Protein AF-I2F3W9-F1 (afdb_monomer_lite)

pLDDT: mean 78.08, std 21.42, range [23.25, 98.56]

Radius of gyration: 35.45 Å; chains: 1; bounding box: 122×59×131 Å

Secondary structure (DSSP, 8-state):
--SSTTSHHHHTTS-------EEEEEEEEEEEEE-TTS-EEEEEEEEEEETTEEP----GGG-EEEEEEE-TT--EEEEEEPP------TT-SSSEEEEEEES-EEEEEEEEE-BGGGGGTHHHHHHHHHHHHHHHHHTT-EEEEEEEEE-SS-EE-SSS--TTS-EEEGGGHHHHHHHHHT---BS-TT--B-HHHHHHHHTTS---TTSEEEEEEE-SSPBP-TTTTTS--SS-----HHHHHHHHHHHT-EEEEE---GGG-TTGGG--TTT-HHHHTTSGGGSTT-EEEESS--GGGS------EEEEEEEEEEE---GGGGGGTT-SS-EEEEEEEETTEEEEEEE-SSB-TT--B---EEEEEEEE-TTSPBPPTTSEEEEEEEEETTEEEEEEEEEEETTEEEEEEEPSEEEEEEEEETT-PPP-TT---EEEEEEEEEETTEEESSSEEPEETTHHHHHHHHHHHHHHHHHSTT--HHHHHHHHHHHHHHHHHHTT---HHHHHHHHHHHHHHHHHHHHHHHHHHHHHHHHHHHHHHHHHHHHHHHHHHHHHHHHTT-TT---------------TTTGGGS-------TTS--EE---TT-----S--EEEETTEEEE-----------

Structure (mmCIF, N/CA/C/O backbone):
data_AF-I2F3W9-F1
#
_entry.id   AF-I2F3W9-F1
#
loop_
_atom_site.group_PDB
_atom_site.id
_atom_site.type_symbol
_atom_site.label_atom_id
_atom_site.label_alt_id
_atom_site.label_comp_id
_atom_site.label_asym_id
_atom_site.label_entity_id
_atom_site.label_seq_id
_atom_site.pdbx_PDB_ins_code
_atom_site.Cartn_x
_atom_site.Cartn_y
_atom_site.Cartn_z
_atom_site.occupancy
_atom_site.B_iso_or_equiv
_atom_site.auth_seq_id
_atom_site.auth_comp_id
_atom_site.auth_asym_id
_atom_site.auth_atom_id
_atom_site.pdbx_PDB_model_num
ATOM 1 N N . MET A 1 1 ? -75.580 -26.185 1.082 1.00 40.28 1 MET A N 1
ATOM 2 C CA . MET A 1 1 ? -74.478 -27.138 1.336 1.00 40.28 1 MET A CA 1
ATOM 3 C C . MET A 1 1 ? -73.255 -26.716 0.538 1.00 40.28 1 MET A C 1
ATOM 5 O O . MET A 1 1 ? -73.351 -26.674 -0.674 1.00 40.28 1 MET A O 1
ATOM 9 N N . LYS A 1 2 ? -72.150 -26.457 1.255 1.00 44.59 2 LYS A N 1
ATOM 10 C CA . LYS A 1 2 ? -70.735 -26.534 0.838 1.00 44.59 2 LYS A CA 1
ATOM 11 C C . LYS A 1 2 ? -70.272 -25.657 -0.342 1.00 44.59 2 LYS A C 1
ATOM 13 O O . LYS A 1 2 ? -70.629 -25.930 -1.476 1.00 44.59 2 LYS A O 1
ATOM 18 N N . ARG A 1 3 ? -69.335 -24.743 -0.029 1.00 44.56 3 ARG A N 1
ATOM 19 C CA . ARG A 1 3 ? -68.316 -24.080 -0.890 1.00 44.56 3 ARG A CA 1
ATOM 20 C C . ARG A 1 3 ? -68.383 -22.547 -0.946 1.00 44.56 3 ARG A C 1
ATOM 22 O O . ARG A 1 3 ? -68.352 -21.990 -2.027 1.00 44.56 3 ARG A O 1
ATOM 29 N N . ILE A 1 4 ? -68.425 -21.861 0.199 1.00 44.09 4 ILE A N 1
ATOM 30 C CA . ILE A 1 4 ? -68.031 -20.430 0.261 1.00 44.09 4 ILE A CA 1
ATOM 31 C C . ILE A 1 4 ? -67.154 -20.129 1.499 1.00 44.09 4 ILE A C 1
ATOM 33 O O . ILE A 1 4 ? -66.323 -19.233 1.461 1.00 44.09 4 ILE A O 1
ATOM 37 N N . GLY A 1 5 ? -67.205 -20.946 2.558 1.00 39.88 5 GLY A N 1
ATOM 38 C CA . GLY A 1 5 ? -66.440 -20.711 3.796 1.00 39.88 5 GLY A CA 1
ATOM 39 C C . GLY A 1 5 ? -64.969 -21.159 3.832 1.00 39.88 5 GLY A C 1
ATOM 40 O O . GLY A 1 5 ? -64.389 -21.116 4.906 1.00 39.88 5 GLY A O 1
ATOM 41 N N . PHE A 1 6 ? -64.364 -21.619 2.728 1.00 42.47 6 PHE A N 1
ATOM 42 C CA . PHE A 1 6 ? -62.985 -22.159 2.747 1.00 42.47 6 PHE A CA 1
ATOM 43 C C . PHE A 1 6 ? -61.951 -21.292 2.009 1.00 42.47 6 PHE A C 1
ATOM 45 O O . PHE A 1 6 ? -60.761 -21.554 2.116 1.00 42.47 6 PHE A O 1
ATOM 52 N N . LEU A 1 7 ? -62.376 -20.247 1.284 1.00 39.38 7 LEU A N 1
ATOM 53 C CA . LEU A 1 7 ? -61.446 -19.383 0.541 1.00 39.38 7 LEU A CA 1
ATOM 54 C C . LEU A 1 7 ? -60.984 -18.151 1.335 1.00 39.38 7 LEU A C 1
ATOM 56 O O . LEU A 1 7 ? -59.926 -17.607 1.048 1.00 39.38 7 LEU A O 1
ATOM 60 N N . PHE A 1 8 ? -61.735 -17.734 2.360 1.00 39.47 8 PHE A N 1
ATOM 61 C CA . PHE A 1 8 ? -61.375 -16.567 3.177 1.00 39.47 8 PHE A CA 1
ATOM 62 C C . PHE A 1 8 ? -60.404 -16.890 4.321 1.00 39.47 8 PHE A C 1
ATOM 64 O O . PHE A 1 8 ? -59.742 -15.994 4.824 1.00 39.47 8 PHE A O 1
ATOM 71 N N . LEU A 1 9 ? -60.277 -18.169 4.694 1.00 38.16 9 LEU A N 1
ATOM 72 C CA . LEU A 1 9 ? -59.370 -18.627 5.755 1.00 38.16 9 LEU A CA 1
ATOM 73 C C . LEU A 1 9 ? -57.975 -19.014 5.233 1.00 38.16 9 LEU A C 1
ATOM 75 O O . LEU A 1 9 ? -57.055 -19.200 6.019 1.00 38.16 9 LEU A O 1
ATOM 79 N N . LEU A 1 10 ? -57.814 -19.111 3.907 1.00 38.31 10 LEU A N 1
ATOM 80 C CA . LEU A 1 10 ? -56.534 -19.397 3.246 1.00 38.31 10 LEU A CA 1
ATOM 81 C C . LEU A 1 10 ? -55.827 -18.130 2.739 1.00 38.31 10 LEU A C 1
ATOM 83 O O . LEU A 1 10 ? -54.616 -18.152 2.563 1.00 38.31 10 LEU A O 1
ATOM 87 N N . PHE A 1 11 ? -56.551 -17.015 2.573 1.00 36.97 11 PHE A N 1
ATOM 88 C CA . PHE A 1 11 ? -55.956 -15.718 2.224 1.00 36.97 11 PHE A CA 1
ATOM 89 C C . PHE A 1 11 ? -55.513 -14.907 3.453 1.00 36.97 11 PHE A C 1
ATOM 91 O O . PHE A 1 11 ? -54.641 -14.054 3.343 1.00 36.97 11 PHE A O 1
ATOM 98 N N . SER A 1 12 ? -56.050 -15.208 4.641 1.00 38.03 12 SER A N 1
ATOM 99 C CA . SER A 1 12 ? -55.627 -14.591 5.906 1.00 38.03 12 SER A CA 1
ATOM 100 C C . SER A 1 12 ? -54.428 -15.284 6.570 1.00 38.03 12 SER A C 1
ATOM 102 O O . SER A 1 12 ? -53.999 -14.840 7.628 1.00 38.03 12 SER A O 1
ATOM 104 N N . LEU A 1 13 ? -53.896 -16.366 5.984 1.00 39.06 13 LEU A N 1
ATOM 105 C CA . LEU A 1 13 ? -52.722 -17.092 6.497 1.00 39.06 13 LEU A CA 1
ATOM 106 C C . LEU A 1 13 ? -51.432 -16.849 5.688 1.00 39.06 13 LEU A C 1
ATOM 108 O O . LEU A 1 13 ? -50.392 -17.392 6.039 1.00 39.06 13 LEU A O 1
ATOM 112 N N . PHE A 1 14 ? -51.487 -16.029 4.633 1.00 38.12 14 PHE A N 1
ATOM 113 C CA . PHE A 1 14 ? -50.334 -15.660 3.791 1.00 38.12 14 PHE A CA 1
ATOM 114 C C . PHE A 1 14 ? -49.952 -14.173 3.900 1.00 38.12 14 PHE A C 1
ATOM 116 O O . PHE A 1 14 ? -49.264 -13.628 3.046 1.00 38.12 14 PHE A O 1
ATOM 123 N N . LEU A 1 15 ? -50.375 -13.530 4.988 1.00 38.69 15 LEU A N 1
ATOM 124 C CA . LEU A 1 15 ? -49.809 -12.281 5.500 1.00 38.69 15 LEU A CA 1
ATOM 125 C C . LEU A 1 15 ? -49.122 -12.584 6.836 1.00 38.69 15 LEU A C 1
ATOM 127 O O . LEU A 1 15 ? -49.351 -11.932 7.847 1.00 38.69 15 LEU A O 1
ATOM 131 N N . ILE A 1 16 ? -48.268 -13.610 6.845 1.00 42.28 16 ILE A N 1
ATOM 132 C CA . ILE A 1 16 ? -47.110 -13.550 7.727 1.00 42.28 16 ILE A CA 1
ATOM 133 C C . ILE A 1 16 ? -46.241 -12.493 7.060 1.00 42.28 16 ILE A C 1
ATOM 135 O O . ILE A 1 16 ? -45.491 -12.787 6.133 1.00 42.28 16 ILE A O 1
ATOM 139 N N . THR A 1 17 ? -46.405 -11.234 7.469 1.00 38.19 17 THR A N 1
ATOM 140 C CA . THR A 1 17 ? -45.262 -10.330 7.477 1.00 38.19 17 THR A CA 1
ATOM 141 C C . THR A 1 17 ? -44.186 -11.118 8.200 1.00 38.19 17 THR A C 1
ATOM 143 O O . THR A 1 17 ? -44.301 -11.343 9.406 1.00 38.19 17 THR A O 1
ATOM 146 N N . THR A 1 18 ? -43.217 -11.657 7.465 1.00 42.56 18 THR A N 1
ATOM 147 C CA . THR A 1 18 ? -41.934 -12.020 8.044 1.00 42.56 18 THR A CA 1
ATOM 148 C C . THR A 1 18 ? -41.429 -10.726 8.651 1.00 42.56 18 THR A C 1
ATOM 150 O O . THR A 1 18 ? -40.863 -9.880 7.965 1.00 42.56 18 THR A O 1
ATOM 153 N N . VAL A 1 19 ? -41.773 -10.521 9.922 1.00 45.34 19 VAL A N 1
ATOM 154 C CA . VAL A 1 19 ? -41.078 -9.610 10.809 1.00 45.34 19 VAL A CA 1
ATOM 155 C C . VAL A 1 19 ? -39.712 -10.256 10.902 1.00 45.34 19 VAL A C 1
ATOM 157 O O . VAL A 1 19 ? -39.504 -11.186 11.677 1.00 45.34 19 VAL A O 1
ATOM 160 N N . TYR A 1 20 ? -38.840 -9.902 9.963 1.00 53.19 20 TYR A N 1
ATOM 161 C CA . TYR A 1 20 ? -37.439 -10.212 10.106 1.00 53.19 20 TYR A CA 1
ATOM 162 C C . TYR A 1 20 ? -37.028 -9.500 11.392 1.00 53.19 20 TYR A C 1
ATOM 164 O O . TYR A 1 20 ? -37.206 -8.289 11.529 1.00 53.19 20 TYR A O 1
ATOM 172 N N . SER A 1 21 ? -36.659 -10.294 12.396 1.00 74.00 21 SER A N 1
ATOM 173 C CA . SER A 1 21 ? -36.144 -9.746 13.641 1.00 74.00 21 SER A CA 1
ATOM 174 C C . SER A 1 21 ? -34.840 -9.062 13.284 1.00 74.00 21 SER A C 1
ATOM 176 O O . SER A 1 21 ? -33.974 -9.679 12.654 1.00 74.00 21 SER A O 1
ATOM 178 N N . LYS A 1 22 ? -34.721 -7.789 13.654 1.00 85.94 22 LYS A N 1
ATOM 179 C CA . LYS A 1 22 ? -33.413 -7.151 13.717 1.00 85.94 22 LYS A CA 1
ATOM 180 C C . LYS A 1 22 ? -32.572 -7.982 14.692 1.00 85.94 22 LYS A C 1
ATOM 182 O O . LYS A 1 22 ? -33.121 -8.504 15.656 1.00 85.94 22 LYS A O 1
ATOM 187 N N . THR A 1 23 ? -31.289 -8.158 14.421 1.00 92.81 23 THR A N 1
ATOM 188 C CA . THR A 1 23 ? -30.351 -8.820 15.334 1.00 92.81 23 THR A CA 1
ATOM 189 C C . THR A 1 23 ? -29.113 -7.955 15.461 1.00 92.81 23 THR A C 1
ATOM 191 O O . THR A 1 23 ? -28.578 -7.500 14.444 1.00 92.81 23 THR A O 1
ATOM 194 N N . LEU A 1 24 ? -28.658 -7.747 16.693 1.00 95.69 24 LEU A N 1
ATOM 195 C CA . LEU A 1 24 ? -27.389 -7.097 17.001 1.00 95.69 24 LEU A CA 1
ATOM 196 C C . LEU A 1 24 ? -26.366 -8.174 17.380 1.00 95.69 24 LEU A C 1
ATOM 198 O O . LEU A 1 24 ? -26.663 -9.064 18.171 1.00 95.69 24 LEU A O 1
ATOM 202 N N . GLU A 1 25 ? -25.172 -8.112 16.802 1.00 96.00 25 GLU A N 1
ATOM 203 C CA . GLU A 1 25 ? -24.107 -9.089 17.035 1.00 96.00 25 GLU A CA 1
ATOM 204 C C . GLU A 1 25 ? -22.808 -8.360 17.382 1.00 96.00 25 GLU A C 1
ATOM 206 O O . GLU A 1 25 ? -22.361 -7.500 16.624 1.00 96.00 25 GLU A O 1
ATOM 211 N N . LEU A 1 26 ? -22.185 -8.719 18.506 1.00 95.94 26 LEU A N 1
ATOM 212 C CA . LEU A 1 26 ? -20.856 -8.237 18.876 1.00 95.94 26 LEU A CA 1
ATOM 213 C C . LEU A 1 26 ? -19.799 -8.987 18.058 1.00 95.94 26 LEU A C 1
ATOM 215 O O . LEU A 1 26 ? -19.763 -10.216 18.071 1.00 95.94 26 LEU A O 1
ATOM 219 N N . LYS A 1 27 ? -18.934 -8.251 17.358 1.00 95.38 27 LYS A N 1
ATOM 220 C CA . LYS A 1 27 ? -17.853 -8.803 16.530 1.00 95.38 27 LYS A CA 1
ATOM 221 C C . LYS A 1 27 ? -16.532 -8.864 17.276 1.00 95.38 27 LYS A C 1
ATOM 223 O O . LYS A 1 27 ? -15.855 -9.887 17.240 1.00 95.38 27 LYS A O 1
ATOM 228 N N . SER A 1 28 ? -16.176 -7.781 17.949 1.00 92.31 28 SER A N 1
ATOM 229 C CA . SER A 1 28 ? -14.953 -7.680 18.742 1.00 92.31 28 SER A CA 1
ATOM 230 C C . SER A 1 28 ? -15.048 -6.512 19.716 1.00 92.31 28 SER A C 1
ATOM 232 O O . SER A 1 28 ? -15.925 -5.655 19.593 1.00 92.31 28 SER A O 1
ATOM 234 N N . TRP A 1 29 ? -14.150 -6.480 20.694 1.00 89.75 29 TRP A N 1
ATOM 235 C CA . TRP A 1 29 ? -13.954 -5.339 21.581 1.00 89.75 29 TRP A CA 1
ATOM 236 C C . TRP A 1 29 ? -12.534 -5.349 22.142 1.00 89.75 29 TRP A C 1
ATOM 238 O O . TRP A 1 29 ? -11.880 -6.392 22.146 1.00 89.75 29 TRP A O 1
ATOM 248 N N . GLN A 1 30 ? -12.058 -4.188 22.583 1.00 84.00 30 GLN A N 1
ATOM 249 C CA . GLN A 1 30 ? -10.737 -4.021 23.187 1.00 84.00 30 GLN A CA 1
ATOM 250 C C . GLN A 1 30 ? -10.686 -2.755 24.050 1.00 84.00 30 GLN A C 1
ATOM 252 O O . GLN A 1 30 ? -11.396 -1.778 23.794 1.00 84.00 30 GLN A O 1
ATOM 257 N N . ILE A 1 31 ? -9.797 -2.758 25.044 1.00 80.88 31 ILE A N 1
ATOM 258 C CA . ILE A 1 31 ? -9.387 -1.541 25.750 1.00 80.88 31 ILE A CA 1
ATOM 259 C C . ILE A 1 31 ? -8.250 -0.910 24.952 1.00 80.88 31 ILE A C 1
ATOM 261 O O . ILE A 1 31 ? -7.242 -1.553 24.651 1.00 80.88 31 ILE A O 1
ATOM 265 N N . TRP A 1 32 ? -8.443 0.344 24.578 1.00 75.50 32 TRP A N 1
ATOM 266 C CA . TRP A 1 32 ? -7.584 1.106 23.684 1.00 75.50 32 TRP A CA 1
ATOM 267 C C . TRP A 1 32 ? -6.667 2.089 24.401 1.00 75.50 32 TRP A C 1
ATOM 269 O O . TRP A 1 32 ? -5.573 2.354 23.908 1.00 75.50 32 TRP A O 1
ATOM 279 N N . ASP A 1 33 ? -7.098 2.598 25.551 1.00 73.62 33 ASP A N 1
ATOM 280 C CA . ASP A 1 33 ? -6.352 3.566 26.348 1.00 73.62 33 ASP A CA 1
ATOM 281 C C . ASP A 1 33 ? -6.478 3.204 27.828 1.00 73.62 33 ASP A C 1
ATOM 283 O O . ASP A 1 33 ? -7.592 3.037 28.341 1.00 73.62 33 ASP A O 1
ATOM 287 N N . PHE A 1 34 ? -5.338 3.050 28.498 1.00 69.88 34 PHE A N 1
ATOM 288 C CA . PHE A 1 34 ? -5.270 2.788 29.928 1.00 69.88 34 PHE A CA 1
ATOM 289 C C . PHE A 1 34 ? -4.864 4.064 30.651 1.00 69.88 34 PHE A C 1
ATOM 291 O O . PHE A 1 34 ? -3.684 4.331 30.871 1.00 69.88 34 PHE A O 1
ATOM 298 N N . SER A 1 35 ? -5.842 4.840 31.116 1.00 65.69 35 SER A N 1
ATOM 299 C CA . SER A 1 35 ? -5.504 5.923 32.028 1.00 65.69 35 SER A CA 1
ATOM 300 C C . SER A 1 35 ? -5.164 5.361 33.407 1.00 65.69 35 SER A C 1
ATOM 302 O O . SER A 1 35 ? -5.921 4.584 33.993 1.00 65.69 35 SER A O 1
ATOM 304 N N . TYR A 1 36 ? -4.059 5.828 33.993 1.00 59.38 36 TYR A N 1
ATOM 305 C CA . TYR A 1 36 ? -3.634 5.471 35.353 1.00 59.38 36 TYR A CA 1
ATOM 306 C C . TYR A 1 36 ? -4.672 5.782 36.440 1.00 59.38 36 TYR A C 1
ATOM 308 O O . TYR A 1 36 ? -4.555 5.277 37.556 1.00 59.38 36 TYR A O 1
ATOM 316 N N . ASN A 1 37 ? -5.661 6.629 36.142 1.00 60.22 37 ASN A N 1
ATOM 317 C CA . ASN A 1 37 ? -6.766 6.903 37.051 1.00 60.22 37 ASN A CA 1
ATOM 318 C C . ASN A 1 37 ? -7.921 5.888 36.926 1.00 60.22 37 ASN A C 1
ATOM 320 O O . ASN A 1 37 ? -8.766 5.884 37.803 1.00 60.22 37 ASN A O 1
ATOM 324 N N . GLY A 1 38 ? -7.945 4.988 35.938 1.00 59.72 38 GLY A N 1
ATOM 325 C CA . GLY A 1 38 ? -9.045 4.035 35.721 1.00 59.72 38 GLY A CA 1
ATOM 326 C C . GLY A 1 38 ? -10.111 4.508 34.730 1.00 59.72 38 GLY A C 1
ATOM 327 O O . GLY A 1 38 ? -11.163 3.887 34.618 1.00 59.72 38 GLY A O 1
ATOM 328 N N . ILE A 1 39 ? -9.852 5.597 34.002 1.00 62.88 39 ILE A N 1
ATOM 329 C CA . ILE A 1 39 ? -10.645 5.971 32.829 1.00 62.88 39 ILE A CA 1
ATOM 330 C C . ILE A 1 39 ? -10.093 5.198 31.632 1.00 62.88 39 ILE A C 1
ATOM 332 O O . ILE A 1 39 ? -8.968 5.425 31.190 1.00 62.88 39 ILE A O 1
ATOM 336 N N . HIS A 1 40 ? -10.882 4.264 31.121 1.00 73.25 40 HIS A N 1
ATOM 337 C CA . HIS A 1 40 ? -10.489 3.441 29.985 1.00 73.25 40 HIS A CA 1
ATOM 338 C C . HIS A 1 40 ? -11.075 4.002 28.698 1.00 73.25 40 HIS A C 1
ATOM 340 O O . HIS A 1 40 ? -12.264 4.314 28.653 1.00 73.25 40 HIS A O 1
ATOM 346 N N . GLY A 1 41 ? -10.261 4.089 27.649 1.00 81.69 41 GLY A N 1
ATOM 347 C CA . GLY A 1 41 ? -10.781 4.158 26.289 1.00 81.69 41 GLY A CA 1
ATOM 348 C C . GLY A 1 41 ? -11.201 2.755 25.876 1.00 81.69 41 GLY A C 1
ATOM 349 O O . GLY A 1 41 ? -10.354 1.865 25.824 1.00 81.69 41 GLY A O 1
ATOM 350 N N . VAL A 1 42 ? -12.481 2.534 25.609 1.00 84.69 42 VAL A N 1
ATOM 351 C CA . VAL A 1 42 ? -13.025 1.237 25.192 1.00 84.69 42 VAL A CA 1
ATOM 352 C C . VAL A 1 42 ? -13.520 1.368 23.768 1.00 84.69 42 VAL A C 1
ATOM 354 O O . VAL A 1 42 ? -14.119 2.379 23.409 1.00 84.69 42 VAL A O 1
ATOM 357 N N . CYS A 1 43 ? -13.294 0.341 22.955 1.00 87.38 43 CYS A N 1
ATOM 358 C CA . CYS A 1 43 ? -13.957 0.248 21.669 1.00 87.38 43 CYS A CA 1
ATOM 359 C C . CYS A 1 43 ? -14.537 -1.140 21.426 1.00 87.38 43 CYS A C 1
ATOM 361 O O . CYS A 1 43 ? -14.040 -2.154 21.924 1.00 87.38 43 CYS A O 1
ATOM 363 N N . CYS A 1 44 ? -15.610 -1.183 20.647 1.00 90.50 44 CYS A N 1
ATOM 364 C CA . CYS A 1 44 ? -16.214 -2.416 20.180 1.00 90.50 44 CYS A CA 1
ATOM 365 C C . CYS A 1 44 ? -16.685 -2.288 18.735 1.00 90.50 44 CYS A C 1
ATOM 367 O O . CYS A 1 44 ? -16.944 -1.195 18.235 1.00 90.50 44 CYS A O 1
ATOM 369 N N . ALA A 1 45 ? -16.786 -3.433 18.076 1.00 94.38 45 ALA A N 1
ATOM 370 C CA . ALA A 1 45 ? -17.342 -3.570 16.747 1.00 94.38 45 ALA A CA 1
ATOM 371 C C . ALA A 1 45 ? -18.630 -4.387 16.842 1.00 94.38 45 ALA A C 1
ATOM 373 O O . ALA A 1 45 ? -18.634 -5.486 17.405 1.00 94.38 45 ALA A O 1
ATOM 374 N N . VAL A 1 46 ? -19.718 -3.876 16.277 1.00 96.19 46 VAL A N 1
ATOM 375 C CA . VAL A 1 46 ? -21.020 -4.549 16.250 1.00 96.19 46 VAL A CA 1
ATOM 376 C C . VAL A 1 46 ? -21.563 -4.603 14.830 1.00 96.19 46 VAL A C 1
ATOM 378 O O . VAL A 1 46 ? -21.357 -3.688 14.042 1.00 96.19 46 VAL A O 1
ATOM 381 N N . SER A 1 47 ? -22.283 -5.666 14.485 1.00 96.88 47 SER A N 1
ATOM 382 C CA . SER A 1 47 ? -23.035 -5.735 13.229 1.00 96.88 47 SER A CA 1
ATOM 383 C C . SER A 1 47 ? -24.524 -5.778 13.508 1.00 96.88 47 SER A C 1
ATOM 385 O O . SER A 1 47 ? -24.972 -6.493 14.409 1.00 96.88 47 SER A O 1
ATOM 387 N N . VAL A 1 48 ? -25.288 -5.067 12.690 1.00 95.69 48 VAL A N 1
ATOM 388 C CA . VAL A 1 48 ? -26.744 -5.041 12.760 1.00 95.69 48 VAL A CA 1
ATOM 389 C C . VAL A 1 48 ? -27.298 -5.701 11.508 1.00 95.69 48 VAL A C 1
ATOM 391 O O . VAL A 1 48 ? -26.941 -5.322 10.395 1.00 95.69 48 VAL A O 1
ATOM 394 N N . LYS A 1 49 ? -28.185 -6.684 11.669 1.00 94.44 49 LYS A N 1
ATOM 395 C CA . LYS A 1 49 ? -28.801 -7.396 10.542 1.00 94.44 49 LYS A CA 1
ATOM 396 C C . LYS A 1 49 ? -30.314 -7.408 10.643 1.00 94.44 49 LYS A C 1
ATOM 398 O O . LYS A 1 49 ? -30.874 -7.362 11.733 1.00 94.44 49 LYS A O 1
ATOM 403 N N . ASN A 1 50 ? -30.971 -7.491 9.495 1.00 91.44 50 ASN A N 1
ATOM 404 C CA . ASN A 1 50 ? -32.398 -7.735 9.360 1.00 91.44 50 ASN A CA 1
ATOM 405 C C . ASN A 1 50 ? -32.593 -9.068 8.621 1.00 91.44 50 ASN A C 1
ATOM 407 O O . ASN A 1 50 ? -32.583 -9.125 7.388 1.00 91.44 50 ASN A O 1
ATOM 411 N N . GLY A 1 51 ? -32.678 -10.167 9.378 1.00 87.94 51 GLY A N 1
ATOM 412 C CA . GLY A 1 51 ? -32.431 -11.500 8.824 1.00 87.94 51 GLY A CA 1
ATOM 413 C C . GLY A 1 51 ? -30.966 -11.649 8.397 1.00 87.94 51 GLY A C 1
ATOM 414 O O . GLY A 1 51 ? -30.071 -11.454 9.208 1.00 87.94 51 GLY A O 1
ATOM 415 N N . GLU A 1 52 ? -30.722 -11.956 7.123 1.00 87.31 52 GLU A N 1
ATOM 416 C CA . GLU A 1 52 ? -29.362 -12.063 6.557 1.00 87.31 52 GLU A CA 1
ATOM 417 C C . GLU A 1 52 ? -28.857 -10.752 5.933 1.00 87.31 52 GLU A C 1
ATOM 419 O O . GLU A 1 52 ? -27.715 -10.678 5.491 1.00 87.31 52 GLU A O 1
ATOM 424 N N . ILE A 1 53 ? -29.701 -9.719 5.861 1.00 92.12 53 ILE A N 1
ATOM 425 C CA . ILE A 1 53 ? -29.369 -8.459 5.190 1.00 92.12 53 ILE A CA 1
ATOM 426 C C . ILE A 1 53 ? -28.692 -7.523 6.200 1.00 92.12 53 ILE A C 1
ATOM 428 O O . ILE A 1 53 ? -29.313 -7.226 7.227 1.00 92.12 53 ILE A O 1
ATOM 432 N N . PRO A 1 54 ? -27.465 -7.036 5.940 1.00 94.94 54 PRO A N 1
ATOM 433 C CA . PRO A 1 54 ? -26.836 -6.017 6.774 1.00 94.94 54 PRO A CA 1
ATOM 434 C C . PRO A 1 54 ? -27.665 -4.728 6.791 1.00 94.94 54 PRO A C 1
ATOM 436 O O . PRO A 1 54 ? -28.188 -4.298 5.763 1.00 94.94 54 PRO A O 1
ATOM 439 N N . VAL A 1 55 ? -27.797 -4.113 7.962 1.00 95.06 55 VAL A N 1
ATOM 440 C CA . VAL A 1 55 ? -28.364 -2.767 8.106 1.00 95.06 55 VAL A CA 1
ATOM 441 C C . VAL A 1 55 ? -27.222 -1.764 7.964 1.00 95.06 55 VAL A C 1
ATOM 443 O O . VAL A 1 55 ? -26.166 -1.971 8.556 1.00 95.06 55 VAL A O 1
ATOM 446 N N . THR A 1 56 ? -27.433 -0.716 7.171 1.00 95.00 56 THR A N 1
ATOM 447 C CA . THR A 1 56 ? -26.449 0.334 6.854 1.00 95.00 56 THR A CA 1
ATOM 448 C C . THR A 1 56 ? -27.001 1.713 7.222 1.00 95.00 56 THR A C 1
ATOM 450 O O . THR A 1 56 ? -28.218 1.870 7.361 1.00 95.00 56 THR A O 1
ATOM 453 N N . GLY A 1 57 ? -26.134 2.721 7.321 1.00 93.12 57 GLY A N 1
ATOM 454 C CA . GLY A 1 57 ? -26.508 4.123 7.522 1.00 93.12 57 GLY A CA 1
ATOM 455 C C . GLY A 1 57 ? -27.112 4.429 8.893 1.00 93.12 57 GLY A C 1
ATOM 456 O O . GLY A 1 57 ? -27.975 5.302 8.989 1.00 93.12 57 GLY A O 1
ATOM 457 N N . LEU A 1 58 ? -26.713 3.684 9.929 1.00 92.88 58 LEU A N 1
ATOM 458 C CA . LEU A 1 58 ? -27.062 4.013 11.312 1.00 92.88 58 LEU A CA 1
ATOM 459 C C . LEU A 1 58 ? -26.120 5.101 11.813 1.00 92.88 58 LEU A C 1
ATOM 461 O O . LEU A 1 58 ? -24.946 5.123 11.446 1.00 92.88 58 LEU A O 1
ATOM 465 N N . SER A 1 59 ? -26.621 5.978 12.671 1.00 90.56 59 SER A N 1
ATOM 466 C CA . SER A 1 59 ? -25.803 6.981 13.346 1.00 90.56 59 SER A CA 1
ATOM 467 C C . SER A 1 59 ? -25.524 6.576 14.791 1.00 90.56 59 SER A C 1
ATOM 469 O O . SER A 1 59 ? -26.108 5.624 15.310 1.00 90.56 59 SER A O 1
ATOM 471 N N . PHE A 1 60 ? -24.638 7.306 15.472 1.00 87.31 60 PHE A N 1
ATOM 472 C CA . PHE A 1 60 ? -24.362 7.061 16.888 1.00 87.31 60 PHE A CA 1
ATOM 473 C C . PHE A 1 60 ? -25.640 7.132 17.746 1.00 87.31 60 PHE A C 1
ATOM 475 O O . PHE A 1 60 ? -25.793 6.358 18.684 1.00 87.31 60 PHE A O 1
ATOM 482 N N . GLU A 1 61 ? -26.593 8.005 17.401 1.00 89.00 61 GLU A N 1
ATOM 483 C CA . GLU A 1 61 ? -27.867 8.163 18.117 1.00 89.00 61 GLU A CA 1
ATOM 484 C C . GLU A 1 61 ? -28.798 6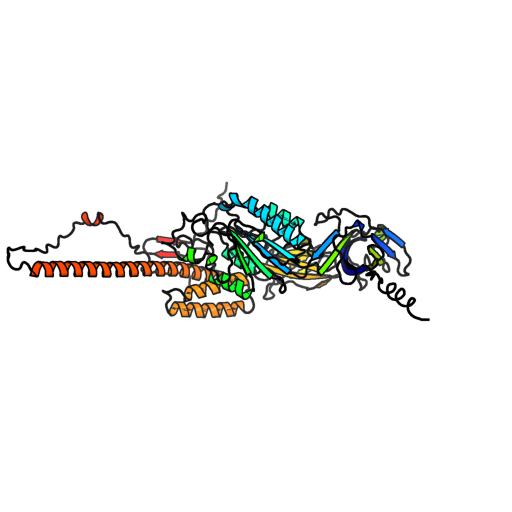.943 18.016 1.00 89.00 61 GLU A C 1
ATOM 486 O O . GLU A 1 61 ? -29.726 6.817 18.818 1.00 89.00 61 GLU A O 1
ATOM 491 N N . ASP A 1 62 ? -28.560 6.037 17.063 1.00 92.62 62 ASP A N 1
ATOM 492 C CA . ASP A 1 62 ? -29.264 4.753 16.983 1.00 92.62 62 ASP A CA 1
ATOM 493 C C . ASP A 1 62 ? -28.750 3.733 18.009 1.00 92.62 62 ASP A C 1
ATOM 495 O O . ASP A 1 62 ? -29.346 2.657 18.166 1.00 92.62 62 ASP A O 1
ATOM 499 N N . PHE A 1 63 ? -27.653 4.058 18.699 1.00 92.50 63 PHE A N 1
ATOM 500 C CA . PHE A 1 63 ? -27.040 3.234 19.724 1.00 92.50 63 PHE A CA 1
ATOM 501 C C . PHE A 1 63 ? -27.196 3.852 21.113 1.00 92.50 63 PHE A C 1
ATOM 503 O O . PHE A 1 63 ? -27.148 5.062 21.317 1.00 92.50 63 PHE A O 1
ATOM 510 N N . THR A 1 64 ? -27.361 2.987 22.109 1.00 93.25 64 THR A N 1
ATOM 511 C CA . THR A 1 64 ? -27.261 3.366 23.521 1.00 93.25 64 THR A CA 1
ATOM 512 C C . THR A 1 64 ? -26.240 2.460 24.174 1.00 93.25 64 THR A C 1
ATOM 514 O O . THR A 1 64 ? -26.406 1.240 24.159 1.00 93.25 64 THR A O 1
ATOM 517 N N . ILE A 1 65 ? -25.192 3.051 24.742 1.00 93.44 65 ILE A N 1
ATOM 518 C CA . ILE A 1 65 ? -24.144 2.323 25.455 1.00 93.44 65 ILE A CA 1
ATOM 519 C C . ILE A 1 65 ? -24.313 2.610 26.941 1.00 93.44 65 ILE A C 1
ATOM 521 O O . ILE A 1 65 ? -24.443 3.757 27.366 1.00 93.44 65 ILE A O 1
ATOM 525 N N . THR A 1 66 ? -24.354 1.556 27.743 1.00 95.06 66 THR A N 1
ATOM 526 C CA . THR A 1 66 ? -24.483 1.658 29.192 1.00 95.06 66 THR A CA 1
ATOM 527 C C . THR A 1 66 ? -23.405 0.831 29.860 1.00 95.06 66 THR A C 1
ATOM 529 O O . THR A 1 66 ? -23.324 -0.372 29.631 1.00 95.06 66 THR A O 1
ATOM 532 N N . GLU A 1 67 ? -22.629 1.455 30.735 1.00 94.56 67 GLU A N 1
ATOM 533 C CA . GLU A 1 67 ? -21.644 0.778 31.566 1.00 94.56 67 GLU A CA 1
ATOM 534 C C . GLU A 1 67 ? -22.177 0.615 32.986 1.00 94.56 67 GLU A C 1
ATOM 536 O O . GLU A 1 67 ? -22.779 1.523 33.563 1.00 94.56 67 GLU A O 1
ATOM 541 N N . THR A 1 68 ? -21.960 -0.559 33.566 1.00 95.38 68 THR A N 1
ATOM 542 C CA . THR A 1 68 ? -22.344 -0.886 34.937 1.00 95.38 68 THR A CA 1
ATOM 543 C C . THR A 1 68 ? -21.133 -1.456 35.661 1.00 95.38 68 THR A C 1
ATOM 545 O O . THR A 1 68 ? -20.621 -2.509 35.291 1.00 95.38 68 THR A O 1
ATOM 548 N N . LEU A 1 69 ? -20.676 -0.768 36.707 1.00 93.56 69 LEU A N 1
ATOM 549 C CA . LEU A 1 69 ? -19.629 -1.269 37.590 1.00 93.56 69 LEU A CA 1
ATOM 550 C C . LEU A 1 69 ? -20.251 -2.226 38.605 1.00 93.56 69 LEU A C 1
ATOM 552 O O . LEU A 1 69 ? -21.138 -1.827 39.366 1.00 93.56 69 LEU A O 1
ATOM 556 N N . VAL A 1 70 ? -19.762 -3.462 38.648 1.00 94.44 70 VAL A N 1
ATOM 557 C CA . VAL A 1 70 ? -20.217 -4.497 39.581 1.00 94.44 70 VAL A CA 1
ATOM 558 C C . VAL A 1 70 ? -19.073 -5.009 40.456 1.00 94.44 70 VAL A C 1
ATOM 560 O O . VAL A 1 70 ? -17.917 -5.049 40.029 1.00 94.44 70 VAL A O 1
ATOM 563 N N . ASP A 1 71 ? -19.395 -5.382 41.696 1.00 90.94 71 ASP A N 1
ATOM 564 C CA . ASP A 1 71 ? -18.461 -6.052 42.611 1.00 90.94 71 ASP A CA 1
ATOM 565 C C . ASP A 1 71 ? -18.377 -7.574 42.373 1.00 90.94 71 ASP A C 1
ATOM 567 O O . ASP A 1 71 ? -19.062 -8.137 41.516 1.00 90.94 71 ASP A O 1
ATOM 571 N N . GLU A 1 72 ? -17.563 -8.260 43.181 1.00 87.88 72 GLU A N 1
ATOM 572 C CA . GLU A 1 72 ? -17.323 -9.709 43.081 1.00 87.88 72 GLU A CA 1
ATOM 573 C C . GLU A 1 72 ? -18.581 -10.562 43.333 1.00 87.88 72 GLU A C 1
ATOM 575 O O . GLU A 1 72 ? -18.622 -11.744 42.983 1.00 87.88 72 GLU A O 1
ATOM 580 N N . TYR A 1 73 ? -19.619 -9.966 43.925 1.00 91.06 73 TYR A N 1
ATOM 581 C CA . TYR A 1 73 ? -20.905 -10.596 44.210 1.00 91.06 73 TYR A CA 1
ATOM 582 C C . TYR A 1 73 ? -21.980 -10.228 43.174 1.00 91.06 73 TYR A C 1
ATOM 584 O O . TYR A 1 73 ? -23.116 -10.695 43.294 1.00 91.06 73 TYR A O 1
ATOM 592 N N . GLY A 1 74 ? -21.646 -9.410 42.169 1.00 89.06 74 GLY A N 1
ATOM 593 C CA . GLY A 1 74 ? -22.574 -8.909 41.155 1.00 89.06 74 GLY A CA 1
ATOM 594 C C . GLY A 1 74 ? -23.458 -7.753 41.634 1.00 89.06 74 GLY A C 1
ATOM 595 O O . GLY A 1 74 ? -24.478 -7.463 41.006 1.00 89.06 74 GLY A O 1
ATOM 596 N N . ASN A 1 75 ? -23.121 -7.093 42.748 1.00 93.25 75 ASN A N 1
ATOM 597 C CA . ASN A 1 75 ? -23.844 -5.898 43.174 1.00 93.25 75 ASN A CA 1
ATOM 598 C C . ASN A 1 75 ? -23.424 -4.705 42.316 1.00 93.25 75 ASN A C 1
ATOM 600 O O . ASN A 1 75 ? -22.236 -4.436 42.153 1.00 93.25 75 ASN A O 1
ATOM 604 N N . VAL A 1 76 ? -24.407 -3.948 41.834 1.00 94.69 76 VAL A N 1
ATOM 605 C CA . VAL A 1 76 ? -24.176 -2.709 41.085 1.00 94.69 76 VAL A CA 1
ATOM 606 C C . VAL A 1 76 ? -23.659 -1.622 42.025 1.00 94.69 76 VAL A C 1
ATOM 608 O O . VAL A 1 76 ? -24.349 -1.236 42.971 1.00 94.69 76 VAL A O 1
ATOM 611 N N . LEU A 1 77 ? -22.461 -1.119 41.741 1.00 92.75 77 LEU A N 1
ATOM 612 C CA . LEU A 1 77 ? -21.808 -0.039 42.481 1.00 92.75 77 LEU A CA 1
ATOM 613 C C . LEU A 1 77 ? -22.048 1.320 41.830 1.00 92.75 77 LEU A C 1
ATOM 615 O O . LEU A 1 77 ? -22.331 2.293 42.523 1.00 92.75 77 LEU A O 1
ATOM 619 N N . SER A 1 78 ? -21.944 1.370 40.504 1.00 92.81 78 SER A N 1
ATOM 620 C CA . SER A 1 78 ? -22.197 2.560 39.695 1.00 92.81 78 SER A CA 1
ATOM 621 C C . SER A 1 78 ? -22.740 2.143 38.333 1.00 92.81 78 SER A C 1
ATOM 623 O O . SER A 1 78 ? -22.592 0.994 37.907 1.00 92.81 78 SER A O 1
ATOM 625 N N . LYS A 1 79 ? -23.423 3.068 37.670 1.00 94.50 79 LYS A N 1
ATOM 626 C CA . LYS A 1 79 ? -23.992 2.867 36.345 1.00 94.50 79 LYS A CA 1
ATOM 627 C C . LYS A 1 79 ? -24.021 4.196 35.611 1.00 94.50 79 LYS A C 1
ATOM 629 O O . LYS A 1 79 ? -24.596 5.156 36.121 1.00 94.50 79 LYS A O 1
ATOM 634 N N . ALA A 1 80 ? -23.470 4.214 34.409 1.00 91.88 80 ALA A N 1
ATOM 635 C CA . ALA A 1 80 ? -23.423 5.383 33.552 1.00 91.88 80 ALA A CA 1
ATOM 636 C C . ALA A 1 80 ? -23.943 5.024 32.159 1.00 91.88 80 ALA A C 1
ATOM 638 O O . ALA A 1 80 ? -23.672 3.948 31.629 1.00 91.88 80 ALA A O 1
ATOM 639 N N . GLU A 1 81 ? -24.715 5.930 31.575 1.00 90.88 81 GLU A N 1
ATOM 640 C CA . GLU A 1 81 ? -25.006 5.905 30.146 1.00 90.88 81 GLU A CA 1
ATOM 641 C C . GLU A 1 81 ? -23.950 6.759 29.453 1.00 90.88 81 GLU A C 1
ATOM 643 O O . GLU A 1 81 ? -23.654 7.868 29.906 1.00 90.88 81 GLU A O 1
ATOM 648 N N . ILE A 1 82 ? -23.356 6.233 28.388 1.00 86.19 82 ILE A N 1
ATOM 649 C CA . ILE A 1 82 ? -22.321 6.940 27.646 1.00 86.19 82 ILE A CA 1
ATOM 650 C C . ILE A 1 82 ? -22.999 7.992 26.781 1.00 86.19 82 ILE A C 1
ATOM 652 O O . ILE A 1 82 ? -23.790 7.679 25.889 1.00 86.19 82 ILE A O 1
ATOM 656 N N . ALA A 1 83 ? -22.694 9.254 27.062 1.00 69.81 83 ALA A N 1
ATOM 657 C CA . ALA A 1 83 ? -23.098 10.345 26.197 1.00 69.81 83 ALA A CA 1
ATOM 658 C C . ALA A 1 83 ? -22.300 10.289 24.880 1.00 69.81 83 ALA A C 1
ATOM 660 O O . ALA A 1 83 ? -21.149 9.851 24.896 1.00 69.81 83 ALA A O 1
ATOM 661 N N . PRO A 1 84 ? -22.858 10.783 23.760 1.00 60.56 84 PRO A N 1
ATOM 662 C CA . PRO A 1 84 ? -22.065 11.073 22.574 1.00 60.56 84 PRO A CA 1
ATOM 663 C C . PRO A 1 84 ? -20.967 12.068 22.963 1.00 60.56 84 PRO A C 1
ATOM 665 O O . PRO A 1 84 ? -21.245 13.246 23.199 1.00 60.56 84 PRO A O 1
ATOM 668 N N . GLU A 1 85 ? -19.732 11.600 23.096 1.00 55.78 85 GLU A N 1
ATOM 669 C CA . GLU A 1 85 ? -18.590 12.464 23.362 1.00 55.78 85 GLU A CA 1
ATOM 670 C C . GLU A 1 85 ? -17.863 12.715 22.043 1.00 55.78 85 GLU A C 1
ATOM 672 O O . GLU A 1 85 ? -17.463 11.787 21.342 1.00 55.78 85 GLU A O 1
ATOM 677 N N . GLN A 1 86 ? -17.684 13.990 21.693 1.00 50.91 86 GLN A N 1
ATOM 678 C CA . GLN A 1 86 ? -16.735 14.367 20.654 1.00 50.91 86 GLN A CA 1
ATOM 679 C C . GLN A 1 86 ? -15.340 14.188 21.244 1.00 50.91 86 GLN A C 1
ATOM 681 O O . GLN A 1 86 ? -14.817 15.089 21.901 1.00 50.91 86 GLN A O 1
ATOM 686 N N . ARG A 1 87 ? -14.748 13.009 21.063 1.00 49.25 87 ARG A N 1
ATOM 687 C CA . ARG A 1 87 ? -13.324 12.847 21.331 1.00 49.25 87 ARG A CA 1
ATOM 688 C C . ARG A 1 87 ? -12.608 13.707 20.283 1.00 49.25 87 ARG A C 1
ATOM 690 O O . ARG A 1 87 ? -12.783 13.505 19.088 1.00 49.25 87 ARG A O 1
ATOM 697 N N . GLU A 1 88 ? -11.780 14.660 20.704 1.00 46.91 88 GLU A N 1
ATOM 698 C CA . GLU A 1 88 ? -10.649 15.075 19.863 1.00 46.91 88 GLU A CA 1
ATOM 699 C C . GLU A 1 88 ? -9.641 13.912 19.884 1.00 46.91 88 GLU A C 1
ATOM 701 O O . GLU A 1 88 ? -8.574 14.001 20.489 1.00 46.91 88 GLU A O 1
ATOM 706 N N . ASP A 1 89 ? -10.026 12.751 19.349 1.00 48.78 89 ASP A N 1
ATOM 707 C CA . ASP A 1 89 ? -9.106 11.636 19.192 1.00 48.78 89 ASP A CA 1
ATOM 708 C C . ASP A 1 89 ? -8.223 11.833 17.960 1.00 48.78 89 ASP A C 1
ATOM 710 O O . ASP A 1 89 ? -8.351 12.786 17.187 1.00 48.78 89 ASP A O 1
ATOM 714 N N . GLN A 1 90 ? -7.277 10.916 17.789 1.00 46.44 90 GLN A N 1
ATOM 715 C CA . GLN A 1 90 ? -6.339 10.917 16.674 1.00 46.44 90 GLN A CA 1
ATOM 716 C C . GLN A 1 90 ? -7.019 10.789 15.294 1.00 46.44 90 GLN A C 1
ATOM 718 O O . GLN A 1 90 ? -6.360 11.066 14.292 1.00 46.44 90 GLN A O 1
ATOM 723 N N . PHE A 1 91 ? -8.305 10.420 15.245 1.00 55.16 91 PHE A N 1
ATOM 724 C CA . PHE A 1 91 ? -9.112 10.273 14.030 1.00 55.16 91 PHE A CA 1
ATOM 725 C C . PHE A 1 91 ? -10.130 11.410 13.845 1.00 55.16 91 PHE A C 1
ATOM 727 O O . PHE A 1 91 ? -10.912 11.385 12.902 1.00 55.16 91 PHE A O 1
ATOM 734 N N . GLY A 1 92 ? -10.138 12.416 14.731 1.00 51.44 92 GLY A N 1
ATOM 735 C CA . GLY A 1 92 ? -10.982 13.609 14.606 1.00 51.44 92 GLY A CA 1
ATOM 736 C C . GLY A 1 92 ? -12.493 13.338 14.602 1.00 51.44 92 GLY A C 1
ATOM 737 O O . GLY A 1 92 ? -13.251 14.205 14.161 1.00 51.44 92 GLY A O 1
ATOM 738 N N . GLY A 1 93 ? -12.930 12.160 15.062 1.00 59.16 93 GLY A N 1
ATOM 739 C CA . GLY A 1 93 ? -14.308 11.677 14.951 1.00 59.16 93 GLY A CA 1
ATOM 740 C C . GLY A 1 93 ? -15.062 11.637 16.282 1.00 59.16 93 GLY A C 1
ATOM 741 O O . GLY A 1 93 ? -14.491 11.712 17.363 1.00 59.16 93 GLY A O 1
ATOM 742 N N . ILE A 1 94 ? -16.383 11.456 16.228 1.00 69.06 94 ILE A N 1
ATOM 743 C CA . ILE A 1 94 ? -17.252 11.336 17.418 1.00 69.06 94 ILE A CA 1
ATOM 744 C C . ILE A 1 94 ? -17.192 9.946 18.090 1.00 69.06 94 ILE A C 1
ATOM 746 O O . ILE A 1 94 ? -18.152 9.535 18.735 1.00 69.06 94 ILE A O 1
ATOM 750 N N . GLY A 1 95 ? -16.106 9.186 17.890 1.00 80.69 95 GLY A N 1
ATOM 751 C CA . GLY A 1 95 ? -15.999 7.809 18.383 1.00 80.69 95 GLY A CA 1
ATOM 752 C C . GLY A 1 95 ? -16.920 6.812 17.664 1.00 80.69 95 GLY A C 1
ATOM 753 O O . GLY A 1 95 ? -17.299 5.797 18.245 1.00 80.69 95 GLY A O 1
ATOM 754 N N . PHE A 1 96 ? -17.320 7.103 16.424 1.00 87.56 96 PHE A N 1
ATOM 755 C CA . PHE A 1 96 ? -18.269 6.301 15.654 1.00 87.56 96 PHE A CA 1
ATOM 756 C C . PHE A 1 96 ? -17.837 6.199 14.195 1.00 87.56 96 PHE A C 1
ATOM 758 O O . PHE A 1 96 ? -17.645 7.225 13.543 1.00 87.56 96 PHE A O 1
ATOM 765 N N . TRP A 1 97 ? -17.763 4.976 13.673 1.00 89.25 97 TRP A N 1
ATOM 766 C CA . TRP A 1 97 ? -17.472 4.719 12.263 1.00 89.25 97 TRP A CA 1
ATOM 767 C C . TRP A 1 97 ? -18.318 3.565 11.739 1.00 89.25 97 TRP A C 1
ATOM 769 O O . TRP A 1 97 ? -18.513 2.559 12.423 1.00 89.25 97 TRP A O 1
ATOM 779 N N . GLU A 1 98 ? -18.781 3.687 10.502 1.00 92.06 98 GLU A N 1
ATOM 780 C CA . GLU A 1 98 ? -19.446 2.611 9.774 1.00 92.06 98 GLU A CA 1
ATOM 781 C C . GLU A 1 98 ? -18.504 2.073 8.698 1.00 92.06 98 GLU A C 1
ATOM 783 O O . GLU A 1 98 ? -17.912 2.830 7.933 1.00 92.06 98 GLU A O 1
ATOM 788 N N . ARG A 1 99 ? -18.401 0.748 8.615 1.00 94.81 99 ARG A N 1
ATOM 789 C CA . ARG A 1 99 ? -17.770 0.044 7.504 1.00 94.81 99 ARG A CA 1
ATOM 790 C C . ARG A 1 99 ? -18.810 -0.835 6.827 1.00 94.81 99 ARG A C 1
ATOM 792 O O . ARG A 1 99 ? -19.035 -1.972 7.244 1.00 94.81 99 ARG A O 1
ATOM 799 N N . SER A 1 100 ? -19.427 -0.290 5.785 1.00 94.81 100 SER A N 1
ATOM 800 C CA . SER A 1 100 ? -20.427 -0.971 4.963 1.00 94.81 100 SER A CA 1
ATOM 801 C C . SER A 1 100 ? -19.867 -1.257 3.583 1.00 94.81 100 SER A C 1
ATOM 803 O O . SER A 1 100 ? -19.675 -0.346 2.783 1.00 94.81 100 SER A O 1
ATOM 805 N N . VAL A 1 101 ? -19.602 -2.531 3.309 1.00 95.88 101 VAL A N 1
ATOM 806 C CA . VAL A 1 101 ? -18.929 -2.962 2.085 1.00 95.88 101 VAL A CA 1
ATOM 807 C C . VAL A 1 101 ? -19.601 -4.178 1.450 1.00 95.88 101 VAL A C 1
ATOM 809 O O . VAL A 1 101 ? -20.277 -4.996 2.083 1.00 95.88 101 VAL A O 1
ATOM 812 N N . SER A 1 102 ? -19.416 -4.296 0.149 1.00 95.00 102 SER A N 1
ATOM 813 C CA . SER A 1 102 ? -19.825 -5.406 -0.690 1.00 95.00 102 SER A CA 1
ATOM 814 C C . SER A 1 102 ? -18.746 -6.484 -0.718 1.00 95.00 102 SER A C 1
ATOM 816 O O . SER A 1 102 ? -17.644 -6.326 -0.197 1.00 95.00 102 SER A O 1
ATOM 818 N N . SER A 1 103 ? -19.051 -7.601 -1.372 1.00 93.31 103 SER A N 1
ATOM 819 C CA . SER A 1 103 ? -18.085 -8.684 -1.549 1.00 93.31 103 SER A CA 1
ATOM 820 C C . SER A 1 103 ? -17.026 -8.373 -2.614 1.00 93.31 103 SER A C 1
ATOM 822 O O . SER A 1 103 ? -16.147 -9.201 -2.843 1.00 93.31 103 SER A O 1
ATOM 824 N N . SER A 1 104 ? -17.140 -7.237 -3.312 1.00 92.12 104 SER A N 1
ATOM 825 C CA . SER A 1 104 ? -16.166 -6.793 -4.308 1.00 92.12 104 SER A CA 1
ATOM 826 C C . SER A 1 104 ? -14.985 -6.139 -3.605 1.00 92.12 104 SER A C 1
ATOM 828 O O . SER A 1 104 ? -15.133 -5.059 -3.031 1.00 92.12 104 SER A O 1
ATOM 830 N N . LYS A 1 105 ? -13.824 -6.799 -3.656 1.00 95.88 105 LYS A N 1
ATOM 831 C CA . LYS A 1 105 ? -12.580 -6.320 -3.050 1.00 95.88 105 LYS A CA 1
ATOM 832 C C . LYS A 1 105 ? -11.621 -5.809 -4.106 1.00 95.88 105 LYS A C 1
ATOM 834 O O . LYS A 1 105 ? -11.252 -6.546 -5.023 1.00 95.88 105 LYS A O 1
ATOM 839 N N . ILE A 1 106 ? -11.158 -4.580 -3.933 1.00 96.94 106 ILE A N 1
ATOM 840 C CA . ILE A 1 106 ? -10.179 -3.962 -4.825 1.00 96.94 106 ILE A CA 1
ATOM 841 C C . ILE A 1 106 ? -9.104 -3.240 -4.020 1.00 96.94 106 ILE A C 1
ATOM 843 O O . ILE A 1 106 ? -9.387 -2.566 -3.033 1.00 96.94 106 ILE A O 1
ATOM 847 N N . ASP A 1 107 ? -7.858 -3.390 -4.438 1.00 98.06 107 ASP A N 1
ATOM 848 C CA . ASP A 1 107 ? -6.734 -2.632 -3.913 1.00 98.06 107 ASP A CA 1
ATOM 849 C C . ASP A 1 107 ? -6.114 -1.848 -5.069 1.00 98.06 107 ASP A C 1
ATOM 851 O O . ASP A 1 107 ? -5.597 -2.442 -6.017 1.00 98.06 107 ASP A O 1
ATOM 855 N N . LEU A 1 108 ? -6.178 -0.519 -5.003 1.00 97.81 108 LEU A N 1
ATOM 856 C CA . LEU A 1 108 ? -5.663 0.366 -6.044 1.00 97.81 108 LEU A CA 1
ATOM 857 C C . LEU A 1 108 ? -4.488 1.188 -5.537 1.00 97.81 108 LEU A C 1
ATOM 859 O O . LEU A 1 108 ? -4.519 1.714 -4.426 1.00 97.81 108 LEU A O 1
ATOM 863 N N . VAL A 1 109 ? -3.488 1.373 -6.389 1.00 98.00 109 VAL A N 1
ATOM 864 C CA . VAL A 1 109 ? -2.425 2.355 -6.167 1.00 98.00 109 VAL A CA 1
ATOM 865 C C . VAL A 1 109 ? -2.415 3.327 -7.336 1.00 98.00 109 VAL A C 1
ATOM 867 O O . VAL A 1 109 ? -2.119 2.942 -8.467 1.00 98.00 109 VAL A O 1
ATOM 870 N N . PHE A 1 110 ? -2.715 4.592 -7.060 1.00 97.94 110 PHE A N 1
ATOM 871 C CA . PHE A 1 110 ? -2.513 5.682 -8.002 1.00 97.94 110 PHE A CA 1
ATOM 872 C C . PHE A 1 110 ? -1.066 6.147 -7.921 1.00 97.94 110 PHE A C 1
ATOM 874 O O . PHE A 1 110 ? -0.626 6.662 -6.895 1.00 97.94 110 PHE A O 1
ATOM 881 N N . LEU A 1 111 ? -0.338 5.961 -9.015 1.00 97.00 111 LEU A N 1
ATOM 882 C CA . LEU A 1 111 ? 0.992 6.499 -9.232 1.00 97.00 111 LEU A CA 1
ATOM 883 C C . LEU A 1 111 ? 0.833 7.762 -10.074 1.00 97.00 111 LEU A C 1
ATOM 885 O O . LEU A 1 111 ? 0.483 7.680 -11.252 1.00 97.00 111 LEU A O 1
ATOM 889 N N . ILE A 1 112 ? 1.087 8.922 -9.480 1.00 95.81 112 ILE A N 1
ATOM 890 C CA . ILE A 1 112 ? 0.851 10.218 -10.114 1.00 95.81 112 ILE A CA 1
ATOM 891 C C . ILE A 1 112 ? 2.183 10.914 -10.348 1.00 95.81 112 ILE A C 1
ATOM 893 O O . ILE A 1 112 ? 2.969 11.138 -9.428 1.00 95.81 112 ILE A O 1
ATOM 897 N N . ASP A 1 113 ? 2.417 11.277 -11.598 1.00 93.00 113 ASP A N 1
ATOM 898 C CA . ASP A 1 113 ? 3.513 12.147 -11.976 1.00 93.00 113 ASP A CA 1
ATOM 899 C C . ASP A 1 113 ? 3.332 13.523 -11.320 1.00 93.00 113 ASP A C 1
ATOM 901 O O . ASP A 1 113 ? 2.321 14.200 -11.529 1.00 93.00 113 ASP A O 1
ATOM 905 N N . LYS A 1 114 ? 4.304 13.925 -10.498 1.00 90.88 114 LYS A N 1
ATOM 906 C CA . LYS A 1 114 ? 4.307 15.232 -9.822 1.00 90.88 114 LYS A CA 1
ATOM 907 C C . LYS A 1 114 ? 5.229 16.248 -10.484 1.00 90.88 114 LYS A C 1
ATOM 909 O O . LYS A 1 114 ? 5.534 17.258 -9.859 1.00 90.88 114 LYS A O 1
ATOM 914 N N . THR A 1 115 ? 5.721 16.009 -11.694 1.00 89.19 115 THR A N 1
ATOM 915 C CA . THR A 1 115 ? 6.578 16.978 -12.389 1.00 89.19 115 THR A CA 1
ATOM 916 C C . THR A 1 115 ? 5.834 18.274 -12.714 1.00 89.19 115 THR A C 1
ATOM 918 O O . THR A 1 115 ? 4.604 18.344 -12.724 1.00 89.19 115 THR A O 1
ATOM 921 N N . GLY A 1 116 ? 6.589 19.342 -12.986 1.00 88.06 116 GLY A N 1
ATOM 922 C CA . GLY A 1 116 ? 6.024 20.654 -13.291 1.00 88.06 116 GLY A CA 1
ATOM 923 C C . GLY A 1 116 ? 5.099 20.648 -14.511 1.00 88.06 116 GLY A C 1
ATOM 924 O O . GLY A 1 116 ? 4.148 21.422 -14.529 1.00 88.06 116 GLY A O 1
ATOM 925 N N . SER A 1 117 ? 5.324 19.759 -15.488 1.00 88.94 117 SER A N 1
ATOM 926 C CA . SER A 1 117 ? 4.491 19.617 -16.694 1.00 88.94 117 SER A CA 1
ATOM 927 C C . SER A 1 117 ? 3.041 19.242 -16.393 1.00 88.94 117 SER A C 1
ATOM 929 O O . SER A 1 117 ? 2.125 19.684 -17.088 1.00 88.94 117 SER A O 1
ATOM 931 N N . MET A 1 118 ? 2.814 18.573 -15.265 1.00 92.19 118 MET A N 1
ATOM 932 C CA . MET A 1 118 ? 1.493 18.162 -14.800 1.00 92.19 118 MET A CA 1
ATOM 933 C C . MET A 1 118 ? 0.672 19.303 -14.172 1.00 92.19 118 MET A C 1
ATOM 935 O O . MET A 1 118 ? -0.509 19.107 -13.874 1.00 92.19 118 MET A O 1
ATOM 939 N N . ALA A 1 119 ? 1.246 20.500 -13.976 1.00 90.88 119 ALA A N 1
ATOM 940 C CA . ALA A 1 119 ? 0.609 21.597 -13.234 1.00 90.88 119 ALA A CA 1
ATOM 941 C C . ALA A 1 119 ? -0.747 22.032 -13.818 1.00 90.88 119 ALA A C 1
ATOM 943 O O . ALA A 1 119 ? -1.671 22.343 -13.068 1.00 90.88 119 ALA A O 1
ATOM 944 N N . ASP A 1 120 ? -0.901 22.003 -15.144 1.00 90.38 120 ASP A N 1
ATOM 945 C CA . ASP A 1 120 ? -2.161 22.373 -15.804 1.00 90.38 120 ASP A CA 1
ATOM 946 C C . ASP A 1 120 ? -3.255 21.296 -15.653 1.00 90.38 120 ASP A C 1
ATOM 948 O O . ASP A 1 120 ? -4.434 21.578 -15.868 1.00 90.38 120 ASP A O 1
ATOM 952 N N . GLN A 1 121 ? -2.885 20.063 -15.287 1.00 93.00 121 GLN A N 1
ATOM 953 C CA . GLN A 1 121 ? -3.803 18.925 -15.155 1.00 93.00 121 GLN A CA 1
ATOM 954 C C . GLN A 1 121 ? -4.122 18.573 -13.702 1.00 93.00 121 GLN A C 1
ATOM 956 O O . GLN A 1 121 ? -5.151 17.944 -13.448 1.00 93.00 121 GLN A O 1
ATOM 961 N N . ILE A 1 122 ? -3.277 18.973 -12.747 1.00 95.06 122 ILE A N 1
ATOM 962 C CA . ILE A 1 122 ? -3.327 18.455 -11.376 1.00 95.06 122 ILE A CA 1
ATOM 963 C C . ILE A 1 122 ? -4.671 18.698 -10.684 1.00 95.06 122 ILE A C 1
ATOM 965 O O . ILE A 1 122 ? -5.218 17.787 -10.072 1.00 95.06 122 ILE A O 1
ATOM 969 N N . GLU A 1 123 ? -5.271 19.874 -10.862 1.00 96.69 123 GLU A N 1
ATOM 970 C CA . GLU A 1 123 ? -6.574 20.194 -10.267 1.00 96.69 123 GLU A CA 1
ATOM 971 C C . GLU A 1 123 ? -7.709 19.352 -10.870 1.00 96.69 123 GLU A C 1
ATOM 973 O O . GLU A 1 123 ? -8.620 18.922 -10.160 1.00 96.69 123 GLU A O 1
ATOM 978 N N . SER A 1 124 ? -7.632 19.036 -12.169 1.00 97.12 124 SER A N 1
ATOM 979 C CA . SER A 1 124 ? -8.573 18.100 -12.794 1.00 97.12 124 SER A CA 1
ATOM 980 C C . SER A 1 124 ? -8.365 16.679 -12.272 1.00 97.12 124 SER A C 1
ATOM 982 O O . SER A 1 124 ? -9.346 15.981 -12.029 1.00 97.12 124 SER A O 1
ATOM 984 N N . ILE A 1 125 ? -7.112 16.254 -12.076 1.00 98.00 125 ILE A N 1
ATOM 985 C CA . ILE A 1 125 ? -6.781 14.931 -11.532 1.00 98.00 125 ILE A CA 1
ATOM 986 C C . ILE A 1 125 ? -7.329 14.786 -10.110 1.00 98.00 125 ILE A C 1
ATOM 988 O O . ILE A 1 125 ? -8.013 13.806 -9.823 1.00 98.00 125 ILE A O 1
ATOM 992 N N . LYS A 1 126 ? -7.117 15.784 -9.242 1.00 98.06 126 LYS A N 1
ATOM 993 C CA . LYS A 1 126 ? -7.690 15.815 -7.886 1.00 98.06 126 LYS A CA 1
ATOM 994 C C . LYS A 1 126 ? -9.209 15.690 -7.903 1.00 98.06 126 LYS A C 1
ATOM 996 O O . LYS A 1 126 ? -9.763 14.906 -7.139 1.00 98.06 126 LYS A O 1
ATOM 1001 N N . SER A 1 127 ? -9.883 16.456 -8.764 1.00 98.19 127 SER A N 1
ATOM 1002 C CA . SER A 1 127 ? -11.346 16.420 -8.878 1.00 98.19 127 SER A CA 1
ATOM 1003 C C . SER A 1 127 ? -11.846 15.022 -9.249 1.00 98.19 127 SER A C 1
ATOM 1005 O O . SER A 1 127 ? -12.734 14.490 -8.590 1.00 98.19 127 SER A O 1
ATOM 1007 N N . GLU A 1 128 ? -11.243 14.404 -10.262 1.00 98.50 128 GLU A N 1
ATOM 1008 C CA . GLU A 1 128 ? -11.608 13.063 -10.731 1.00 98.50 128 GLU A CA 1
ATOM 1009 C C . GLU A 1 128 ? -11.270 11.976 -9.695 1.00 98.50 128 GLU A C 1
ATOM 1011 O O . GLU A 1 128 ? -12.044 11.042 -9.515 1.00 98.50 128 GLU A O 1
ATOM 1016 N N . LEU A 1 129 ? -10.163 12.101 -8.953 1.00 98.31 129 LEU A N 1
ATOM 1017 C CA . LEU A 1 129 ? -9.827 11.176 -7.862 1.00 98.31 129 LEU A CA 1
ATOM 1018 C C . LEU A 1 129 ? -10.843 11.258 -6.720 1.00 98.31 129 LEU A C 1
ATOM 1020 O O . LEU A 1 129 ? -11.258 10.228 -6.197 1.00 98.31 129 LEU A O 1
ATOM 1024 N N . LYS A 1 130 ? -11.297 12.462 -6.356 1.00 98.00 130 LYS A N 1
ATOM 1025 C CA . LYS A 1 130 ? -12.371 12.625 -5.363 1.00 98.00 130 LYS A CA 1
ATOM 1026 C C . LYS A 1 130 ? -13.677 12.003 -5.846 1.00 98.00 130 LYS A C 1
ATOM 1028 O O . LYS A 1 130 ? -14.350 11.324 -5.080 1.00 98.00 130 LYS A O 1
ATOM 1033 N N . GLU A 1 131 ? -14.029 12.194 -7.116 1.00 97.88 131 GLU A N 1
ATOM 1034 C CA . GLU A 1 131 ? -15.201 11.541 -7.711 1.00 97.88 131 GLU A CA 1
ATOM 1035 C C . GLU A 1 131 ? -15.071 10.014 -7.733 1.00 97.88 131 GLU A C 1
ATOM 1037 O O . GLU A 1 131 ? -16.046 9.320 -7.448 1.00 97.88 131 GLU A O 1
ATOM 1042 N N . PHE A 1 132 ? -13.876 9.487 -8.015 1.00 97.69 132 PHE A N 1
ATOM 1043 C CA . PHE A 1 132 ? -13.591 8.055 -7.946 1.00 97.69 132 PHE A CA 1
ATOM 1044 C C . PHE A 1 132 ? -13.845 7.503 -6.545 1.00 97.69 132 PHE A C 1
ATOM 1046 O O . PHE A 1 132 ? -14.563 6.522 -6.381 1.00 97.69 132 PHE A O 1
ATOM 1053 N N . VAL A 1 133 ? -13.277 8.160 -5.538 1.00 95.88 133 VAL A N 1
ATOM 1054 C CA . VAL A 1 133 ? -13.370 7.760 -4.135 1.00 95.88 133 VAL A CA 1
ATOM 1055 C C . VAL A 1 133 ? -14.820 7.822 -3.635 1.00 95.88 133 VAL A C 1
ATOM 1057 O O . VAL A 1 133 ? -15.315 6.845 -3.077 1.00 95.88 133 VAL A O 1
ATOM 1060 N N . ASN A 1 134 ? -15.556 8.886 -3.969 1.00 95.44 134 ASN A N 1
ATOM 1061 C CA . ASN A 1 134 ? -16.992 8.981 -3.681 1.00 95.44 134 ASN A CA 1
ATOM 1062 C C . ASN A 1 134 ? -17.808 7.885 -4.393 1.00 95.44 134 ASN A C 1
ATOM 1064 O O . ASN A 1 134 ? -18.813 7.411 -3.865 1.00 95.44 134 ASN A O 1
ATOM 1068 N N . ARG A 1 135 ? -17.401 7.470 -5.602 1.00 95.31 135 ARG A N 1
ATOM 1069 C CA . ARG A 1 135 ? -18.037 6.351 -6.314 1.00 95.31 135 ARG A CA 1
ATOM 1070 C C . ARG A 1 135 ? -17.780 5.019 -5.609 1.00 95.31 135 ARG A C 1
ATOM 1072 O O . ARG A 1 135 ? -18.717 4.240 -5.480 1.00 95.31 135 ARG A O 1
ATOM 1079 N N . LEU A 1 136 ? -16.559 4.772 -5.125 1.00 95.00 136 LEU A N 1
ATOM 1080 C CA . LEU A 1 136 ? -16.241 3.569 -4.345 1.00 95.00 136 LEU A CA 1
ATOM 1081 C C . LEU A 1 136 ? -17.119 3.458 -3.092 1.00 95.00 136 LEU A C 1
ATOM 1083 O O . LEU A 1 136 ? -17.610 2.372 -2.793 1.00 95.00 136 LEU A O 1
ATOM 1087 N N . GLU A 1 137 ? -17.345 4.575 -2.397 1.00 91.94 137 GLU A N 1
ATOM 1088 C CA . GLU A 1 137 ? -18.248 4.645 -1.245 1.00 91.94 137 GLU A CA 1
ATOM 1089 C C . GLU A 1 137 ? -19.703 4.364 -1.638 1.00 91.94 137 GLU A C 1
ATOM 1091 O O . GLU A 1 137 ? -20.360 3.510 -1.043 1.00 91.94 137 GLU A O 1
ATOM 1096 N N . ALA A 1 138 ? -20.203 5.046 -2.673 1.00 92.00 138 ALA A N 1
ATOM 1097 C CA . ALA A 1 138 ? -21.585 4.913 -3.131 1.00 92.00 138 ALA A CA 1
ATOM 1098 C C . ALA A 1 138 ? -21.920 3.492 -3.613 1.00 92.00 138 ALA A C 1
ATOM 1100 O O . ALA A 1 138 ? -23.035 3.012 -3.399 1.00 92.00 138 ALA A O 1
ATOM 1101 N N . ASP A 1 139 ? -20.949 2.817 -4.230 1.00 91.81 139 ASP A N 1
ATOM 1102 C CA . ASP A 1 139 ? -21.058 1.428 -4.678 1.00 91.81 139 ASP A CA 1
ATOM 1103 C C . ASP A 1 139 ? -20.742 0.416 -3.557 1.00 91.81 139 ASP A C 1
ATOM 1105 O O . ASP A 1 139 ? -20.762 -0.794 -3.796 1.00 91.81 139 ASP A O 1
ATOM 1109 N N . ALA A 1 140 ? -20.456 0.898 -2.339 1.00 92.56 140 ALA A N 1
ATOM 1110 C CA . ALA A 1 140 ? -20.038 0.114 -1.182 1.00 92.56 140 ALA A CA 1
ATOM 1111 C C . ALA A 1 140 ? -18.912 -0.872 -1.530 1.00 92.56 140 ALA A C 1
ATOM 1113 O O . ALA A 1 140 ? -18.966 -2.052 -1.195 1.00 92.56 140 ALA A O 1
ATOM 1114 N N . CYS A 1 141 ? -17.903 -0.444 -2.279 1.00 94.38 141 CYS A N 1
ATOM 1115 C CA . CYS A 1 141 ? -16.786 -1.311 -2.630 1.00 94.38 141 CYS A CA 1
ATOM 1116 C C . CYS A 1 141 ? -15.902 -1.563 -1.398 1.00 94.38 141 CYS A C 1
ATOM 1118 O O . CYS A 1 141 ? -15.606 -0.638 -0.645 1.00 94.38 141 CYS A O 1
ATOM 1120 N N . ASP A 1 142 ? -15.450 -2.803 -1.185 1.00 95.81 142 ASP A N 1
ATOM 1121 C CA . ASP A 1 142 ? -14.430 -3.087 -0.173 1.00 95.81 142 ASP A CA 1
ATOM 1122 C C . ASP A 1 142 ? -13.053 -2.696 -0.730 1.00 95.81 142 ASP A C 1
ATOM 1124 O O . ASP A 1 142 ? -12.302 -3.523 -1.266 1.00 95.81 142 ASP A O 1
ATOM 1128 N N . PHE A 1 143 ? -12.733 -1.407 -0.651 1.00 96.19 143 PHE A N 1
ATOM 1129 C CA . PHE A 1 143 ? -11.542 -0.854 -1.275 1.00 96.19 143 PHE A CA 1
ATOM 1130 C C . PHE A 1 143 ? -10.394 -0.621 -0.291 1.00 96.19 143 PHE A C 1
ATOM 1132 O O . PHE A 1 143 ? -10.590 -0.321 0.887 1.00 96.19 143 PHE A O 1
ATOM 1139 N N . ARG A 1 144 ? -9.172 -0.675 -0.823 1.00 96.31 144 ARG A N 1
ATOM 1140 C CA . ARG A 1 144 ? -8.031 0.059 -0.275 1.00 96.31 144 ARG A CA 1
ATOM 1141 C C . ARG A 1 144 ? -7.377 0.869 -1.383 1.00 96.31 144 ARG A C 1
ATOM 1143 O O . ARG A 1 144 ? -7.056 0.320 -2.432 1.00 96.31 144 ARG A O 1
ATOM 1150 N N . VAL A 1 145 ? -7.165 2.160 -1.162 1.00 96.69 145 VAL A N 1
ATOM 1151 C CA . VAL A 1 145 ? -6.558 3.063 -2.148 1.00 96.69 145 VAL A CA 1
ATOM 1152 C C . VAL A 1 145 ? -5.275 3.643 -1.584 1.00 96.69 145 VAL A C 1
ATOM 1154 O O . VAL A 1 145 ? -5.264 4.160 -0.476 1.00 96.69 145 VAL A O 1
ATOM 1157 N N . ALA A 1 146 ? -4.194 3.575 -2.344 1.00 95.12 146 ALA A N 1
ATOM 1158 C CA . ALA A 1 146 ? -2.964 4.302 -2.082 1.00 95.12 146 ALA A CA 1
ATOM 1159 C C . ALA A 1 146 ? -2.767 5.381 -3.148 1.00 95.12 146 ALA A C 1
ATOM 1161 O O . ALA A 1 146 ? -3.058 5.158 -4.323 1.00 95.12 146 ALA A O 1
ATOM 1162 N N . VAL A 1 147 ? -2.240 6.533 -2.745 1.00 94.81 147 VAL A N 1
ATOM 1163 C CA . VAL A 1 147 ? -1.836 7.610 -3.654 1.00 94.81 147 VAL A CA 1
ATOM 1164 C C . VAL A 1 147 ? -0.351 7.855 -3.437 1.00 94.81 147 VAL A C 1
ATOM 1166 O O . VAL A 1 147 ? 0.068 8.130 -2.317 1.00 94.81 147 VAL A O 1
ATOM 1169 N N . LEU A 1 148 ? 0.444 7.718 -4.494 1.00 92.94 148 LEU A N 1
ATOM 1170 C CA . LEU A 1 148 ? 1.892 7.897 -4.477 1.00 92.94 148 LEU A CA 1
ATOM 1171 C C . LEU A 1 148 ? 2.298 8.836 -5.614 1.00 92.94 148 LEU A C 1
ATOM 1173 O O . LEU A 1 148 ? 1.882 8.663 -6.758 1.00 92.94 148 LEU A O 1
ATOM 1177 N N . LEU A 1 149 ? 3.128 9.821 -5.296 1.00 91.19 149 LEU A N 1
ATOM 1178 C CA . LEU A 1 149 ? 3.663 10.804 -6.227 1.00 91.19 149 LEU A CA 1
ATOM 1179 C C . LEU A 1 149 ? 5.081 10.412 -6.639 1.00 91.19 149 LEU A C 1
ATOM 1181 O O . LEU A 1 149 ? 5.891 10.042 -5.789 1.00 91.19 149 LEU A O 1
ATOM 1185 N N . PHE A 1 150 ? 5.418 10.515 -7.923 1.00 88.06 150 PHE A N 1
ATOM 1186 C CA . PHE A 1 150 ? 6.768 10.208 -8.404 1.00 88.06 150 PHE A CA 1
ATOM 1187 C C . PHE A 1 150 ? 7.340 11.285 -9.333 1.00 88.06 150 PHE A C 1
ATOM 1189 O O . PHE A 1 150 ? 6.618 11.953 -10.072 1.00 88.06 150 PHE A O 1
ATOM 1196 N N . GLU A 1 151 ? 8.667 11.427 -9.303 1.00 82.50 151 GLU A N 1
ATOM 1197 C CA . GLU A 1 151 ? 9.456 12.287 -10.200 1.00 82.50 151 GLU A CA 1
ATOM 1198 C C . GLU A 1 151 ? 10.755 11.581 -10.655 1.00 82.50 151 GLU A C 1
ATOM 1200 O O . GLU A 1 151 ? 10.878 10.362 -10.558 1.00 82.50 151 GLU A O 1
ATOM 1205 N N . ALA A 1 152 ? 11.752 12.318 -11.159 1.00 67.88 152 ALA A N 1
ATOM 1206 C CA . ALA A 1 152 ? 13.007 11.765 -11.689 1.00 67.88 152 ALA A CA 1
ATOM 1207 C C . ALA A 1 152 ? 14.047 11.325 -10.633 1.00 67.88 152 ALA A C 1
ATOM 1209 O O . ALA A 1 152 ? 15.208 11.111 -10.982 1.00 67.88 152 ALA A O 1
ATOM 1210 N N . ALA A 1 153 ? 13.685 11.238 -9.349 1.00 64.62 153 ALA A N 1
ATOM 1211 C CA . ALA A 1 153 ? 14.612 10.799 -8.295 1.00 64.62 153 ALA A CA 1
ATOM 1212 C C . ALA A 1 153 ? 13.953 10.285 -7.006 1.00 64.62 153 ALA A C 1
ATOM 1214 O O . ALA A 1 153 ? 14.655 9.800 -6.112 1.00 64.62 153 ALA A O 1
ATOM 1215 N N . LEU A 1 154 ? 12.637 10.443 -6.869 1.00 69.50 154 LEU A N 1
ATOM 1216 C CA . LEU A 1 154 ? 11.964 10.330 -5.587 1.00 69.50 154 LEU A CA 1
ATOM 1217 C C . LEU A 1 154 ? 10.544 9.798 -5.764 1.00 69.50 154 LEU A C 1
ATOM 1219 O O . LEU A 1 154 ? 9.854 10.133 -6.728 1.00 69.50 154 LEU A O 1
ATOM 1223 N N . LEU A 1 155 ? 10.146 8.969 -4.803 1.00 75.50 155 LEU A N 1
ATOM 1224 C CA . LEU A 1 155 ? 8.771 8.563 -4.566 1.00 75.50 155 LEU A CA 1
ATOM 1225 C C . LEU A 1 155 ? 8.328 9.209 -3.253 1.00 75.50 155 LEU A C 1
ATOM 1227 O O . LEU A 1 155 ? 9.034 9.098 -2.244 1.00 75.50 155 LEU A O 1
ATOM 1231 N N . GLU A 1 156 ? 7.189 9.883 -3.286 1.00 75.31 156 GLU A N 1
ATOM 1232 C CA . GLU A 1 156 ? 6.608 10.605 -2.161 1.00 75.31 156 GLU A CA 1
ATOM 1233 C C . GLU A 1 156 ? 5.154 10.193 -1.952 1.00 75.31 156 GLU A C 1
ATOM 1235 O O . GLU A 1 156 ? 4.430 9.858 -2.884 1.00 75.31 156 GLU A O 1
ATOM 1240 N N . GLU A 1 157 ? 4.714 10.262 -0.711 1.00 67.69 157 GLU A N 1
ATOM 1241 C CA . GLU A 1 157 ? 3.316 10.242 -0.318 1.00 67.69 157 GLU A CA 1
ATOM 1242 C C . GLU A 1 157 ? 2.759 11.678 -0.223 1.00 67.69 157 GLU A C 1
ATOM 1244 O O . GLU A 1 157 ? 3.414 12.560 0.339 1.00 67.69 157 GLU A O 1
ATOM 1249 N N . PRO A 1 158 ? 1.545 11.958 -0.713 1.00 65.12 158 PRO A N 1
ATOM 1250 C CA . PRO A 1 158 ? 0.774 13.070 -0.186 1.00 65.12 158 PRO A CA 1
ATOM 1251 C C . PRO A 1 158 ? 0.119 12.651 1.145 1.00 65.12 158 PRO A C 1
ATOM 1253 O O . PRO A 1 158 ? -0.140 11.467 1.384 1.00 65.12 158 PRO A O 1
ATOM 1256 N N . GLY A 1 159 ? -0.178 13.598 2.036 1.00 66.75 159 GLY A N 1
ATOM 1257 C CA . GLY A 1 159 ? -0.796 13.273 3.319 1.00 66.75 159 GLY A CA 1
ATOM 1258 C C . GLY A 1 159 ? 0.182 12.819 4.403 1.00 66.75 159 GLY A C 1
ATOM 1259 O O . GLY A 1 159 ? 1.347 13.207 4.476 1.00 66.75 159 GLY A O 1
ATOM 1260 N N . ARG A 1 160 ? -0.347 12.010 5.330 1.00 68.69 160 ARG A N 1
ATOM 1261 C CA . ARG A 1 160 ? 0.342 11.601 6.568 1.00 68.69 160 ARG A CA 1
ATOM 1262 C C . ARG A 1 160 ? 0.725 10.121 6.607 1.00 68.69 160 ARG A C 1
ATOM 1264 O O . ARG A 1 160 ? 1.292 9.683 7.614 1.00 68.69 160 ARG A O 1
ATOM 1271 N N . LYS A 1 161 ? 0.402 9.338 5.568 1.00 75.12 161 LYS A N 1
ATOM 1272 C CA . LYS A 1 161 ? 0.702 7.901 5.536 1.00 75.12 161 LYS A CA 1
ATOM 1273 C C . LYS A 1 161 ? 2.075 7.627 4.938 1.00 75.12 161 LYS A C 1
ATOM 1275 O O . LYS A 1 161 ? 2.388 8.148 3.885 1.00 75.12 161 LYS A O 1
ATOM 1280 N N . PRO A 1 162 ? 2.879 6.762 5.564 1.00 71.94 162 PRO A N 1
ATOM 1281 C CA . PRO A 1 162 ? 4.202 6.432 5.058 1.00 71.94 162 PRO A CA 1
ATOM 1282 C C . PRO A 1 162 ? 4.140 5.589 3.771 1.00 71.94 162 PRO A C 1
ATOM 1284 O O . PRO A 1 162 ? 3.199 4.808 3.603 1.00 71.94 162 PRO A O 1
ATOM 1287 N N . PRO A 1 163 ? 5.204 5.577 2.948 1.00 71.31 163 PRO A N 1
ATOM 1288 C CA . PRO A 1 163 ? 5.188 4.910 1.646 1.00 71.31 163 PRO A CA 1
ATOM 1289 C C . PRO A 1 163 ? 5.166 3.380 1.767 1.00 71.31 163 PRO A C 1
ATOM 1291 O O . PRO A 1 163 ? 4.796 2.690 0.825 1.00 71.31 163 PRO A O 1
ATOM 1294 N N . ASP A 1 164 ? 5.539 2.828 2.928 1.00 73.19 164 ASP A N 1
ATOM 1295 C CA . ASP A 1 164 ? 5.473 1.383 3.180 1.00 73.19 164 ASP A CA 1
ATOM 1296 C C . ASP A 1 164 ? 4.062 0.907 3.589 1.00 73.19 164 ASP A C 1
ATOM 1298 O O . ASP A 1 164 ? 3.791 -0.288 3.525 1.00 73.19 164 ASP A O 1
ATOM 1302 N N . HIS A 1 165 ? 3.163 1.816 3.997 1.00 80.00 165 HIS A N 1
ATOM 1303 C CA . HIS A 1 165 ? 1.753 1.510 4.288 1.00 80.00 165 HIS A CA 1
ATOM 1304 C C . HIS A 1 165 ? 0.823 2.611 3.758 1.00 80.00 165 HIS A C 1
ATOM 1306 O O . HIS A 1 165 ? 0.161 3.290 4.546 1.00 80.00 165 HIS A O 1
ATOM 1312 N N . PRO A 1 166 ? 0.763 2.797 2.431 1.00 87.56 166 PRO A N 1
ATOM 1313 C CA . PRO A 1 166 ? 0.094 3.951 1.843 1.00 87.56 166 PRO A CA 1
ATOM 1314 C C . PRO A 1 166 ? -1.419 3.752 1.657 1.00 87.56 166 PRO A C 1
ATOM 1316 O O . PRO A 1 166 ? -2.104 4.668 1.224 1.00 87.56 166 PRO A O 1
ATOM 1319 N N . PHE A 1 167 ? -1.950 2.562 1.952 1.00 92.38 167 PHE A N 1
ATOM 1320 C CA . PHE A 1 167 ? -3.354 2.221 1.720 1.00 92.38 167 PHE A CA 1
ATOM 1321 C C . PHE A 1 167 ? -4.299 2.873 2.730 1.00 92.38 167 PHE A C 1
ATOM 1323 O O . PHE A 1 167 ? -4.118 2.695 3.934 1.00 92.38 167 PHE A O 1
ATOM 1330 N N . TYR A 1 168 ? -5.335 3.535 2.219 1.00 93.00 168 TYR A N 1
ATOM 1331 C CA . TYR A 1 168 ? -6.525 4.033 2.906 1.00 93.00 168 TYR A CA 1
ATOM 1332 C C . TYR A 1 168 ? -7.717 3.108 2.652 1.00 93.00 168 TYR A C 1
ATOM 1334 O O . TYR A 1 168 ? -7.978 2.771 1.496 1.00 93.00 168 TYR A O 1
ATOM 1342 N N . GLY A 1 169 ? -8.395 2.669 3.714 1.00 92.88 169 GLY A N 1
ATOM 1343 C CA . GLY A 1 169 ? -9.601 1.834 3.635 1.00 92.88 169 GLY A CA 1
ATOM 1344 C C . GLY A 1 169 ? -10.908 2.630 3.585 1.00 92.88 169 GLY A C 1
ATOM 1345 O O . GLY A 1 169 ? -10.903 3.860 3.565 1.00 92.88 169 GLY A O 1
ATOM 1346 N N . ALA A 1 170 ? -12.037 1.918 3.611 1.00 92.56 170 ALA A N 1
ATOM 1347 C CA . ALA A 1 170 ? -13.376 2.506 3.534 1.00 92.56 170 ALA A CA 1
ATOM 1348 C C . ALA A 1 170 ? -13.702 3.415 4.731 1.00 92.56 170 ALA A C 1
ATOM 1350 O O . ALA A 1 170 ? -14.420 4.397 4.573 1.00 92.56 170 ALA A O 1
ATOM 1351 N N . MET A 1 171 ? -13.146 3.123 5.913 1.00 90.50 171 MET A N 1
ATOM 1352 C CA . MET A 1 171 ? -13.325 3.968 7.104 1.00 90.50 171 MET A CA 1
ATOM 1353 C C . MET A 1 171 ? -12.412 5.207 7.135 1.00 90.50 171 MET A C 1
ATOM 1355 O O . MET A 1 171 ? -12.579 6.040 8.017 1.00 90.50 171 MET A O 1
ATOM 1359 N N . GLU A 1 172 ? -11.449 5.327 6.215 1.00 88.88 172 GLU A N 1
ATOM 1360 C CA . GLU A 1 172 ? -10.439 6.404 6.174 1.00 88.88 172 GLU A CA 1
ATOM 1361 C C . GLU A 1 172 ? -10.699 7.379 5.012 1.00 88.88 172 GLU A C 1
ATOM 1363 O O . GLU A 1 172 ? -9.777 7.870 4.350 1.00 88.88 172 GLU A O 1
ATOM 1368 N N . MET A 1 173 ? -11.981 7.591 4.706 1.00 88.69 173 MET A N 1
ATOM 1369 C CA . MET A 1 173 ? -12.435 8.373 3.559 1.00 88.69 173 MET A CA 1
ATOM 1370 C C . MET A 1 173 ? -11.957 9.824 3.630 1.00 88.69 173 MET A C 1
ATOM 1372 O O . MET A 1 173 ? -11.420 10.357 2.658 1.00 88.69 173 MET A O 1
ATOM 1376 N N . ASP A 1 174 ? -12.108 10.452 4.795 1.00 87.44 174 ASP A N 1
ATOM 1377 C CA . ASP A 1 174 ? -11.732 11.848 5.002 1.00 87.44 174 ASP A CA 1
ATOM 1378 C C . ASP A 1 174 ? -10.216 12.035 4.874 1.00 87.44 174 ASP A C 1
ATOM 1380 O O . ASP A 1 174 ? -9.755 12.970 4.215 1.00 87.44 174 ASP A O 1
ATOM 1384 N N . GLU A 1 175 ? -9.415 11.118 5.423 1.00 87.31 175 GLU A N 1
ATOM 1385 C CA . GLU A 1 175 ? -7.961 11.152 5.291 1.00 87.31 175 GLU A CA 1
ATOM 1386 C C . GLU A 1 175 ? -7.500 10.922 3.851 1.00 87.31 175 GLU A C 1
ATOM 1388 O O . GLU A 1 175 ? -6.530 11.551 3.417 1.00 87.31 175 GLU A O 1
ATOM 1393 N N . LEU A 1 176 ? -8.185 10.058 3.097 1.00 92.00 176 LEU A N 1
ATOM 1394 C CA . LEU A 1 176 ? -7.911 9.851 1.677 1.00 92.00 176 LEU A CA 1
ATOM 1395 C C . LEU A 1 176 ? -8.248 11.103 0.855 1.00 92.00 176 LEU A C 1
ATOM 1397 O O . LEU A 1 176 ? -7.446 11.528 0.024 1.00 92.00 176 LEU A O 1
ATOM 1401 N N . LEU A 1 177 ? -9.400 11.733 1.103 1.00 93.81 177 LEU A N 1
ATOM 1402 C CA . LEU A 1 177 ? -9.797 12.974 0.432 1.00 93.81 177 LEU A CA 1
ATOM 1403 C C . LEU A 1 177 ? -8.840 14.132 0.753 1.00 93.81 177 LEU A C 1
ATOM 1405 O O . LEU A 1 177 ? -8.525 14.925 -0.138 1.00 93.81 177 LEU A O 1
ATOM 1409 N N . LEU A 1 178 ? -8.344 14.210 1.993 1.00 91.19 178 LEU A N 1
ATOM 1410 C CA . LEU A 1 178 ? -7.298 15.155 2.392 1.00 91.19 178 LEU A CA 1
ATOM 1411 C C . LEU A 1 178 ? -5.975 14.872 1.673 1.00 91.19 178 LEU A C 1
ATOM 1413 O O . LEU A 1 178 ? -5.378 15.798 1.130 1.00 91.19 178 LEU A O 1
ATOM 1417 N N . ALA A 1 179 ? -5.541 13.609 1.603 1.00 91.62 179 ALA A N 1
ATOM 1418 C CA . ALA A 1 179 ? -4.336 13.237 0.863 1.00 91.62 179 ALA A CA 1
ATOM 1419 C C . ALA A 1 179 ? -4.444 13.610 -0.626 1.00 91.62 179 ALA A C 1
ATOM 1421 O O . ALA A 1 179 ? -3.481 14.094 -1.210 1.00 91.62 179 ALA A O 1
ATOM 1422 N N . ILE A 1 180 ? -5.624 13.458 -1.238 1.00 95.88 180 ILE A N 1
ATOM 1423 C CA . ILE A 1 180 ? -5.861 13.897 -2.621 1.00 95.88 180 ILE A CA 1
ATOM 1424 C C . ILE A 1 180 ? -5.758 15.425 -2.750 1.00 95.88 180 ILE A C 1
ATOM 1426 O O . ILE A 1 180 ? -5.195 15.926 -3.723 1.00 95.88 180 ILE A O 1
ATOM 1430 N N . GLU A 1 181 ? -6.282 16.186 -1.789 1.00 95.19 181 GLU A N 1
ATOM 1431 C CA . GLU A 1 181 ? -6.192 17.653 -1.813 1.00 95.19 181 GLU A CA 1
ATOM 1432 C C . GLU A 1 181 ? -4.742 18.154 -1.732 1.00 95.19 181 GLU A C 1
ATOM 1434 O O . GLU A 1 181 ? -4.382 19.113 -2.420 1.00 95.19 181 GLU A O 1
ATOM 1439 N N . GLU A 1 182 ? -3.908 17.468 -0.949 1.00 92.19 182 GLU A N 1
ATOM 1440 C CA . GLU A 1 182 ? -2.490 17.780 -0.735 1.00 92.19 182 GLU A CA 1
ATOM 1441 C C . GLU A 1 182 ? -1.573 17.392 -1.908 1.00 92.19 182 GLU A C 1
ATOM 1443 O O . GLU A 1 182 ? -0.368 17.630 -1.847 1.00 92.19 182 GLU A O 1
ATOM 1448 N N . ILE A 1 183 ? -2.106 16.816 -2.992 1.00 93.44 183 ILE A N 1
ATOM 1449 C CA . ILE A 1 183 ? -1.301 16.529 -4.182 1.00 93.44 183 ILE A CA 1
ATOM 1450 C C . ILE A 1 183 ? -0.759 17.845 -4.763 1.00 93.44 183 ILE A C 1
ATOM 1452 O O . ILE A 1 183 ? -1.509 18.760 -5.101 1.00 93.44 183 ILE A O 1
ATOM 1456 N N . GLU A 1 184 ? 0.552 17.932 -4.954 1.00 89.75 184 GLU A N 1
ATOM 1457 C CA . GLU A 1 184 ? 1.205 19.093 -5.556 1.00 89.75 184 GLU A CA 1
ATOM 1458 C C . GLU A 1 184 ? 2.160 18.664 -6.671 1.00 89.75 184 GLU A C 1
ATOM 1460 O O . GLU A 1 184 ? 2.707 17.561 -6.664 1.00 89.75 184 GLU A O 1
ATOM 1465 N N . THR A 1 185 ? 2.383 19.566 -7.627 1.00 89.31 185 THR A N 1
ATOM 1466 C CA . THR A 1 185 ? 3.406 19.409 -8.667 1.00 89.31 185 THR A CA 1
ATOM 1467 C C . THR A 1 185 ? 4.650 20.217 -8.318 1.00 89.31 185 THR A C 1
ATOM 1469 O O . THR A 1 185 ? 4.549 21.352 -7.848 1.00 89.31 185 THR A O 1
ATOM 1472 N N . ALA A 1 186 ? 5.827 19.680 -8.608 1.00 82.00 186 ALA A N 1
ATOM 1473 C CA . ALA A 1 186 ? 7.120 20.290 -8.347 1.00 82.00 186 ALA A CA 1
ATOM 1474 C C . ALA A 1 186 ? 8.137 19.958 -9.453 1.00 82.00 186 ALA A C 1
ATOM 1476 O O . ALA A 1 186 ? 7.859 19.238 -10.406 1.00 82.00 186 ALA A O 1
ATOM 1477 N N . GLY A 1 187 ? 9.354 20.483 -9.311 1.00 73.06 187 GLY A N 1
ATOM 1478 C CA . GLY A 1 187 ? 10.478 20.093 -10.157 1.00 73.06 187 GLY A CA 1
ATOM 1479 C C . GLY A 1 187 ? 10.538 20.792 -11.515 1.00 73.06 187 GLY A C 1
ATOM 1480 O O . GLY A 1 187 ? 9.828 21.759 -11.805 1.00 73.06 187 GLY A O 1
ATOM 1481 N N . GLU A 1 188 ? 11.491 20.341 -12.326 1.00 67.81 188 GLU A N 1
ATOM 1482 C CA . GLU A 1 188 ? 11.730 20.895 -13.653 1.00 67.81 188 GLU A CA 1
ATOM 1483 C C . GLU A 1 188 ? 10.751 20.307 -14.658 1.00 67.81 188 GLU A C 1
ATOM 1485 O O . GLU A 1 188 ? 10.450 19.119 -14.631 1.00 67.81 188 GLU A O 1
ATOM 1490 N N . TRP A 1 189 ? 10.294 21.146 -15.584 1.00 64.75 189 TRP A N 1
ATOM 1491 C CA . TRP A 1 189 ? 9.291 20.736 -16.552 1.00 64.75 189 TRP A CA 1
ATOM 1492 C C . TRP A 1 189 ? 9.836 19.663 -17.505 1.00 64.75 189 TRP A C 1
ATOM 1494 O O . TRP A 1 189 ? 9.071 18.845 -17.937 1.00 64.75 189 TRP A O 1
ATOM 1504 N N . HIS A 1 190 ? 11.136 19.581 -17.803 1.00 65.31 190 HIS A N 1
ATOM 1505 C CA . HIS A 1 190 ? 11.641 18.890 -19.002 1.00 65.31 190 HIS A CA 1
ATOM 1506 C C . HIS A 1 190 ? 12.310 17.519 -18.801 1.00 65.31 190 HIS A C 1
ATOM 1508 O O . HIS A 1 190 ? 13.234 17.181 -19.549 1.00 65.31 190 HIS A O 1
ATOM 1514 N N . ILE A 1 191 ? 11.873 16.741 -17.809 1.00 72.75 191 ILE A N 1
ATOM 1515 C CA . ILE A 1 191 ? 12.506 15.469 -17.427 1.00 72.75 191 ILE A CA 1
ATOM 1516 C C . ILE A 1 191 ? 11.563 14.274 -17.625 1.00 72.75 191 ILE A C 1
ATOM 1518 O O . ILE A 1 191 ? 10.374 14.359 -17.340 1.00 72.75 191 ILE A O 1
ATOM 1522 N N . ASN A 1 192 ? 12.107 13.144 -18.083 1.00 80.81 192 ASN A N 1
ATOM 1523 C CA . ASN A 1 192 ? 11.418 11.855 -17.986 1.00 80.81 192 ASN A CA 1
ATOM 1524 C C . ASN A 1 192 ? 11.303 11.445 -16.512 1.00 80.81 192 ASN A C 1
ATOM 1526 O O . ASN A 1 192 ? 12.141 11.822 -15.685 1.00 80.81 192 ASN A O 1
ATOM 1530 N N . THR A 1 193 ? 10.314 10.621 -16.185 1.00 84.94 193 THR A N 1
ATOM 1531 C CA . THR A 1 193 ? 10.013 10.250 -14.798 1.00 84.94 193 THR A CA 1
ATOM 1532 C C . THR A 1 193 ? 10.375 8.811 -14.463 1.00 84.94 193 THR A C 1
ATOM 1534 O O . THR A 1 193 ? 10.408 7.936 -15.325 1.00 84.94 193 THR A O 1
ATOM 1537 N N . TRP A 1 194 ? 10.631 8.528 -13.182 1.00 86.50 194 TRP A N 1
ATOM 1538 C CA . TRP A 1 194 ? 10.939 7.175 -12.698 1.00 86.50 194 TRP A CA 1
ATOM 1539 C C . TRP A 1 194 ? 9.674 6.331 -12.481 1.00 86.50 194 TRP A C 1
ATOM 1541 O O . TRP A 1 194 ? 9.514 5.654 -11.464 1.00 86.50 194 TRP A O 1
ATOM 1551 N N . SER A 1 195 ? 8.755 6.358 -13.443 1.00 91.12 195 SER A N 1
ATOM 1552 C CA . SER A 1 195 ? 7.486 5.630 -13.365 1.00 91.12 195 SER A CA 1
ATOM 1553 C C . SER A 1 195 ? 7.686 4.114 -13.274 1.00 91.12 195 SER A C 1
ATOM 1555 O O . SER A 1 195 ? 6.969 3.447 -12.532 1.00 91.12 195 SER A O 1
ATOM 1557 N N . TYR A 1 196 ? 8.707 3.554 -13.931 1.00 93.25 196 TYR A N 1
ATOM 1558 C CA . TYR A 1 196 ? 9.050 2.137 -13.776 1.00 93.25 196 TYR A CA 1
ATOM 1559 C C . TYR A 1 196 ? 9.521 1.804 -12.356 1.00 93.25 196 TYR A C 1
ATOM 1561 O O . TYR A 1 196 ? 9.078 0.806 -11.794 1.00 93.25 196 TYR A O 1
ATOM 1569 N N . ASP A 1 197 ? 10.359 2.631 -11.727 1.00 89.69 197 ASP A N 1
ATOM 1570 C CA . ASP A 1 197 ? 10.735 2.434 -10.322 1.00 89.69 197 ASP A CA 1
ATOM 1571 C C . ASP A 1 197 ? 9.532 2.563 -9.389 1.00 89.69 197 ASP A C 1
ATOM 1573 O O . ASP A 1 197 ? 9.426 1.788 -8.442 1.00 89.69 197 ASP A O 1
ATOM 1577 N N . ALA A 1 198 ? 8.614 3.492 -9.669 1.00 91.88 198 ALA A N 1
ATOM 1578 C CA . ALA A 1 198 ? 7.382 3.659 -8.906 1.00 91.88 198 ALA A CA 1
ATOM 1579 C C . ALA A 1 198 ? 6.473 2.421 -9.010 1.00 91.88 198 ALA A C 1
ATOM 1581 O O . ALA A 1 198 ? 5.955 1.956 -7.992 1.00 91.88 198 ALA A O 1
ATOM 1582 N N . ILE A 1 199 ? 6.333 1.831 -10.205 1.00 95.38 199 ILE A N 1
ATOM 1583 C CA . ILE A 1 199 ? 5.609 0.564 -10.412 1.00 95.38 199 ILE A CA 1
ATOM 1584 C C . ILE A 1 199 ? 6.286 -0.568 -9.639 1.00 95.38 199 ILE A C 1
ATOM 1586 O O . ILE A 1 199 ? 5.630 -1.289 -8.887 1.00 95.38 199 ILE A O 1
ATOM 1590 N N . LEU A 1 200 ? 7.606 -0.711 -9.779 1.00 93.81 200 LEU A N 1
ATOM 1591 C CA . LEU A 1 200 ? 8.362 -1.757 -9.095 1.00 93.81 200 LEU A CA 1
ATOM 1592 C C . LEU A 1 200 ? 8.287 -1.603 -7.572 1.00 93.81 200 LEU A C 1
ATOM 1594 O O . LEU A 1 200 ? 8.133 -2.598 -6.864 1.00 93.81 200 LEU A O 1
ATOM 1598 N N . PHE A 1 201 ? 8.342 -0.374 -7.056 1.00 90.94 201 PHE A N 1
ATOM 1599 C CA . PHE A 1 201 ? 8.144 -0.106 -5.635 1.00 90.94 201 PHE A CA 1
ATOM 1600 C C . PHE A 1 201 ? 6.738 -0.495 -5.210 1.00 90.94 201 PHE A C 1
ATOM 1602 O O . PHE A 1 201 ? 6.585 -1.229 -4.241 1.00 90.94 201 PHE A O 1
ATOM 1609 N N . SER A 1 202 ? 5.722 -0.075 -5.954 1.00 93.19 202 SER A N 1
ATOM 1610 C CA . SER A 1 202 ? 4.327 -0.346 -5.607 1.00 93.19 202 SER A CA 1
ATOM 1611 C C . SER A 1 202 ? 3.995 -1.836 -5.657 1.00 93.19 202 SER A C 1
ATOM 1613 O O . SER A 1 202 ? 3.235 -2.317 -4.828 1.00 93.19 202 SER A O 1
ATOM 1615 N N . SER A 1 203 ? 4.632 -2.600 -6.549 1.00 93.94 203 SER A N 1
ATOM 1616 C CA . SER A 1 203 ? 4.431 -4.051 -6.674 1.00 93.94 203 SER A CA 1
ATOM 1617 C C . SER A 1 203 ? 4.832 -4.863 -5.432 1.00 93.94 203 SER A C 1
ATOM 1619 O O . SER A 1 203 ? 4.461 -6.029 -5.310 1.00 93.94 203 SER A O 1
ATOM 1621 N N . GLN A 1 204 ? 5.587 -4.269 -4.499 1.00 89.88 204 GLN A N 1
ATOM 1622 C CA . GLN A 1 204 ? 5.992 -4.922 -3.250 1.00 89.88 204 GLN A CA 1
ATOM 1623 C C . GLN A 1 204 ? 5.067 -4.604 -2.061 1.00 89.88 204 GLN A C 1
ATOM 1625 O O . GLN A 1 204 ? 5.317 -5.103 -0.961 1.00 89.88 204 GLN A O 1
ATOM 1630 N N . LEU A 1 205 ? 4.070 -3.733 -2.249 1.00 91.31 205 LEU A N 1
ATOM 1631 C CA . LEU A 1 205 ? 3.112 -3.374 -1.206 1.00 91.31 205 LEU A CA 1
ATOM 1632 C C . LEU A 1 205 ? 2.229 -4.576 -0.834 1.00 91.31 205 LEU A C 1
ATOM 1634 O O . LEU A 1 205 ? 2.069 -5.526 -1.598 1.00 91.31 205 LEU A O 1
ATOM 1638 N N . GLU A 1 206 ? 1.653 -4.538 0.366 1.00 89.88 206 GLU A N 1
ATOM 1639 C CA . GLU A 1 206 ? 0.848 -5.633 0.921 1.00 89.88 206 GLU A CA 1
ATOM 1640 C C . GLU A 1 206 ? -0.589 -5.622 0.360 1.00 89.88 206 GLU A C 1
ATOM 1642 O O . GLU A 1 206 ? -1.534 -5.240 1.056 1.00 89.88 206 GLU A O 1
ATOM 1647 N N . PHE A 1 207 ? -0.762 -6.025 -0.904 1.00 94.25 207 PHE A N 1
ATOM 1648 C CA . PHE A 1 207 ? -2.073 -6.301 -1.517 1.00 94.25 207 PHE A CA 1
ATOM 1649 C C . PHE A 1 207 ? -2.768 -7.492 -0.831 1.00 94.25 207 PHE A C 1
ATOM 1651 O O . PHE A 1 207 ? -2.110 -8.432 -0.387 1.00 94.25 207 PHE A O 1
ATOM 1658 N N . ARG A 1 208 ? -4.101 -7.455 -0.725 1.00 94.38 208 ARG A N 1
ATOM 1659 C CA . ARG A 1 208 ? -4.908 -8.569 -0.211 1.00 94.38 208 ARG A CA 1
ATOM 1660 C C . ARG A 1 208 ? -4.923 -9.682 -1.252 1.00 94.38 208 ARG A C 1
ATOM 1662 O O . ARG A 1 208 ? -5.171 -9.428 -2.423 1.00 94.38 208 ARG A O 1
ATOM 1669 N N . GLU A 1 209 ? -4.704 -10.921 -0.824 1.00 93.19 209 GLU A N 1
ATOM 1670 C CA . GLU A 1 209 ? -4.683 -12.077 -1.735 1.00 93.19 209 GLU A CA 1
ATOM 1671 C C . GLU A 1 209 ? -6.036 -12.330 -2.422 1.00 93.19 209 GLU A C 1
ATOM 1673 O O . GLU A 1 209 ? -6.087 -12.946 -3.483 1.00 93.19 209 GLU A O 1
ATOM 1678 N N . ASP A 1 210 ? -7.132 -11.870 -1.813 1.00 94.06 210 ASP A N 1
ATOM 1679 C CA . ASP A 1 210 ? -8.500 -12.027 -2.306 1.00 94.06 210 ASP A CA 1
ATOM 1680 C C . ASP A 1 210 ? -9.077 -10.758 -2.957 1.00 94.06 210 ASP A C 1
ATOM 1682 O O . ASP A 1 210 ? -10.278 -10.711 -3.231 1.00 94.06 210 ASP A O 1
ATOM 1686 N N . SER A 1 211 ? -8.252 -9.735 -3.211 1.00 95.69 211 SER A N 1
ATOM 1687 C CA . SER A 1 211 ? -8.657 -8.514 -3.916 1.00 95.69 211 SER A CA 1
ATOM 1688 C C . SER A 1 211 ? -8.176 -8.501 -5.368 1.00 95.69 211 SER A C 1
ATOM 1690 O O . SER A 1 211 ? -7.205 -9.159 -5.746 1.00 95.69 211 SER A O 1
ATOM 1692 N N . ARG A 1 212 ? -8.846 -7.705 -6.207 1.00 96.69 212 ARG A N 1
ATOM 1693 C CA . ARG A 1 212 ? -8.277 -7.267 -7.485 1.00 96.69 212 ARG A CA 1
ATOM 1694 C C . ARG A 1 212 ? -7.205 -6.212 -7.195 1.00 96.69 212 ARG A C 1
ATOM 1696 O O . ARG A 1 212 ? -7.534 -5.137 -6.697 1.00 96.69 212 ARG A O 1
ATOM 1703 N N . ALA A 1 213 ? -5.948 -6.507 -7.511 1.00 97.75 213 ALA A N 1
ATOM 1704 C CA . ALA A 1 213 ? -4.829 -5.583 -7.341 1.00 97.75 213 ALA A CA 1
ATOM 1705 C C . ALA A 1 213 ? -4.573 -4.789 -8.631 1.00 97.75 213 ALA A C 1
ATOM 1707 O O . ALA A 1 213 ? -4.297 -5.379 -9.677 1.00 97.75 213 ALA A O 1
ATOM 1708 N N . VAL A 1 214 ? -4.647 -3.457 -8.557 1.00 98.25 214 VAL A N 1
ATOM 1709 C CA . VAL A 1 214 ? -4.509 -2.565 -9.720 1.00 98.25 214 VAL A CA 1
ATOM 1710 C C . VAL A 1 214 ? -3.514 -1.442 -9.428 1.00 98.25 214 VAL A C 1
ATOM 1712 O O . VAL A 1 214 ? -3.612 -0.751 -8.414 1.00 98.25 214 VAL A O 1
ATOM 1715 N N . LEU A 1 215 ? -2.573 -1.218 -10.341 1.00 98.44 215 LEU A N 1
ATOM 1716 C CA . LEU A 1 215 ? -1.756 -0.006 -10.394 1.00 98.44 215 LEU A CA 1
ATOM 1717 C C . LEU A 1 215 ? -2.285 0.893 -11.507 1.00 98.44 215 LEU A C 1
ATOM 1719 O O . LEU A 1 215 ? -2.459 0.438 -12.636 1.00 98.44 215 LEU A O 1
ATOM 1723 N N . VAL A 1 216 ? -2.498 2.169 -11.195 1.00 98.56 216 VAL A N 1
ATOM 1724 C CA . VAL A 1 216 ? -2.940 3.182 -12.156 1.00 98.56 216 VAL A CA 1
ATOM 1725 C C . VAL A 1 216 ? -1.864 4.251 -12.270 1.00 98.56 216 VAL A C 1
ATOM 1727 O O . VAL A 1 216 ? -1.623 4.985 -11.315 1.00 98.56 216 VAL A O 1
ATOM 1730 N N . VAL A 1 217 ? -1.213 4.351 -13.428 1.00 98.31 217 VAL A N 1
ATOM 1731 C CA . VAL A 1 217 ? -0.191 5.377 -13.690 1.00 98.31 217 VAL A CA 1
ATOM 1732 C C . VAL A 1 217 ? -0.821 6.575 -14.394 1.00 98.31 217 VAL A C 1
ATOM 1734 O O . VAL A 1 217 ? -1.498 6.406 -15.404 1.00 98.31 217 VAL A O 1
ATOM 1737 N N . ILE A 1 218 ? -0.583 7.788 -13.898 1.00 97.56 218 ILE A N 1
ATOM 1738 C CA . ILE A 1 218 ? -1.041 9.043 -14.508 1.00 97.56 218 ILE A CA 1
ATOM 1739 C C . ILE A 1 218 ? 0.188 9.916 -14.773 1.00 97.56 218 ILE A C 1
ATOM 1741 O O . ILE A 1 218 ? 0.828 10.372 -13.829 1.00 97.56 218 ILE A O 1
ATOM 1745 N N . THR A 1 219 ? 0.535 10.127 -16.043 1.00 94.44 219 THR A N 1
ATOM 1746 C CA . THR A 1 219 ? 1.742 10.871 -16.454 1.00 94.44 219 THR A CA 1
ATOM 1747 C C . THR A 1 219 ? 1.577 11.464 -17.848 1.00 94.44 219 THR A C 1
ATOM 1749 O O . THR A 1 219 ? 0.788 10.966 -18.648 1.00 94.44 219 THR A O 1
ATOM 1752 N N . ASP A 1 220 ? 2.334 12.512 -18.160 1.00 92.06 220 ASP A N 1
ATOM 1753 C CA . ASP A 1 220 ? 2.376 13.146 -19.478 1.00 92.06 220 ASP A CA 1
ATOM 1754 C C . ASP A 1 220 ? 3.697 12.911 -20.236 1.00 92.06 220 ASP A C 1
ATOM 1756 O O . ASP A 1 220 ? 3.919 13.509 -21.292 1.00 92.06 220 ASP A O 1
ATOM 1760 N N . THR A 1 221 ? 4.562 12.017 -19.740 1.00 89.44 221 THR A N 1
ATOM 1761 C CA . THR A 1 221 ? 5.902 11.773 -20.295 1.00 89.44 221 THR A CA 1
ATOM 1762 C C . THR A 1 221 ? 6.261 10.285 -20.393 1.00 89.44 221 THR A C 1
ATOM 1764 O O . THR A 1 221 ? 5.499 9.409 -19.978 1.00 89.44 221 THR A O 1
ATOM 1767 N N . LEU A 1 222 ? 7.420 9.985 -20.988 1.00 88.62 222 LEU A N 1
ATOM 1768 C CA . LEU A 1 222 ? 7.971 8.634 -21.103 1.00 88.62 222 LEU A CA 1
ATOM 1769 C C . LEU A 1 222 ? 8.628 8.172 -19.787 1.00 88.62 222 LEU A C 1
ATOM 1771 O O . LEU A 1 222 ? 9.212 8.988 -19.065 1.00 88.62 222 LEU A O 1
ATOM 1775 N N . PRO A 1 223 ? 8.620 6.855 -19.499 1.00 89.12 223 PRO A N 1
ATOM 1776 C CA . PRO A 1 223 ? 9.409 6.294 -18.409 1.00 89.12 223 PRO A CA 1
ATOM 1777 C C . PRO A 1 223 ? 10.907 6.479 -18.667 1.00 89.12 223 PRO A C 1
ATOM 1779 O O . PRO A 1 223 ? 11.425 6.081 -19.711 1.00 89.12 223 PRO A O 1
ATOM 1782 N N . GLU A 1 224 ? 11.631 7.011 -17.686 1.00 84.06 224 GLU A N 1
ATOM 1783 C CA . GLU A 1 224 ? 13.089 6.940 -17.668 1.00 84.06 224 GLU A CA 1
ATOM 1784 C C . GLU A 1 224 ? 13.512 5.491 -17.399 1.00 84.06 224 GLU A C 1
ATOM 1786 O O . GLU A 1 224 ? 13.093 4.868 -16.424 1.00 84.06 224 GLU A O 1
ATOM 1791 N N . THR A 1 225 ? 14.366 4.953 -18.266 1.00 86.12 225 THR A N 1
ATOM 1792 C CA . THR A 1 225 ? 14.877 3.579 -18.167 1.00 86.12 225 THR A CA 1
ATOM 1793 C C . THR A 1 225 ? 16.395 3.559 -18.253 1.00 86.12 225 THR A C 1
ATOM 1795 O O . THR A 1 225 ? 17.035 4.579 -18.517 1.00 86.12 225 THR A O 1
ATOM 1798 N N . VAL A 1 226 ? 16.983 2.365 -18.140 1.00 83.88 226 VAL A N 1
ATOM 1799 C CA . VAL A 1 226 ? 18.422 2.137 -18.347 1.00 83.88 226 VAL A CA 1
ATOM 1800 C C . VAL A 1 226 ? 18.965 2.706 -19.671 1.00 83.88 226 VAL A C 1
ATOM 1802 O O . VAL A 1 226 ? 20.165 2.959 -19.785 1.00 83.88 226 VAL A O 1
ATOM 1805 N N . HIS A 1 227 ? 18.117 2.922 -20.681 1.00 81.25 227 HIS A N 1
ATOM 1806 C CA . HIS A 1 227 ? 18.511 3.451 -21.992 1.00 81.25 227 HIS A CA 1
ATOM 1807 C C . HIS A 1 227 ? 18.697 4.983 -21.991 1.00 81.25 227 HIS A C 1
ATOM 1809 O O . HIS A 1 227 ? 19.511 5.498 -22.767 1.00 81.25 227 HIS A O 1
ATOM 1815 N N . GLY A 1 228 ? 18.015 5.701 -21.090 1.00 74.50 228 GLY A N 1
ATOM 1816 C CA . GLY A 1 228 ? 18.013 7.167 -20.965 1.00 74.50 228 GLY A CA 1
ATOM 1817 C C . GLY A 1 228 ? 17.542 7.924 -22.224 1.00 74.50 228 GLY A C 1
ATOM 1818 O O . GLY A 1 228 ? 17.310 7.325 -23.271 1.00 74.50 228 GLY A O 1
ATOM 1819 N N . PRO A 1 229 ? 17.442 9.265 -22.206 1.00 70.06 229 PRO A N 1
ATOM 1820 C CA . PRO A 1 229 ? 16.997 10.041 -23.373 1.00 70.06 229 PRO A CA 1
ATOM 1821 C C . PRO A 1 229 ? 18.068 10.187 -24.467 1.00 70.06 229 PRO A C 1
ATOM 1823 O O . PRO A 1 229 ? 17.744 10.247 -25.654 1.00 70.06 229 PRO A O 1
ATOM 1826 N N . PHE A 1 230 ? 19.355 10.194 -24.094 1.00 58.34 230 PHE A N 1
ATOM 1827 C CA . PHE A 1 230 ? 20.482 10.479 -25.000 1.00 58.34 230 PHE A CA 1
ATOM 1828 C C . PHE A 1 230 ? 21.683 9.521 -24.853 1.00 58.34 230 PHE A C 1
ATOM 1830 O O . PHE A 1 230 ? 22.818 9.930 -25.091 1.00 58.34 230 PHE A O 1
ATOM 1837 N N . TRP A 1 231 ? 21.470 8.257 -24.468 1.00 62.62 231 TRP A N 1
ATOM 1838 C CA . TRP A 1 231 ? 22.561 7.293 -24.210 1.00 62.62 231 TRP A CA 1
ATOM 1839 C C . TRP A 1 231 ? 23.574 7.770 -23.153 1.00 62.62 231 TRP A C 1
ATOM 1841 O O . TRP A 1 231 ? 24.778 7.532 -23.264 1.00 62.62 231 TRP A O 1
ATOM 1851 N N . TYR A 1 232 ? 23.100 8.479 -22.126 1.00 56.47 232 TYR A N 1
ATOM 1852 C CA . TYR A 1 232 ? 23.919 8.861 -20.980 1.00 56.47 232 TYR A CA 1
ATOM 1853 C C . TYR A 1 232 ? 23.367 8.212 -19.719 1.00 56.47 232 TYR A C 1
ATOM 1855 O O . TYR A 1 232 ? 22.267 8.525 -19.280 1.00 56.47 232 TYR A O 1
ATOM 1863 N N . PHE A 1 233 ? 24.172 7.344 -19.109 1.00 51.09 233 PHE A N 1
ATOM 1864 C CA . PHE A 1 233 ? 23.910 6.824 -17.775 1.00 51.09 233 PHE A CA 1
ATOM 1865 C C . PHE A 1 233 ? 24.453 7.815 -16.735 1.00 51.09 233 PHE A C 1
ATOM 1867 O O . PHE A 1 233 ? 25.618 7.745 -16.340 1.00 51.09 233 PHE A O 1
ATOM 1874 N N . SER A 1 234 ? 23.644 8.793 -16.322 1.00 44.88 234 SER A N 1
ATOM 1875 C CA . SER A 1 234 ? 24.021 9.773 -15.293 1.00 44.88 234 SER A CA 1
ATOM 1876 C C . SER A 1 234 ? 23.190 9.595 -14.023 1.00 44.88 234 SER A C 1
ATOM 1878 O O . SER A 1 234 ? 22.394 10.458 -13.675 1.00 44.88 234 SER A O 1
ATOM 1880 N N . GLY A 1 235 ? 23.365 8.466 -13.329 1.00 50.88 235 GLY A N 1
ATOM 1881 C CA . GLY A 1 235 ? 22.758 8.246 -12.007 1.00 50.88 235 GLY A CA 1
ATOM 1882 C C . GLY A 1 235 ? 21.229 8.120 -11.994 1.00 50.88 235 GLY A C 1
ATOM 1883 O O . GLY A 1 235 ? 20.624 8.438 -10.975 1.00 50.88 235 GLY A O 1
ATOM 1884 N N . GLY A 1 236 ? 20.633 7.693 -13.113 1.00 64.31 236 GLY A N 1
ATOM 1885 C CA . GLY A 1 236 ? 19.189 7.514 -13.292 1.00 64.31 236 GLY A CA 1
ATOM 1886 C C . GLY A 1 236 ? 18.677 6.110 -12.953 1.00 64.31 236 GLY A C 1
ATOM 1887 O O . GLY A 1 236 ? 19.407 5.275 -12.411 1.00 64.31 236 GLY A O 1
ATOM 1888 N N . SER A 1 237 ? 17.416 5.856 -13.313 1.00 77.69 237 SER A N 1
ATOM 1889 C CA . SER A 1 237 ? 16.783 4.541 -13.211 1.00 77.69 237 SER A CA 1
ATOM 1890 C C . SER A 1 237 ? 17.573 3.465 -13.966 1.00 77.69 237 SER A C 1
ATOM 1892 O O . SER A 1 237 ? 18.003 3.653 -15.103 1.00 77.69 237 SER A O 1
ATOM 1894 N N . VAL A 1 238 ? 17.740 2.305 -13.332 1.00 83.00 238 VAL A N 1
ATOM 1895 C CA . VAL A 1 238 ? 18.212 1.065 -13.979 1.00 83.00 238 VAL A CA 1
ATOM 1896 C C . VAL A 1 238 ? 17.058 0.100 -14.248 1.00 83.00 238 VAL A C 1
ATOM 1898 O O . VAL A 1 238 ? 17.288 -1.071 -14.548 1.00 83.00 238 VAL A O 1
ATOM 1901 N N . ALA A 1 239 ? 15.814 0.562 -14.101 1.00 89.00 239 ALA A N 1
ATOM 1902 C CA . ALA A 1 239 ? 14.652 -0.243 -14.406 1.00 89.00 239 ALA A CA 1
ATOM 1903 C C . ALA A 1 239 ? 14.576 -0.506 -15.912 1.00 89.00 239 ALA A C 1
ATOM 1905 O O . ALA A 1 239 ? 14.942 0.323 -16.753 1.00 89.00 239 ALA A O 1
ATOM 1906 N N . THR A 1 240 ? 14.090 -1.694 -16.234 1.00 92.00 240 THR A N 1
ATOM 1907 C CA . THR A 1 240 ? 13.846 -2.134 -17.597 1.00 92.00 240 THR A CA 1
ATOM 1908 C C . THR A 1 240 ? 12.382 -2.478 -17.771 1.00 92.00 240 THR A C 1
ATOM 1910 O O . THR A 1 240 ? 11.689 -2.803 -16.802 1.00 92.00 240 THR A O 1
ATOM 1913 N N . LYS A 1 241 ? 11.926 -2.469 -19.023 1.00 93.62 241 LYS A N 1
ATOM 1914 C CA . LYS A 1 241 ? 10.582 -2.920 -19.381 1.00 93.62 241 LYS A CA 1
ATOM 1915 C C . LYS A 1 241 ? 10.346 -4.334 -18.858 1.00 93.62 241 LYS A C 1
ATOM 1917 O O . LYS A 1 241 ? 9.336 -4.611 -18.215 1.00 93.62 241 LYS A O 1
ATOM 1922 N N . ARG A 1 242 ? 11.332 -5.214 -19.056 1.00 93.88 242 ARG A N 1
ATOM 1923 C CA . ARG A 1 242 ? 11.238 -6.605 -18.614 1.00 93.88 242 ARG A CA 1
ATOM 1924 C C . ARG A 1 242 ? 11.126 -6.750 -17.093 1.00 93.88 242 ARG A C 1
ATOM 1926 O O . ARG A 1 242 ? 10.400 -7.624 -16.632 1.00 93.88 242 ARG A O 1
ATOM 1933 N N . ALA A 1 243 ? 11.803 -5.907 -16.310 1.00 94.88 243 ALA A N 1
ATOM 1934 C CA . ALA A 1 243 ? 11.690 -5.944 -14.851 1.00 94.88 243 ALA A CA 1
ATOM 1935 C C . ALA A 1 243 ? 10.257 -5.648 -14.382 1.00 94.88 243 ALA A C 1
ATOM 1937 O O . ALA A 1 243 ? 9.760 -6.327 -13.485 1.00 94.88 243 ALA A O 1
ATOM 1938 N N . VAL A 1 244 ? 9.593 -4.668 -15.008 1.00 96.69 244 VAL A N 1
ATOM 1939 C CA . VAL A 1 244 ? 8.191 -4.328 -14.721 1.00 96.69 244 VAL A CA 1
ATOM 1940 C C . VAL A 1 244 ? 7.270 -5.495 -15.069 1.00 96.69 244 VAL A C 1
ATOM 1942 O O . VAL A 1 244 ? 6.463 -5.893 -14.236 1.00 96.69 244 VAL A O 1
ATOM 1945 N N . GLU A 1 245 ? 7.432 -6.098 -16.249 1.00 96.69 245 GLU A N 1
ATOM 1946 C CA . GLU A 1 245 ? 6.626 -7.257 -16.661 1.00 96.69 245 GLU A CA 1
ATOM 1947 C C . GLU A 1 245 ? 6.757 -8.435 -15.686 1.00 96.69 245 GLU A C 1
ATOM 1949 O O . GLU A 1 245 ? 5.746 -9.010 -15.291 1.00 96.69 245 GLU A O 1
ATOM 1954 N N . ILE A 1 246 ? 7.983 -8.761 -15.254 1.00 95.56 246 ILE A N 1
ATOM 1955 C CA . ILE A 1 246 ? 8.224 -9.821 -14.261 1.00 95.56 246 ILE A CA 1
ATOM 1956 C C . ILE A 1 246 ? 7.516 -9.486 -12.944 1.00 95.56 246 ILE A C 1
ATOM 1958 O O . ILE A 1 246 ? 6.867 -10.350 -12.363 1.00 95.56 246 ILE A O 1
ATOM 1962 N N . ALA A 1 247 ? 7.630 -8.243 -12.466 1.00 96.38 247 ALA A N 1
ATOM 1963 C CA . ALA A 1 247 ? 7.031 -7.838 -11.199 1.00 96.38 247 ALA A CA 1
ATOM 1964 C C . ALA A 1 247 ? 5.498 -7.932 -11.222 1.00 96.38 247 ALA A C 1
ATOM 1966 O O . ALA A 1 247 ? 4.909 -8.440 -10.270 1.00 96.38 247 ALA A O 1
ATOM 1967 N N . LEU A 1 248 ? 4.861 -7.479 -12.306 1.00 97.06 248 LEU A N 1
ATOM 1968 C CA . LEU A 1 248 ? 3.408 -7.555 -12.477 1.00 97.06 248 LEU A CA 1
ATOM 1969 C C . LEU A 1 248 ? 2.928 -9.009 -12.596 1.00 97.06 248 LEU A C 1
ATOM 1971 O O . LEU A 1 248 ? 1.945 -9.376 -11.955 1.00 97.06 248 LEU A O 1
ATOM 1975 N N . GLU A 1 249 ? 3.645 -9.846 -13.356 1.00 95.94 249 GLU A N 1
ATOM 1976 C CA . GLU A 1 249 ? 3.325 -11.268 -13.534 1.00 95.94 249 GLU A CA 1
ATOM 1977 C C . GLU A 1 249 ? 3.458 -12.053 -12.220 1.00 95.94 249 GLU A C 1
ATOM 1979 O O . GLU A 1 249 ? 2.518 -12.738 -11.818 1.00 95.94 249 GLU A O 1
ATOM 1984 N N . GLU A 1 250 ? 4.588 -11.925 -11.514 1.00 94.81 250 GLU A N 1
ATOM 1985 C CA . GLU A 1 250 ? 4.838 -12.643 -10.253 1.00 94.81 250 GLU A CA 1
ATOM 1986 C C . GLU A 1 250 ? 3.876 -12.221 -9.132 1.00 94.81 250 GLU A C 1
ATOM 1988 O O . GLU A 1 250 ? 3.630 -12.999 -8.208 1.00 94.81 250 GLU A O 1
ATOM 1993 N N . ARG A 1 251 ? 3.337 -10.996 -9.196 1.00 94.56 251 ARG A N 1
ATOM 1994 C CA . ARG A 1 251 ? 2.424 -10.445 -8.185 1.00 94.56 251 ARG A CA 1
ATOM 1995 C C . ARG A 1 251 ? 0.951 -10.501 -8.577 1.00 94.56 251 ARG A C 1
ATOM 1997 O O . ARG A 1 251 ? 0.115 -10.217 -7.727 1.00 94.56 251 ARG A O 1
ATOM 2004 N N . GLY A 1 252 ? 0.631 -10.871 -9.817 1.00 95.69 252 GLY A N 1
ATOM 2005 C CA . GLY A 1 252 ? -0.746 -10.892 -10.313 1.00 95.69 252 GLY A CA 1
ATOM 2006 C C . GLY A 1 252 ? -1.410 -9.513 -10.293 1.00 95.69 252 GLY A C 1
ATOM 2007 O O . GLY A 1 252 ? -2.588 -9.411 -9.964 1.00 95.69 252 GLY A O 1
ATOM 2008 N N . ILE A 1 253 ? -0.647 -8.462 -10.598 1.00 97.62 253 ILE A N 1
ATOM 2009 C CA . ILE A 1 253 ? -1.097 -7.068 -10.527 1.00 97.62 253 ILE A CA 1
ATOM 2010 C C . ILE A 1 253 ? -1.465 -6.566 -11.924 1.00 97.62 253 ILE A C 1
ATOM 2012 O O . ILE A 1 253 ? -0.691 -6.707 -12.873 1.00 97.62 253 ILE A O 1
ATOM 2016 N N . GLU A 1 254 ? -2.628 -5.933 -12.042 1.00 98.00 254 GLU A N 1
ATOM 2017 C CA . GLU A 1 254 ? -3.062 -5.266 -13.268 1.00 98.00 254 GLU A CA 1
ATOM 2018 C C . GLU A 1 254 ? -2.423 -3.875 -13.386 1.00 98.00 254 GLU A C 1
ATOM 2020 O O . GLU A 1 254 ? -2.323 -3.146 -12.399 1.00 98.00 254 GLU A O 1
ATOM 2025 N N . LEU A 1 255 ? -2.010 -3.490 -14.598 1.00 98.50 255 LEU A N 1
ATOM 2026 C CA . LEU A 1 255 ? -1.477 -2.157 -14.884 1.00 98.50 255 LEU A CA 1
ATOM 2027 C C . LEU A 1 255 ? -2.403 -1.412 -15.849 1.00 98.50 255 LEU A C 1
ATOM 2029 O O . LEU A 1 255 ? -2.533 -1.778 -17.019 1.00 98.50 255 LEU A O 1
ATOM 2033 N N . GLU A 1 256 ? -2.993 -0.330 -15.363 1.00 98.56 256 GLU A N 1
ATOM 2034 C CA . GLU A 1 256 ? -3.761 0.636 -16.144 1.00 98.56 256 GLU A CA 1
ATOM 2035 C C . GLU A 1 256 ? -2.980 1.960 -16.198 1.00 98.56 256 GLU A C 1
ATOM 2037 O O . GLU A 1 256 ? -2.249 2.304 -15.265 1.00 98.56 256 GLU A O 1
ATOM 2042 N N . TYR A 1 257 ? -3.089 2.715 -17.291 1.00 98.38 257 TYR A N 1
ATOM 2043 C CA . TYR A 1 257 ? -2.397 4.001 -17.390 1.00 98.38 257 TYR A CA 1
ATOM 2044 C C . TYR A 1 257 ? -3.165 5.056 -18.183 1.00 98.38 257 TYR A C 1
ATOM 2046 O O . TYR A 1 257 ? -3.862 4.759 -19.157 1.00 98.38 257 TYR A O 1
ATOM 2054 N N . PHE A 1 258 ? -2.980 6.307 -17.770 1.00 98.12 258 PHE A N 1
ATOM 2055 C CA . PHE A 1 258 ? -3.429 7.510 -18.450 1.00 98.12 258 PHE A CA 1
ATOM 2056 C C . PHE A 1 258 ? -2.210 8.302 -18.899 1.00 98.12 258 PHE A C 1
ATOM 2058 O O . PHE A 1 258 ? -1.439 8.791 -18.071 1.00 98.12 258 PHE A O 1
ATOM 2065 N N . GLN A 1 259 ? -2.045 8.406 -20.212 1.00 96.00 259 GLN A N 1
ATOM 2066 C CA . GLN A 1 259 ? -0.916 9.073 -20.845 1.00 96.00 259 GLN A CA 1
ATOM 2067 C C . GLN A 1 259 ? -1.363 9.607 -22.215 1.00 96.00 259 GLN A C 1
ATOM 2069 O O . GLN A 1 259 ? -2.113 8.905 -22.905 1.00 96.00 259 GLN A O 1
ATOM 2074 N N . PRO A 1 260 ? -0.944 10.820 -22.625 1.00 94.06 260 PRO A N 1
ATOM 2075 C CA . PRO A 1 260 ? -1.150 11.297 -23.988 1.00 94.06 260 PRO A CA 1
ATOM 2076 C C . PRO A 1 260 ? -0.574 10.326 -25.025 1.00 94.06 260 PRO A C 1
ATOM 2078 O O . PRO A 1 260 ? 0.337 9.548 -24.742 1.00 94.06 260 PRO A O 1
ATOM 2081 N N . GLU A 1 261 ? -1.063 10.417 -26.260 1.00 90.38 261 GLU A N 1
ATOM 2082 C CA . GLU A 1 261 ? -0.433 9.736 -27.395 1.00 90.38 261 GLU A CA 1
ATOM 2083 C C . GLU A 1 261 ? 1.041 10.158 -27.528 1.00 90.38 261 GLU A C 1
ATOM 2085 O O . GLU A 1 261 ? 1.379 11.309 -27.254 1.00 90.38 261 GLU A O 1
ATOM 2090 N N . GLU A 1 262 ? 1.920 9.272 -28.024 1.00 84.75 262 GLU A N 1
ATOM 2091 C CA . GLU A 1 262 ? 3.379 9.519 -28.093 1.00 84.75 262 GLU A CA 1
ATOM 2092 C C . GLU A 1 262 ? 3.728 10.864 -28.769 1.00 84.75 262 GLU A C 1
ATOM 2094 O O . GLU A 1 262 ? 4.670 11.552 -28.382 1.00 84.75 262 GLU A O 1
ATOM 2099 N N . SER A 1 263 ? 2.949 11.275 -29.777 1.00 82.75 263 SER A N 1
ATOM 2100 C CA . SER A 1 263 ? 3.139 12.543 -30.496 1.00 82.75 263 SER A CA 1
ATOM 2101 C C . SER A 1 263 ? 2.811 13.802 -29.688 1.00 82.75 263 SER A C 1
ATOM 2103 O O . SER A 1 263 ? 3.185 14.897 -30.106 1.00 82.75 263 SER A O 1
ATOM 2105 N N . GLU A 1 264 ? 2.072 13.650 -28.595 1.00 85.44 264 GLU A N 1
ATOM 2106 C CA . GLU A 1 264 ? 1.580 14.718 -27.721 1.00 85.44 264 GLU A CA 1
ATOM 2107 C C . GLU A 1 264 ? 2.230 14.678 -26.332 1.00 85.44 264 GLU A C 1
ATOM 2109 O O . GLU A 1 264 ? 1.924 15.532 -25.501 1.00 85.44 264 GLU A O 1
ATOM 2114 N N . LEU A 1 265 ? 3.138 13.724 -26.088 1.00 85.81 265 LEU A N 1
ATOM 2115 C CA . LEU A 1 265 ? 3.899 13.655 -24.847 1.00 85.81 265 LEU A CA 1
ATOM 2116 C C . LEU A 1 265 ? 4.694 14.935 -24.626 1.00 85.81 265 LEU A C 1
ATOM 2118 O O . LEU A 1 265 ? 5.294 15.516 -25.544 1.00 85.81 265 LEU A O 1
ATOM 2122 N N . ALA A 1 266 ? 4.731 15.344 -23.369 1.00 68.69 266 ALA A N 1
ATOM 2123 C CA . ALA A 1 266 ? 5.530 16.461 -22.945 1.00 68.69 266 ALA A CA 1
ATOM 2124 C C . ALA A 1 266 ? 7.026 16.144 -23.179 1.00 68.69 266 ALA A C 1
ATOM 2126 O O . ALA A 1 266 ? 7.469 14.997 -23.150 1.00 68.69 266 ALA A O 1
ATOM 2127 N N . HIS A 1 267 ? 7.828 17.170 -23.472 1.00 69.25 267 HIS A N 1
ATOM 2128 C CA . HIS A 1 267 ? 9.302 17.078 -23.502 1.00 69.25 267 HIS A CA 1
ATOM 2129 C C . HIS A 1 267 ? 9.930 16.169 -24.569 1.00 69.25 267 HIS A C 1
ATOM 2131 O O . HIS A 1 267 ? 11.147 15.963 -24.568 1.00 69.25 267 HIS A O 1
ATOM 2137 N N . MET A 1 268 ? 9.157 15.781 -25.588 1.00 66.56 268 MET A N 1
ATOM 2138 C CA . MET A 1 268 ? 9.666 15.112 -26.794 1.00 66.56 268 MET A CA 1
ATOM 2139 C C . MET A 1 268 ? 10.709 15.941 -27.570 1.00 66.56 268 MET A C 1
ATOM 2141 O O . MET A 1 268 ? 11.413 15.407 -28.421 1.00 66.56 268 MET A O 1
ATOM 2145 N N . GLU A 1 269 ? 10.859 17.238 -27.280 1.00 64.31 269 GLU A N 1
ATOM 2146 C CA . GLU A 1 269 ? 11.905 18.096 -27.859 1.00 64.31 269 GLU A CA 1
ATOM 2147 C C . GLU A 1 269 ? 13.331 17.722 -27.417 1.00 64.31 269 GLU A C 1
ATOM 2149 O O . GLU A 1 269 ? 14.281 17.907 -28.182 1.00 64.31 269 GLU A O 1
ATOM 2154 N N . ASN A 1 270 ? 13.476 17.147 -26.217 1.00 63.59 270 ASN A N 1
ATOM 2155 C CA . ASN A 1 270 ? 14.737 16.632 -25.675 1.00 63.59 270 ASN A CA 1
ATOM 2156 C C . ASN A 1 270 ? 14.864 15.118 -25.882 1.00 63.59 270 ASN A C 1
ATOM 2158 O O . ASN A 1 270 ? 15.655 14.449 -25.225 1.00 63.59 270 ASN A O 1
ATOM 2162 N N . TYR A 1 271 ? 14.097 14.569 -26.813 1.00 72.06 271 TYR A N 1
ATOM 2163 C CA . TYR A 1 271 ? 14.169 13.182 -27.211 1.00 72.06 271 TYR A CA 1
ATOM 2164 C C . TYR A 1 271 ? 14.258 13.110 -28.730 1.00 72.06 271 TYR A C 1
ATOM 2166 O O . TYR A 1 271 ? 13.664 13.890 -29.469 1.00 72.06 271 TYR A O 1
ATOM 2174 N N . ASN A 1 272 ? 15.035 12.160 -29.236 1.00 71.94 272 ASN A N 1
ATOM 2175 C CA . ASN A 1 272 ? 15.035 11.885 -30.659 1.00 71.94 272 ASN A CA 1
ATOM 2176 C C . ASN A 1 272 ? 15.019 10.382 -30.878 1.00 71.94 272 ASN A C 1
ATOM 2178 O O . ASN A 1 272 ? 16.037 9.711 -30.704 1.00 71.94 272 ASN A O 1
ATOM 2182 N N . ARG A 1 273 ? 13.875 9.871 -31.337 1.00 75.81 273 ARG A N 1
ATOM 2183 C CA . ARG A 1 273 ? 13.681 8.457 -31.673 1.00 75.81 273 ARG A CA 1
ATOM 2184 C C . ARG A 1 273 ? 14.651 7.945 -32.730 1.00 75.81 273 ARG A C 1
ATOM 2186 O O . ARG A 1 273 ? 14.983 6.766 -32.737 1.00 75.81 273 ARG A O 1
ATOM 2193 N N . LEU A 1 274 ? 15.159 8.821 -33.601 1.00 71.81 274 LEU A N 1
ATOM 2194 C CA . LEU A 1 274 ? 16.210 8.441 -34.544 1.00 71.81 274 LEU A CA 1
ATOM 2195 C C . LEU A 1 274 ? 17.540 8.196 -33.842 1.00 71.81 274 LEU A C 1
ATOM 2197 O O . LEU A 1 274 ? 18.329 7.429 -34.378 1.00 71.81 274 LEU A O 1
ATOM 2201 N N . ILE A 1 275 ? 17.792 8.835 -32.693 1.00 69.31 275 ILE A N 1
ATOM 2202 C CA . ILE A 1 275 ? 19.015 8.707 -31.892 1.00 69.31 275 ILE A CA 1
ATOM 2203 C C . ILE A 1 275 ? 18.892 7.550 -30.898 1.00 69.31 275 ILE A C 1
ATOM 2205 O O . ILE A 1 275 ? 19.785 6.703 -30.889 1.00 69.31 275 ILE A O 1
ATOM 2209 N N . ASN A 1 276 ? 17.814 7.503 -30.108 1.00 76.94 276 ASN A N 1
ATOM 2210 C CA . ASN A 1 276 ? 17.551 6.456 -29.119 1.00 76.94 276 ASN A CA 1
ATOM 2211 C C . ASN A 1 276 ? 16.129 5.864 -29.251 1.00 76.94 276 ASN A C 1
ATOM 2213 O O . ASN A 1 276 ? 15.224 6.260 -28.518 1.00 76.94 276 ASN A O 1
ATOM 2217 N N . PRO A 1 277 ? 15.891 4.912 -30.165 1.00 81.25 277 PRO A N 1
ATOM 2218 C CA . PRO A 1 277 ? 14.598 4.236 -30.276 1.00 81.25 277 PRO A CA 1
ATOM 2219 C C . PRO A 1 277 ? 14.193 3.443 -29.019 1.00 81.25 277 PRO A C 1
ATOM 2221 O O . PRO A 1 277 ? 12.998 3.308 -28.774 1.00 81.25 277 PRO A O 1
ATOM 2224 N N . ALA A 1 278 ? 15.144 2.982 -28.195 1.00 82.00 278 ALA A N 1
ATOM 2225 C CA . ALA A 1 278 ? 14.870 2.094 -27.060 1.00 82.00 278 ALA A CA 1
ATOM 2226 C C . ALA A 1 278 ? 14.027 2.748 -25.952 1.00 82.00 278 ALA A C 1
ATOM 2228 O O . ALA A 1 278 ? 13.270 2.062 -25.270 1.00 82.00 278 ALA A O 1
ATOM 2229 N N . LEU A 1 279 ? 14.119 4.073 -25.788 1.00 80.06 279 LEU A N 1
ATOM 2230 C CA . LEU A 1 279 ? 13.267 4.800 -24.845 1.00 80.06 279 LEU A CA 1
ATOM 2231 C C . LEU A 1 279 ? 11.786 4.772 -25.271 1.00 80.06 279 LEU A C 1
ATOM 2233 O O . LEU A 1 279 ? 10.930 4.454 -24.458 1.00 80.06 279 LEU A O 1
ATOM 2237 N N . SER A 1 280 ? 11.490 5.036 -26.550 1.00 83.50 280 SER A N 1
ATOM 2238 C CA . SER A 1 280 ? 10.125 4.943 -27.103 1.00 83.50 280 SER A CA 1
ATOM 2239 C C . SER A 1 280 ? 9.600 3.507 -27.033 1.00 83.50 280 SER A C 1
ATOM 2241 O O . SER A 1 280 ? 8.476 3.287 -26.608 1.00 83.50 280 SER A O 1
ATOM 2243 N N . GLU A 1 281 ? 10.444 2.508 -27.314 1.00 88.56 281 GLU A N 1
ATOM 2244 C CA . GLU A 1 281 ? 10.095 1.083 -27.166 1.00 88.56 281 GLU A CA 1
ATOM 2245 C C . GLU A 1 281 ? 9.859 0.646 -25.705 1.00 88.56 281 GLU A C 1
ATOM 2247 O O . GLU A 1 281 ? 9.338 -0.447 -25.459 1.00 88.56 281 GLU A O 1
ATOM 2252 N N . SER A 1 282 ? 10.223 1.499 -24.742 1.00 87.81 282 SER A N 1
ATOM 2253 C CA . SER A 1 282 ? 9.931 1.335 -23.317 1.00 87.81 282 SER A CA 1
ATOM 2254 C C . SER A 1 282 ? 8.654 2.063 -22.885 1.00 87.81 282 SER A C 1
ATOM 2256 O O . SER A 1 282 ? 8.353 2.101 -21.698 1.00 87.81 282 SER A O 1
ATOM 2258 N N . ASN A 1 283 ? 7.886 2.657 -23.797 1.00 91.94 283 ASN A N 1
ATOM 2259 C CA . ASN A 1 283 ? 6.619 3.279 -23.429 1.00 91.94 283 ASN A CA 1
ATOM 2260 C C . ASN A 1 283 ? 5.590 2.246 -22.910 1.00 91.94 283 ASN A C 1
ATOM 2262 O O . ASN A 1 283 ? 5.727 1.039 -23.136 1.00 91.94 283 ASN A O 1
ATOM 2266 N N . PHE A 1 284 ? 4.565 2.699 -22.182 1.00 94.62 284 PHE A N 1
ATOM 2267 C CA . PHE A 1 284 ? 3.607 1.804 -21.516 1.00 94.62 284 PHE A CA 1
ATOM 2268 C C . PHE A 1 284 ? 2.787 0.946 -22.486 1.00 94.62 284 PHE A C 1
ATOM 2270 O O . PHE A 1 284 ? 2.464 -0.191 -22.155 1.00 94.62 284 PHE A O 1
ATOM 2277 N N . ASP A 1 285 ? 2.513 1.427 -23.701 1.00 94.12 285 ASP A N 1
ATOM 2278 C CA . ASP A 1 285 ? 1.792 0.677 -24.742 1.00 94.12 285 ASP A CA 1
ATOM 2279 C C . ASP A 1 285 ? 2.568 -0.546 -25.252 1.00 94.12 285 ASP A C 1
ATOM 2281 O O . ASP A 1 285 ? 2.004 -1.453 -25.870 1.00 94.12 285 ASP A O 1
ATOM 2285 N N . HIS A 1 286 ? 3.868 -0.604 -24.961 1.00 94.31 286 HIS A N 1
ATOM 2286 C CA . HIS A 1 286 ? 4.697 -1.757 -25.253 1.00 94.31 286 HIS A CA 1
ATOM 2287 C C . HIS A 1 286 ? 4.737 -2.788 -24.118 1.00 94.31 286 HIS A C 1
ATOM 2289 O O . HIS A 1 286 ? 5.169 -3.913 -24.387 1.00 94.31 286 HIS A O 1
ATOM 2295 N N . LEU A 1 287 ? 4.319 -2.463 -22.888 1.00 95.31 287 LEU A N 1
ATOM 2296 C CA . LEU A 1 287 ? 4.315 -3.405 -21.760 1.00 95.31 287 LEU A CA 1
ATOM 2297 C C . LEU A 1 287 ? 3.259 -4.498 -21.944 1.00 95.31 287 LEU A C 1
ATOM 2299 O O . LEU A 1 287 ? 2.096 -4.231 -22.253 1.00 95.31 287 LEU A O 1
ATOM 2303 N N . ALA A 1 288 ? 3.652 -5.750 -21.711 1.00 93.94 288 ALA A N 1
ATOM 2304 C CA . ALA A 1 288 ? 2.714 -6.863 -21.752 1.00 93.94 288 ALA A CA 1
ATOM 2305 C C . ALA A 1 288 ? 1.608 -6.702 -20.691 1.00 93.94 288 ALA A C 1
ATOM 2307 O O . ALA A 1 288 ? 1.886 -6.605 -19.500 1.00 93.94 288 ALA A O 1
ATOM 2308 N N . GLY A 1 289 ? 0.347 -6.700 -21.132 1.00 92.38 289 GLY A N 1
ATOM 2309 C CA . GLY A 1 289 ? -0.820 -6.635 -20.245 1.00 92.38 289 GLY A CA 1
ATOM 2310 C C . GLY A 1 289 ? -1.187 -5.237 -19.738 1.00 92.38 289 GLY A C 1
ATOM 2311 O O . GLY A 1 289 ? -2.228 -5.111 -19.100 1.00 92.38 289 GLY A O 1
ATOM 2312 N N . ALA A 1 290 ? -0.400 -4.200 -20.046 1.00 97.00 290 ALA A N 1
ATOM 2313 C CA . ALA A 1 290 ? -0.753 -2.824 -19.710 1.00 97.00 290 ALA A CA 1
ATOM 2314 C C . ALA A 1 290 ? -1.950 -2.336 -20.543 1.00 97.00 290 ALA A C 1
ATOM 2316 O O . ALA A 1 290 ? -2.043 -2.611 -21.743 1.00 97.00 290 ALA A O 1
ATOM 2317 N N . VAL A 1 291 ? -2.863 -1.596 -19.913 1.00 97.88 291 VAL A N 1
ATOM 2318 C CA . VAL A 1 291 ? -4.084 -1.087 -20.553 1.00 97.88 291 VAL A CA 1
ATOM 2319 C C . VAL A 1 291 ? -4.095 0.438 -20.534 1.00 97.88 291 VAL A C 1
ATOM 2321 O O . VAL A 1 291 ? -4.153 1.049 -19.469 1.00 97.88 291 VAL A O 1
ATOM 2324 N N . SER A 1 292 ? -4.096 1.056 -21.718 1.00 97.31 292 SER A N 1
ATOM 2325 C CA . SER A 1 292 ? -4.338 2.496 -21.835 1.00 97.31 292 SER A CA 1
ATOM 2326 C C . SER A 1 292 ? -5.807 2.807 -21.577 1.00 97.31 292 SER A C 1
ATOM 2328 O O . SER A 1 292 ? -6.693 2.230 -22.216 1.00 97.31 292 SER A O 1
ATOM 2330 N N . LEU A 1 293 ? -6.055 3.763 -20.689 1.00 97.81 293 LEU A N 1
ATOM 2331 C CA . LEU A 1 293 ? -7.367 4.361 -20.459 1.00 97.81 293 LEU A CA 1
ATOM 2332 C C . LEU A 1 293 ? -7.497 5.743 -21.127 1.00 97.81 293 LEU A C 1
ATOM 2334 O O . LEU A 1 293 ? -8.540 6.380 -21.032 1.00 97.81 293 LEU A O 1
ATOM 2338 N N . GLY A 1 294 ? -6.478 6.180 -21.874 1.00 95.25 294 GLY A N 1
ATOM 2339 C CA . GLY A 1 294 ? -6.477 7.431 -22.633 1.00 95.25 294 GLY A CA 1
ATOM 2340 C C . GLY A 1 294 ? -5.970 8.645 -21.850 1.00 95.25 294 GLY A C 1
ATOM 2341 O O . GLY A 1 294 ? -5.263 8.519 -20.852 1.00 95.25 294 GLY A O 1
ATOM 2342 N N . TRP A 1 295 ? -6.304 9.840 -22.338 1.00 95.88 295 TRP A N 1
ATOM 2343 C CA . TRP A 1 295 ? -5.918 11.121 -21.745 1.00 95.88 295 TRP A CA 1
ATOM 2344 C C . TRP A 1 295 ? -6.971 12.200 -22.052 1.00 95.88 295 TRP A C 1
ATOM 2346 O O . TRP A 1 295 ? -7.499 12.213 -23.170 1.00 95.88 295 TRP A O 1
ATOM 2356 N N . PRO A 1 296 ? -7.285 13.127 -21.122 1.00 95.44 296 PRO A N 1
ATOM 2357 C CA . PRO A 1 296 ? -6.787 13.237 -19.742 1.00 95.44 296 PRO A CA 1
ATOM 2358 C C . PRO A 1 296 ? -7.351 12.153 -18.805 1.00 95.44 296 PRO A C 1
ATOM 2360 O O . PRO A 1 296 ? -8.181 11.345 -19.219 1.00 95.44 296 PRO A O 1
ATOM 2363 N N . PHE A 1 297 ? -6.903 12.142 -17.543 1.00 97.75 297 PHE A N 1
ATOM 2364 C CA . PHE A 1 297 ? -7.431 11.249 -16.504 1.00 97.75 297 PHE A CA 1
ATOM 2365 C C . PHE A 1 297 ? -8.954 11.385 -16.354 1.00 97.75 297 PHE A C 1
ATOM 2367 O O . PHE A 1 297 ? -9.481 12.496 -16.232 1.00 97.75 297 PHE A O 1
ATOM 2374 N N . LYS A 1 298 ? -9.645 10.240 -16.382 1.00 97.94 298 LYS A N 1
ATOM 2375 C CA . LYS A 1 298 ? -11.100 10.121 -16.252 1.00 97.94 298 LYS A CA 1
ATOM 2376 C C . LYS A 1 298 ? -11.443 8.905 -15.414 1.00 97.94 298 LYS A C 1
ATOM 2378 O O . LYS A 1 298 ? -11.169 7.771 -15.812 1.00 97.94 298 LYS A O 1
ATOM 2383 N N . GLN A 1 299 ? -12.018 9.141 -14.241 1.00 96.75 299 GLN A N 1
ATOM 2384 C CA . GLN A 1 299 ? -12.183 8.085 -13.249 1.00 96.75 299 GLN A CA 1
ATOM 2385 C C . GLN A 1 299 ? -13.176 6.997 -13.675 1.00 96.75 299 GLN A C 1
ATOM 2387 O O . GLN A 1 299 ? -13.001 5.836 -13.314 1.00 96.75 299 GLN A O 1
ATOM 2392 N N . ASP A 1 300 ? -14.189 7.342 -14.473 1.00 96.12 300 ASP A N 1
ATOM 2393 C CA . ASP A 1 300 ? -15.249 6.435 -14.933 1.00 96.12 300 ASP A CA 1
ATOM 2394 C C . ASP A 1 300 ? -14.744 5.309 -15.849 1.00 96.12 300 ASP A C 1
ATOM 2396 O O . ASP A 1 300 ? -15.418 4.288 -16.006 1.00 96.12 300 ASP A O 1
ATOM 2400 N N . LEU A 1 301 ? -13.541 5.460 -16.407 1.00 97.50 301 LEU A N 1
ATOM 2401 C CA . LEU A 1 301 ? -12.878 4.439 -17.217 1.00 97.50 301 LEU A CA 1
ATOM 2402 C C . LEU A 1 301 ? -12.278 3.304 -16.375 1.00 97.50 301 LEU A C 1
ATOM 2404 O O . LEU A 1 301 ? -12.116 2.192 -16.884 1.00 97.50 301 LEU A O 1
ATOM 2408 N N . ILE A 1 302 ? -12.011 3.552 -15.089 1.00 96.75 302 ILE A N 1
ATOM 2409 C CA . ILE A 1 302 ? -11.579 2.520 -14.144 1.00 96.75 302 ILE A CA 1
ATOM 2410 C C . ILE A 1 302 ? -12.802 1.699 -13.740 1.00 96.75 302 ILE A C 1
ATOM 2412 O O . ILE A 1 302 ? -13.804 2.221 -13.228 1.00 96.75 302 ILE A O 1
ATOM 2416 N N . LYS A 1 303 ? -12.718 0.388 -13.975 1.00 93.94 303 LYS A N 1
ATOM 2417 C CA . LYS A 1 303 ? -13.803 -0.551 -13.683 1.00 93.94 303 LYS A CA 1
ATOM 2418 C C . LYS A 1 303 ? -13.834 -0.892 -12.202 1.00 93.94 303 LYS A C 1
ATOM 2420 O O . LYS A 1 303 ? -12.830 -1.335 -11.651 1.00 93.94 303 LYS A O 1
ATOM 2425 N N . VAL A 1 304 ? -15.011 -0.764 -11.607 1.00 91.81 304 VAL A N 1
ATOM 2426 C CA . VAL A 1 304 ? -15.318 -1.197 -10.244 1.00 91.81 304 VAL A CA 1
ATOM 2427 C C . VAL A 1 304 ? -16.641 -1.950 -10.300 1.00 91.81 304 VAL A C 1
ATOM 2429 O O . VAL A 1 304 ? -17.569 -1.519 -10.988 1.00 91.81 304 VAL A O 1
ATOM 2432 N N . ASP A 1 305 ? -16.720 -3.088 -9.616 1.00 89.94 305 ASP A N 1
ATOM 2433 C CA . ASP A 1 305 ? -17.961 -3.851 -9.533 1.00 89.94 305 ASP A CA 1
ATOM 2434 C C . ASP A 1 305 ? -18.866 -3.258 -8.450 1.00 89.94 305 ASP A C 1
ATOM 2436 O O . ASP A 1 305 ? -18.547 -3.325 -7.263 1.00 89.94 305 ASP A O 1
ATOM 2440 N N . ALA A 1 306 ? -20.017 -2.730 -8.864 1.00 88.69 306 ALA A N 1
ATOM 2441 C CA . ALA A 1 306 ? -21.074 -2.297 -7.960 1.00 88.69 306 ALA A CA 1
ATOM 2442 C C . ALA A 1 306 ? -21.916 -3.510 -7.534 1.00 88.69 306 ALA A C 1
ATOM 2444 O O . ALA A 1 306 ? -22.774 -3.995 -8.283 1.00 88.69 306 ALA A O 1
ATOM 2445 N N . LEU A 1 307 ? -21.650 -4.025 -6.335 1.00 92.56 307 LEU A N 1
ATOM 2446 C CA . LEU A 1 307 ? -22.373 -5.147 -5.739 1.00 92.56 307 LEU A CA 1
ATOM 2447 C C . LEU A 1 307 ? -23.164 -4.680 -4.509 1.00 92.56 307 LEU A C 1
ATOM 2449 O O . LEU A 1 307 ? -22.791 -3.702 -3.869 1.00 92.56 307 LEU A O 1
ATOM 2453 N N . PRO A 1 308 ? -24.253 -5.376 -4.133 1.00 92.25 308 PRO A N 1
ATOM 2454 C CA . PRO A 1 308 ? -24.944 -5.082 -2.885 1.00 92.25 308 PRO A CA 1
ATOM 2455 C C . PRO A 1 308 ? -24.016 -5.228 -1.675 1.00 92.25 308 PRO A C 1
ATOM 2457 O O . PRO A 1 308 ? -23.142 -6.098 -1.659 1.00 92.25 308 PRO A O 1
ATOM 2460 N N . VAL A 1 309 ? -24.276 -4.434 -0.636 1.00 95.31 309 VAL A N 1
ATOM 2461 C CA . VAL A 1 309 ? -23.606 -4.553 0.664 1.00 95.31 309 VAL A CA 1
ATOM 2462 C C . VAL A 1 309 ? -23.753 -5.982 1.186 1.00 95.31 309 VAL A C 1
ATOM 2464 O O . VAL A 1 309 ? -24.865 -6.505 1.308 1.00 95.31 309 VAL A O 1
ATOM 2467 N N . SER A 1 310 ? -22.623 -6.613 1.493 1.00 94.44 310 SER A N 1
ATOM 2468 C CA . SER A 1 310 ? -22.561 -7.954 2.080 1.00 94.44 310 SER A CA 1
ATOM 2469 C C . SER A 1 310 ? -22.198 -7.922 3.560 1.00 94.44 310 SER A C 1
ATOM 2471 O O . SER A 1 310 ? -22.521 -8.858 4.288 1.00 94.44 310 SER A O 1
ATOM 2473 N N . GLU A 1 311 ? -21.547 -6.851 4.009 1.00 95.00 311 GLU A N 1
ATOM 2474 C CA . GLU A 1 311 ? -21.099 -6.663 5.382 1.00 95.00 311 GLU A CA 1
ATOM 2475 C C . GLU A 1 311 ? -21.309 -5.210 5.813 1.00 95.00 311 GLU A C 1
ATOM 2477 O O . GLU A 1 311 ? -21.021 -4.289 5.058 1.00 95.00 311 GLU A O 1
ATOM 2482 N N . SER A 1 312 ? -21.813 -5.021 7.032 1.00 96.56 312 SER A N 1
ATOM 2483 C CA . SER A 1 312 ? -21.901 -3.725 7.705 1.00 96.56 312 SER A CA 1
ATOM 2484 C C . SER A 1 312 ? -21.466 -3.907 9.152 1.00 96.56 312 SER A C 1
ATOM 2486 O O . SER A 1 312 ? -22.030 -4.743 9.876 1.00 96.56 312 SER A O 1
ATOM 2488 N N . ILE A 1 313 ? -20.430 -3.175 9.549 1.00 96.56 313 ILE A N 1
ATOM 2489 C CA . ILE A 1 313 ? -19.874 -3.183 10.900 1.00 96.56 313 ILE A CA 1
ATOM 2490 C C . ILE A 1 313 ? -19.805 -1.744 11.402 1.00 96.56 313 ILE A C 1
ATOM 2492 O O . ILE A 1 313 ? -19.278 -0.863 10.730 1.00 96.56 313 ILE A O 1
ATOM 2496 N N . TYR A 1 314 ? -20.312 -1.530 12.609 1.00 94.38 314 TYR A N 1
ATOM 2497 C CA . TYR A 1 314 ? -20.254 -0.272 13.332 1.00 94.38 314 TYR A CA 1
ATOM 2498 C C . TYR A 1 314 ? -19.183 -0.366 14.404 1.00 94.38 314 TYR A C 1
ATOM 2500 O O . TYR A 1 314 ? -19.218 -1.265 15.246 1.00 94.38 314 TYR A O 1
ATOM 2508 N N . TYR A 1 315 ? -18.244 0.566 14.370 1.00 91.69 315 TYR A N 1
ATOM 2509 C CA . TYR A 1 315 ? -17.171 0.690 15.337 1.00 91.69 315 TYR A CA 1
ATOM 2510 C C . TYR A 1 315 ? -17.505 1.833 16.285 1.00 91.69 315 TYR A C 1
ATOM 2512 O O . TYR A 1 315 ? -17.696 2.972 15.863 1.00 91.69 315 TYR A O 1
ATOM 2520 N N . LEU A 1 316 ? -17.597 1.498 17.566 1.00 89.25 316 LEU A N 1
ATOM 2521 C CA . LEU A 1 316 ? -17.953 2.394 18.656 1.00 89.25 316 LEU A CA 1
ATOM 2522 C C . LEU A 1 316 ? -16.732 2.531 19.557 1.00 89.25 316 LEU A C 1
ATOM 2524 O O . LEU A 1 316 ? -16.190 1.516 19.987 1.00 89.25 316 LEU A O 1
ATOM 2528 N N . SER A 1 317 ? -16.314 3.754 19.860 1.00 86.62 317 SER A N 1
ATOM 2529 C CA . SER A 1 317 ? -15.217 4.059 20.777 1.00 86.62 317 SER A CA 1
ATOM 2530 C C . SER A 1 317 ? -15.642 5.155 21.746 1.00 86.62 317 SER A C 1
ATOM 2532 O O . SER A 1 317 ? -16.170 6.180 21.328 1.00 86.62 317 SER A O 1
ATOM 2534 N N . TRP A 1 318 ? -15.389 4.968 23.037 1.00 84.75 318 TRP A N 1
ATOM 2535 C CA . TRP A 1 318 ? -15.752 5.927 24.080 1.00 84.75 318 TRP A CA 1
ATOM 2536 C C . TRP A 1 318 ? -14.761 5.884 25.244 1.00 84.75 318 TRP A C 1
ATOM 2538 O O . TRP A 1 318 ? -14.004 4.926 25.401 1.00 84.75 318 TRP A O 1
ATOM 2548 N N . ASN A 1 319 ? -14.760 6.929 26.069 1.00 83.00 319 ASN A N 1
ATOM 2549 C CA . ASN A 1 319 ? -14.141 6.867 27.388 1.00 83.00 319 ASN A CA 1
ATOM 2550 C C . ASN A 1 319 ? -15.179 6.363 28.391 1.00 83.00 319 ASN A C 1
ATOM 2552 O O . ASN A 1 319 ? -16.333 6.792 28.348 1.00 83.00 319 ASN A O 1
ATOM 2556 N N . SER A 1 320 ? -14.765 5.489 29.304 1.00 83.88 320 SER A N 1
ATOM 2557 C CA . SER A 1 320 ? -15.627 5.008 30.382 1.00 83.88 320 SER A CA 1
ATOM 2558 C C . SER A 1 320 ? -16.259 6.179 31.140 1.00 83.88 320 SER A C 1
ATOM 2560 O O . SER A 1 320 ? -15.550 7.068 31.614 1.00 83.88 320 SER A O 1
ATOM 2562 N N . GLY A 1 321 ? -17.586 6.150 31.289 1.00 81.75 321 GLY A N 1
ATOM 2563 C CA . GLY A 1 321 ? -18.364 7.192 31.977 1.00 81.75 321 GLY A CA 1
ATOM 2564 C C . GLY A 1 321 ? -18.410 7.022 33.499 1.00 81.75 321 GLY A C 1
ATOM 2565 O O . GLY A 1 321 ? -19.075 7.786 34.197 1.00 81.75 321 GLY A O 1
ATOM 2566 N N . LEU A 1 322 ? -17.753 5.983 34.012 1.00 86.44 322 LEU A N 1
ATOM 2567 C CA . LEU A 1 322 ? -17.745 5.595 35.418 1.00 86.44 322 LEU A CA 1
ATOM 2568 C C . LEU A 1 322 ? -16.532 6.193 36.150 1.00 86.44 322 LEU A C 1
ATOM 2570 O O . LEU A 1 322 ? -15.533 5.507 36.380 1.00 86.44 322 LEU A O 1
ATOM 2574 N N . ASP A 1 323 ? -16.627 7.456 36.567 1.00 81.25 323 ASP A N 1
ATOM 2575 C CA . ASP A 1 323 ? -15.580 8.124 37.362 1.00 81.25 323 ASP A CA 1
ATOM 2576 C C . ASP A 1 323 ? -15.247 7.354 38.658 1.00 81.25 323 ASP A C 1
ATOM 2578 O O . ASP A 1 323 ? -14.111 7.382 39.144 1.00 81.25 323 ASP A O 1
ATOM 2582 N N . GLU A 1 324 ? -16.213 6.612 39.214 1.00 84.44 324 GLU A N 1
ATOM 2583 C CA . GLU A 1 324 ? -16.025 5.835 40.441 1.00 84.44 324 GLU A CA 1
ATOM 2584 C C . GLU A 1 324 ? -15.081 4.640 40.270 1.00 84.44 324 GLU A C 1
ATOM 2586 O O . GLU A 1 324 ? -14.624 4.105 41.278 1.00 84.44 324 GLU A O 1
ATOM 2591 N N . ILE A 1 325 ? -14.729 4.224 39.042 1.00 83.31 325 ILE A N 1
ATOM 2592 C CA . ILE A 1 325 ? -13.710 3.176 38.820 1.00 83.31 325 ILE A CA 1
ATOM 2593 C C . ILE A 1 325 ? -12.404 3.543 39.546 1.00 83.31 325 ILE A C 1
ATOM 2595 O O . ILE A 1 325 ? -11.747 2.679 40.137 1.00 83.31 325 ILE A O 1
ATOM 2599 N N . THR A 1 326 ? -12.080 4.838 39.588 1.00 82.88 326 THR A N 1
ATOM 2600 C CA . THR A 1 326 ? -10.897 5.390 40.261 1.00 82.88 326 THR A CA 1
ATOM 2601 C C . THR A 1 326 ? -10.845 5.048 41.765 1.00 82.88 326 THR A C 1
ATOM 2603 O O . THR A 1 326 ? -9.769 4.762 42.301 1.00 82.88 326 THR A O 1
ATOM 2606 N N . ASP A 1 327 ? -11.995 4.965 42.450 1.00 84.25 327 ASP A N 1
ATOM 2607 C CA . ASP A 1 327 ? -12.103 4.642 43.886 1.00 84.25 327 ASP A CA 1
ATOM 2608 C C . ASP A 1 327 ? -11.742 3.177 44.205 1.00 84.25 327 ASP A C 1
ATOM 2610 O O . ASP A 1 327 ? -11.498 2.789 45.365 1.00 84.25 327 ASP A O 1
ATOM 2614 N N . TYR A 1 328 ? -11.701 2.339 43.170 1.00 81.44 328 TYR A N 1
ATOM 2615 C CA . TYR A 1 328 ? -11.384 0.916 43.245 1.00 81.44 328 TYR A CA 1
ATOM 2616 C C . TYR A 1 328 ? -10.032 0.577 42.616 1.00 81.44 328 TYR A C 1
ATOM 2618 O O . TYR A 1 328 ? -9.732 -0.601 42.431 1.00 81.44 328 TYR A O 1
ATOM 2626 N N . TYR A 1 329 ? -9.185 1.579 42.359 1.00 80.75 329 TYR A N 1
ATOM 2627 C CA . TYR A 1 329 ? -7.840 1.377 41.824 1.00 80.75 329 TYR A CA 1
ATOM 2628 C C . TYR A 1 329 ? -7.070 0.285 42.587 1.00 80.75 329 TYR A C 1
ATOM 2630 O O . TYR A 1 329 ? -6.915 0.349 43.812 1.00 80.75 329 TYR A O 1
ATOM 2638 N N . ARG A 1 330 ? -6.584 -0.722 41.843 1.00 77.50 330 ARG A N 1
ATOM 2639 C CA . ARG A 1 330 ? -5.870 -1.921 42.339 1.00 77.50 330 ARG A CA 1
ATOM 2640 C C . ARG A 1 330 ? -6.660 -2.828 43.290 1.00 77.50 330 ARG A C 1
ATOM 2642 O O . ARG A 1 330 ? -6.051 -3.663 43.959 1.00 77.50 330 ARG A O 1
ATOM 2649 N N . LYS A 1 331 ? -7.982 -2.690 43.391 1.00 82.44 331 LYS A N 1
ATOM 2650 C CA . LYS A 1 331 ? -8.812 -3.658 44.116 1.00 82.44 331 LYS A CA 1
ATOM 2651 C C . LYS A 1 331 ? -9.314 -4.723 43.146 1.00 82.44 331 LYS A C 1
ATOM 2653 O O . LYS A 1 331 ? -9.871 -4.396 42.104 1.00 82.44 331 LYS A O 1
ATOM 2658 N N . GLU A 1 332 ? -9.110 -5.984 43.498 1.00 82.50 332 GLU A N 1
ATOM 2659 C CA . GLU A 1 332 ? -9.591 -7.130 42.724 1.00 82.50 332 GLU A CA 1
ATOM 2660 C C . GLU A 1 332 ? -11.106 -7.327 42.880 1.00 82.50 332 GLU A C 1
ATOM 2662 O O . GLU A 1 332 ? -11.726 -6.796 43.802 1.00 82.50 332 GLU A O 1
ATOM 2667 N N . GLY A 1 333 ? -11.691 -8.125 41.985 1.00 84.50 333 GLY A N 1
ATOM 2668 C CA . GLY A 1 333 ? -13.083 -8.568 42.089 1.00 84.50 333 GLY A CA 1
ATOM 2669 C C . GLY A 1 333 ? -14.113 -7.654 41.425 1.00 84.50 333 GLY A C 1
ATOM 2670 O O . GLY A 1 333 ? -15.289 -7.988 41.431 1.00 84.50 333 GLY A O 1
ATOM 2671 N N . PHE A 1 334 ? -13.702 -6.541 40.814 1.00 87.50 334 PHE A N 1
ATOM 2672 C CA . PHE A 1 334 ? -14.609 -5.625 40.116 1.00 87.50 334 PHE A CA 1
ATOM 2673 C C . PHE A 1 334 ? -14.617 -5.881 38.610 1.00 87.50 334 PHE A C 1
ATOM 2675 O O . PHE A 1 334 ? -13.582 -6.203 38.010 1.00 87.50 334 PHE A O 1
ATOM 2682 N N . LYS A 1 335 ? -15.788 -5.703 37.997 1.00 91.06 335 LYS A N 1
ATOM 2683 C CA . LYS A 1 335 ? -15.984 -5.795 36.548 1.00 91.06 335 LYS A CA 1
ATOM 2684 C C . LYS A 1 335 ? -16.835 -4.638 36.054 1.00 91.06 335 LYS A C 1
ATOM 2686 O O . LYS A 1 335 ? -17.736 -4.181 36.753 1.00 91.06 335 LYS A O 1
ATOM 2691 N N . VAL A 1 336 ? -16.553 -4.195 34.840 1.00 91.81 336 VAL A N 1
ATOM 2692 C CA . VAL A 1 336 ? -17.430 -3.312 34.081 1.00 91.81 336 VAL A CA 1
ATOM 2693 C C . VAL A 1 336 ? -18.210 -4.183 33.112 1.00 91.81 336 VAL A C 1
ATOM 2695 O O . VAL A 1 336 ? -17.623 -4.887 32.293 1.00 91.81 336 VAL A O 1
ATOM 2698 N N . GLU A 1 337 ? -19.530 -4.164 33.236 1.00 95.00 337 GLU A N 1
ATOM 2699 C CA . GLU A 1 337 ? -20.453 -4.747 32.268 1.00 95.00 337 GLU A CA 1
ATOM 2700 C C . GLU A 1 337 ? -20.928 -3.640 31.329 1.00 95.00 337 GLU A C 1
ATOM 2702 O O . GLU A 1 337 ? -21.473 -2.630 31.777 1.00 95.00 337 GLU A O 1
ATOM 2707 N N . VAL A 1 338 ? -20.719 -3.826 30.031 1.00 95.06 338 VAL A N 1
ATOM 2708 C CA . VAL A 1 338 ? -21.144 -2.891 28.990 1.00 95.06 338 VAL A CA 1
ATOM 2709 C C . VAL A 1 338 ? -22.299 -3.515 28.227 1.00 95.06 338 VAL A C 1
ATOM 2711 O O . VAL A 1 338 ? -22.189 -4.638 27.739 1.00 95.06 338 VAL A O 1
ATOM 2714 N N . ASP A 1 339 ? -23.392 -2.774 28.105 1.00 96.00 339 ASP A N 1
ATOM 2715 C CA . ASP A 1 339 ? -24.562 -3.134 27.315 1.00 96.00 339 ASP A CA 1
ATOM 2716 C C . ASP A 1 339 ? -24.707 -2.147 26.154 1.00 96.00 339 ASP A C 1
ATOM 2718 O O . ASP A 1 339 ? -24.843 -0.941 26.368 1.00 96.00 339 ASP A O 1
ATOM 2722 N N . VAL A 1 340 ? -24.654 -2.661 24.926 1.00 95.62 340 VAL A N 1
ATOM 2723 C CA . VAL A 1 340 ? -24.821 -1.892 23.689 1.00 95.62 340 VAL A CA 1
ATOM 2724 C C . VAL A 1 340 ? -26.170 -2.252 23.092 1.00 95.62 340 VAL A C 1
ATOM 2726 O O . VAL A 1 340 ? -26.419 -3.413 22.763 1.00 95.62 340 VAL A O 1
ATOM 2729 N N . LYS A 1 341 ? -27.043 -1.259 22.927 1.00 95.31 341 LYS A N 1
ATOM 2730 C CA . LYS A 1 341 ? -28.386 -1.431 22.360 1.00 95.31 341 LYS A CA 1
ATOM 2731 C C . LYS A 1 341 ? -28.523 -0.754 21.014 1.00 95.31 341 LYS A C 1
ATOM 2733 O O . LYS A 1 341 ? -27.962 0.316 20.817 1.00 95.31 341 LYS A O 1
ATOM 2738 N N . CYS A 1 342 ? -29.341 -1.334 20.140 1.00 94.31 342 CYS A N 1
ATOM 2739 C CA . CYS A 1 342 ? -29.790 -0.704 18.901 1.00 94.31 342 CYS A CA 1
ATOM 2740 C C . CYS A 1 342 ? -31.262 -1.058 18.636 1.00 94.31 342 CYS A C 1
ATOM 2742 O O . CYS A 1 342 ? -31.587 -2.132 18.119 1.00 94.31 342 CYS A O 1
ATOM 2744 N N . GLY A 1 343 ? -32.177 -0.149 18.984 1.00 89.38 343 GLY A N 1
ATOM 2745 C CA . GLY A 1 343 ? -33.612 -0.447 19.029 1.00 89.38 343 GLY A CA 1
ATOM 2746 C C . GLY A 1 343 ? -33.949 -1.422 20.164 1.00 89.38 343 GLY A C 1
ATOM 2747 O O . GLY A 1 343 ? -33.582 -1.180 21.311 1.00 89.38 343 GLY A O 1
ATOM 2748 N N . ASP A 1 344 ? -34.644 -2.518 19.847 1.00 89.81 344 ASP A N 1
ATOM 2749 C CA . ASP A 1 344 ? -35.049 -3.536 20.833 1.00 89.81 344 ASP A CA 1
ATOM 2750 C C . ASP A 1 344 ? -33.968 -4.608 21.095 1.00 89.81 344 ASP A C 1
ATOM 2752 O O . ASP A 1 344 ? -34.085 -5.390 22.040 1.00 89.81 344 ASP A O 1
ATOM 2756 N N . GLU A 1 345 ? -32.911 -4.639 20.282 1.00 94.75 345 GLU A N 1
ATOM 2757 C CA . GLU A 1 345 ? -31.819 -5.613 20.375 1.00 94.75 345 GLU A CA 1
ATOM 2758 C C . GLU A 1 345 ? -30.665 -5.075 21.228 1.00 94.75 345 GLU A C 1
ATOM 2760 O O . GLU A 1 345 ? -30.373 -3.875 21.207 1.00 94.75 345 GLU A O 1
ATOM 2765 N N . HIS A 1 346 ? -29.977 -5.968 21.944 1.00 94.88 346 HIS A N 1
ATOM 2766 C CA . HIS A 1 346 ? -28.783 -5.629 22.716 1.00 94.88 346 HIS A CA 1
ATOM 2767 C C . HIS A 1 346 ? -27.716 -6.718 22.642 1.00 94.88 346 HIS A C 1
ATOM 2769 O O . HIS A 1 346 ? -28.016 -7.895 22.441 1.00 94.88 346 HIS A O 1
ATOM 2775 N N . VAL A 1 347 ? -26.471 -6.316 22.864 1.00 96.44 347 VAL A N 1
ATOM 2776 C CA . VAL A 1 347 ? -25.335 -7.203 23.113 1.00 96.44 347 VAL A CA 1
ATOM 2777 C C . VAL A 1 347 ? -24.574 -6.686 24.316 1.00 96.44 347 VAL A C 1
ATOM 2779 O O . VAL A 1 347 ? -24.485 -5.477 24.525 1.00 96.44 347 VAL A O 1
ATOM 2782 N N . SER A 1 348 ? -24.007 -7.600 25.092 1.00 94.69 348 SER A N 1
ATOM 2783 C CA . SER A 1 348 ? -23.260 -7.237 26.288 1.00 94.69 348 SER A CA 1
ATOM 2784 C C . SER A 1 348 ? -21.848 -7.811 26.241 1.00 94.69 348 SER A C 1
ATOM 2786 O O . SER A 1 348 ? -21.619 -8.900 25.710 1.00 94.69 348 SER A O 1
ATOM 2788 N N . LEU A 1 349 ? -20.905 -7.074 26.814 1.00 94.06 349 LEU A N 1
ATOM 2789 C CA . LEU A 1 349 ? -19.524 -7.489 27.044 1.00 94.06 349 LEU A CA 1
ATOM 2790 C C . LEU A 1 349 ? -19.125 -7.121 28.471 1.00 94.06 349 LEU A C 1
ATOM 2792 O O . LEU A 1 349 ? -19.790 -6.323 29.129 1.00 94.06 349 LEU A O 1
ATOM 2796 N N . SER A 1 350 ? -18.044 -7.708 28.970 1.00 92.25 350 SER A N 1
ATOM 2797 C CA . SER A 1 350 ? -17.542 -7.385 30.303 1.00 92.25 350 SER A CA 1
ATOM 2798 C C . SER A 1 350 ? -16.030 -7.425 30.337 1.00 92.25 350 SER A C 1
ATOM 2800 O O . SER A 1 350 ? -15.440 -8.331 29.750 1.00 92.25 350 SER A O 1
ATOM 2802 N N . TYR A 1 351 ? -15.425 -6.518 31.091 1.00 89.81 351 TYR A N 1
ATOM 2803 C CA . TYR A 1 351 ? -13.983 -6.488 31.305 1.00 89.81 351 TYR A CA 1
ATOM 2804 C C . TYR A 1 351 ? -13.655 -6.116 32.748 1.00 89.81 351 TYR A C 1
ATOM 2806 O O . TYR A 1 351 ? -14.475 -5.530 33.458 1.00 89.81 351 TYR A O 1
ATOM 2814 N N . SER A 1 352 ? -12.459 -6.480 33.208 1.00 87.62 352 SER A N 1
ATOM 2815 C CA . SER A 1 352 ? -11.945 -5.943 34.466 1.00 87.62 352 SER A CA 1
ATOM 2816 C C . SER A 1 352 ? -11.136 -4.679 34.166 1.00 87.62 352 SER A C 1
ATOM 2818 O O . SER A 1 352 ? -10.292 -4.709 33.272 1.00 87.62 352 SER A O 1
ATOM 2820 N N . PRO A 1 353 ? -11.387 -3.562 34.873 1.00 81.69 353 PRO A N 1
ATOM 2821 C CA . PRO A 1 353 ? -10.727 -2.290 34.576 1.00 81.69 353 PRO A CA 1
ATOM 2822 C C . PRO A 1 353 ? -9.221 -2.332 34.870 1.00 81.69 353 PRO A C 1
ATOM 2824 O O . PRO A 1 353 ? -8.429 -1.672 34.211 1.00 81.69 353 PRO A O 1
ATOM 2827 N N . PHE A 1 354 ? -8.799 -3.128 35.853 1.00 82.38 354 PHE A N 1
ATOM 2828 C CA . PHE A 1 354 ? -7.414 -3.113 36.323 1.00 82.38 354 PHE A CA 1
ATOM 2829 C C . PHE A 1 354 ? -6.693 -4.440 36.175 1.00 82.38 354 PHE A C 1
ATOM 2831 O O . PHE A 1 354 ? -5.485 -4.450 36.356 1.00 82.38 354 PHE A O 1
ATOM 2838 N N . PHE A 1 355 ? -7.388 -5.543 35.904 1.00 83.75 355 PHE A N 1
ATOM 2839 C CA . PHE A 1 355 ? -6.782 -6.871 35.935 1.00 83.75 355 PHE A CA 1
ATOM 2840 C C . PHE A 1 355 ? -7.024 -7.621 34.633 1.00 83.75 355 PHE A C 1
ATOM 2842 O O . PHE A 1 355 ? -8.086 -7.481 34.033 1.00 83.75 355 PHE A O 1
ATOM 2849 N N . ASP A 1 356 ? -6.037 -8.356 34.134 1.00 79.56 356 ASP A N 1
ATOM 2850 C CA . ASP A 1 356 ? -6.236 -9.258 32.993 1.00 79.56 356 ASP A CA 1
ATOM 2851 C C . ASP A 1 356 ? -6.974 -10.542 33.412 1.00 79.56 356 ASP A C 1
ATOM 2853 O O . ASP A 1 356 ? -7.447 -10.671 34.549 1.00 79.56 356 ASP A O 1
ATOM 2857 N N . GLU A 1 357 ? -7.150 -11.475 32.474 1.00 78.69 357 GLU A N 1
ATOM 2858 C CA . GLU A 1 357 ? -7.864 -12.732 32.731 1.00 78.69 357 GLU A CA 1
ATOM 2859 C C . GLU A 1 357 ? -7.129 -13.619 33.750 1.00 78.69 357 GLU A C 1
ATOM 2861 O O . GLU A 1 357 ? -7.754 -14.404 34.469 1.00 78.69 357 GLU A O 1
ATOM 2866 N N . GLU A 1 358 ? -5.812 -13.455 33.855 1.00 80.00 358 GLU A N 1
ATOM 2867 C CA . GLU A 1 358 ? -4.921 -14.129 34.789 1.00 80.00 358 GLU A CA 1
ATOM 2868 C C . GLU A 1 358 ? -4.873 -13.461 36.177 1.00 80.00 358 GLU A C 1
ATOM 2870 O O . GLU A 1 358 ? -4.355 -14.057 37.129 1.00 80.00 358 GLU A O 1
ATOM 2875 N N . GLY A 1 359 ? -5.458 -12.268 36.328 1.00 78.69 359 GLY A N 1
ATOM 2876 C CA . GLY A 1 359 ? -5.523 -11.520 37.585 1.00 78.69 359 GLY A CA 1
ATOM 2877 C C . GLY A 1 359 ? -4.310 -10.623 37.848 1.00 78.69 359 GLY A C 1
ATOM 2878 O O . GLY A 1 359 ? -4.092 -10.204 38.986 1.00 78.69 359 GLY A O 1
ATOM 2879 N N . TYR A 1 360 ? -3.514 -10.322 36.826 1.00 80.44 360 TYR A N 1
ATOM 2880 C CA . TYR A 1 360 ? -2.379 -9.408 36.886 1.00 80.44 360 TYR A CA 1
ATOM 2881 C C . TYR A 1 360 ? -2.809 -7.964 36.658 1.00 80.44 360 TYR A C 1
ATOM 2883 O O . TYR A 1 360 ? -3.715 -7.687 35.878 1.00 80.44 360 TYR A O 1
ATOM 2891 N N . LEU A 1 361 ? -2.156 -7.025 37.349 1.00 79.94 361 LEU A N 1
ATOM 2892 C CA . LEU A 1 361 ? -2.494 -5.607 37.247 1.00 79.94 361 LEU A CA 1
ATOM 2893 C C . LEU A 1 361 ? -2.092 -5.074 35.864 1.00 79.94 361 LEU A C 1
ATOM 2895 O O . LEU A 1 361 ? -0.903 -4.975 35.565 1.00 79.94 361 LEU A O 1
ATOM 2899 N N . GLN A 1 362 ? -3.074 -4.650 35.075 1.00 77.88 362 GLN A N 1
ATOM 2900 C CA . GLN A 1 362 ? -2.894 -3.969 33.800 1.00 77.88 362 GLN A CA 1
ATOM 2901 C C . GLN A 1 362 ? -2.386 -2.544 34.049 1.00 77.88 362 GLN A C 1
ATOM 2903 O O . GLN A 1 362 ? -3.111 -1.661 34.514 1.00 77.88 362 GLN A O 1
ATOM 2908 N N . SER A 1 363 ? -1.106 -2.316 33.772 1.00 78.06 363 SER A N 1
ATOM 2909 C CA . SER A 1 363 ? -0.477 -0.999 33.858 1.00 78.06 363 SER A CA 1
ATOM 2910 C C . SER A 1 363 ? 0.568 -0.839 32.772 1.00 78.06 363 SER A C 1
ATOM 2912 O O . SER A 1 363 ? 1.179 -1.826 32.373 1.00 78.06 363 SER A O 1
ATOM 2914 N N . SER A 1 364 ? 0.802 0.392 32.321 1.00 84.31 364 SER A N 1
ATOM 2915 C CA . SER A 1 364 ? 1.849 0.653 31.338 1.00 84.31 364 SER A CA 1
ATOM 2916 C C . SER A 1 364 ? 3.229 0.373 31.933 1.00 84.31 364 SER A C 1
ATOM 2918 O O . SER A 1 364 ? 3.547 0.830 33.036 1.00 84.31 364 SER A O 1
ATOM 2920 N N . GLU A 1 365 ? 4.057 -0.347 31.182 1.00 86.19 365 GLU A N 1
ATOM 2921 C CA . GLU A 1 365 ? 5.378 -0.807 31.614 1.00 86.19 365 GLU A CA 1
ATOM 2922 C C . GLU A 1 365 ? 6.473 -0.419 30.610 1.00 86.19 365 GLU A C 1
ATOM 2924 O O . GLU A 1 365 ? 6.208 -0.013 29.474 1.00 86.19 365 GLU A O 1
ATOM 2929 N N . ASP A 1 366 ? 7.726 -0.507 31.058 1.00 91.06 366 ASP A N 1
ATOM 2930 C CA . ASP A 1 366 ? 8.896 -0.286 30.214 1.00 91.06 366 ASP A CA 1
ATOM 2931 C C . ASP A 1 366 ? 9.418 -1.634 29.697 1.00 91.06 366 ASP A C 1
ATOM 2933 O O . ASP A 1 366 ? 9.860 -2.480 30.478 1.00 91.06 366 ASP A O 1
ATOM 2937 N N . TYR A 1 367 ? 9.450 -1.806 28.378 1.00 92.12 367 TYR A N 1
ATOM 2938 C CA . TYR A 1 367 ? 9.927 -3.020 27.721 1.00 92.12 367 TYR A CA 1
ATOM 2939 C C . TYR A 1 367 ? 11.253 -2.781 27.000 1.00 92.12 367 TYR A C 1
ATOM 2941 O O . TYR A 1 367 ? 11.526 -1.714 26.441 1.00 92.12 367 TYR A O 1
ATOM 2949 N N . HIS A 1 368 ? 12.084 -3.818 26.995 1.00 93.75 368 HIS A N 1
ATOM 2950 C CA . HIS A 1 368 ? 13.330 -3.859 26.244 1.00 93.75 368 HIS A CA 1
ATOM 2951 C C . HIS A 1 368 ? 13.181 -4.915 25.165 1.00 93.75 368 HIS A C 1
ATOM 2953 O O . HIS A 1 368 ? 13.191 -6.103 25.472 1.00 93.75 368 HIS A O 1
ATOM 2959 N N . LEU A 1 369 ? 13.033 -4.474 23.921 1.00 95.44 369 LEU A N 1
ATOM 2960 C CA . LEU A 1 369 ? 12.773 -5.362 22.797 1.00 95.44 369 LEU A CA 1
ATOM 2961 C C . LEU A 1 369 ? 14.017 -5.434 21.900 1.00 95.44 369 LEU A C 1
ATOM 2963 O O . LEU A 1 369 ? 14.342 -4.446 21.232 1.00 95.44 369 LEU A O 1
ATOM 2967 N N . PRO A 1 370 ? 14.754 -6.557 21.892 1.00 96.00 370 PRO A N 1
ATOM 2968 C CA . PRO A 1 370 ? 15.842 -6.780 20.954 1.00 96.00 370 PRO A CA 1
ATOM 2969 C C . PRO A 1 370 ? 15.361 -6.689 19.505 1.00 96.00 370 PRO A C 1
ATOM 2971 O O . PRO A 1 370 ? 14.306 -7.216 19.145 1.00 96.00 370 PRO A O 1
ATOM 2974 N N . VAL A 1 371 ? 16.174 -6.046 18.670 1.00 95.62 371 VAL A N 1
ATOM 2975 C CA . VAL A 1 371 ? 15.989 -6.001 17.222 1.00 95.62 371 VAL A CA 1
ATOM 2976 C C . VAL A 1 371 ? 17.162 -6.700 16.562 1.00 95.62 371 VAL A C 1
ATOM 2978 O O . VAL A 1 371 ? 18.319 -6.302 16.737 1.00 95.62 371 VAL A O 1
ATOM 2981 N N . LEU A 1 372 ? 16.844 -7.738 15.801 1.00 94.81 372 LEU A N 1
ATOM 2982 C CA . LEU A 1 372 ? 17.821 -8.554 15.096 1.00 94.81 372 LEU A CA 1
ATOM 2983 C C . LEU A 1 372 ? 17.741 -8.303 13.587 1.00 94.81 372 LEU A C 1
ATOM 2985 O O . LEU A 1 372 ? 16.681 -7.941 13.073 1.00 94.81 372 LEU A O 1
ATOM 2989 N N . ASP A 1 373 ? 18.854 -8.492 12.886 1.00 91.94 373 ASP A N 1
ATOM 2990 C CA . ASP A 1 373 ? 18.842 -8.669 11.432 1.00 91.94 373 ASP A CA 1
ATOM 2991 C C . ASP A 1 373 ? 18.367 -10.085 11.051 1.00 91.94 373 ASP A C 1
ATOM 2993 O O . ASP A 1 373 ? 18.055 -10.918 11.910 1.00 91.94 373 ASP A O 1
ATOM 2997 N N . GLU A 1 374 ? 18.287 -10.371 9.753 1.00 90.25 374 GLU A N 1
ATOM 2998 C CA . GLU A 1 374 ? 17.822 -11.664 9.238 1.00 90.25 374 GLU A CA 1
ATOM 2999 C C . GLU A 1 374 ? 18.748 -12.837 9.595 1.00 90.25 374 GLU A C 1
ATOM 3001 O O . GLU A 1 374 ? 18.323 -13.991 9.553 1.00 90.25 374 GLU A O 1
ATOM 3006 N N . GLU A 1 375 ? 19.993 -12.555 9.980 1.00 89.56 375 GLU A N 1
ATOM 3007 C CA . GLU A 1 375 ? 20.987 -13.538 10.418 1.00 89.56 375 GLU A CA 1
ATOM 3008 C C . GLU A 1 375 ? 20.984 -13.735 11.947 1.00 89.56 375 GLU A C 1
ATOM 3010 O O . GLU A 1 375 ? 21.719 -14.576 12.471 1.00 89.56 375 GLU A O 1
ATOM 3015 N N . GLY A 1 376 ? 20.155 -12.983 12.679 1.00 91.19 376 GLY A N 1
ATOM 3016 C CA . GLY A 1 376 ? 20.076 -13.025 14.138 1.00 91.19 376 GLY A CA 1
ATOM 3017 C C . GLY A 1 376 ? 21.131 -12.169 14.848 1.00 91.19 376 GLY A C 1
ATOM 3018 O O . GLY A 1 376 ? 21.313 -12.311 16.060 1.00 91.19 376 GLY A O 1
ATOM 3019 N N . ASN A 1 377 ? 21.834 -11.286 14.135 1.00 91.25 377 ASN A N 1
ATOM 3020 C CA . ASN A 1 377 ? 22.794 -10.363 14.732 1.00 91.25 377 ASN A CA 1
ATOM 3021 C C . ASN A 1 377 ? 22.103 -9.095 15.242 1.00 91.25 377 ASN A C 1
ATOM 3023 O O . ASN A 1 377 ? 21.087 -8.646 14.716 1.00 91.25 377 ASN A O 1
ATOM 3027 N N . GLN A 1 378 ? 22.703 -8.465 16.251 1.00 90.31 378 GLN A N 1
ATOM 3028 C CA . GLN A 1 378 ? 22.244 -7.168 16.742 1.00 90.31 378 GLN A CA 1
ATOM 3029 C C . GLN A 1 378 ? 22.581 -6.043 15.765 1.00 90.31 378 GLN A C 1
ATOM 3031 O O . GLN A 1 378 ? 23.685 -5.972 15.218 1.00 90.31 378 GLN A O 1
ATOM 3036 N N . LEU A 1 379 ? 21.640 -5.113 15.618 1.00 88.75 379 LEU A N 1
ATOM 3037 C CA . LEU A 1 379 ? 21.828 -3.924 14.798 1.00 88.75 379 LEU A CA 1
ATOM 3038 C C . LEU A 1 379 ? 22.645 -2.834 15.519 1.00 88.75 379 LEU A C 1
ATOM 3040 O O . LEU A 1 379 ? 22.588 -2.721 16.746 1.00 88.75 379 LEU A O 1
ATOM 3044 N N . PRO A 1 380 ? 23.364 -1.974 14.774 1.00 86.12 380 PRO A N 1
ATOM 3045 C CA . PRO A 1 380 ? 23.999 -0.780 15.329 1.00 86.12 380 PRO A CA 1
ATOM 3046 C C . PRO A 1 380 ? 23.009 0.190 16.001 1.00 86.12 380 PRO A C 1
ATOM 3048 O O . PRO A 1 380 ? 21.806 0.174 15.732 1.00 86.12 380 PRO A O 1
ATOM 3051 N N . ASP A 1 381 ? 23.532 1.089 16.842 1.00 87.25 381 ASP A N 1
ATOM 3052 C CA . ASP A 1 381 ? 22.757 2.196 17.420 1.00 87.25 381 ASP A CA 1
ATOM 3053 C C . ASP A 1 381 ? 22.082 3.039 16.324 1.00 87.25 381 ASP A C 1
ATOM 3055 O O . ASP A 1 381 ? 22.698 3.344 15.298 1.00 87.25 381 ASP A O 1
ATOM 3059 N N . LYS A 1 382 ? 20.816 3.416 16.551 1.00 84.81 382 LYS A N 1
ATOM 3060 C CA . LYS A 1 382 ? 19.980 4.169 15.599 1.00 84.81 382 LYS A CA 1
ATOM 3061 C C . LYS A 1 382 ? 19.952 3.585 14.179 1.00 84.81 382 LYS A C 1
ATOM 3063 O O . LYS A 1 382 ? 19.914 4.335 13.208 1.00 84.81 382 LYS A O 1
ATOM 3068 N N . ALA A 1 383 ? 19.966 2.261 14.042 1.00 87.25 383 ALA A N 1
ATOM 3069 C CA . ALA A 1 383 ? 19.747 1.622 12.747 1.00 87.25 383 ALA A CA 1
ATOM 3070 C C . ALA A 1 383 ? 18.273 1.711 12.320 1.00 87.25 383 ALA A C 1
ATOM 3072 O O . ALA A 1 383 ? 17.976 2.015 11.162 1.00 87.25 383 ALA A O 1
ATOM 3073 N N . VAL A 1 384 ? 17.349 1.484 13.261 1.00 90.56 384 VAL A N 1
ATOM 3074 C CA . VAL A 1 384 ? 15.905 1.501 12.999 1.00 90.56 384 VAL A CA 1
ATOM 3075 C C . VAL A 1 384 ? 15.131 2.243 14.085 1.00 90.56 384 VAL A C 1
ATOM 3077 O O . VAL A 1 384 ? 15.586 2.430 15.216 1.00 90.56 384 VAL A O 1
ATOM 3080 N N . GLU A 1 385 ? 13.930 2.661 13.719 1.00 91.25 385 GLU A N 1
ATOM 3081 C CA . GLU A 1 385 ? 12.882 3.100 14.629 1.00 91.25 385 GLU A CA 1
ATOM 3082 C C . GLU A 1 385 ? 11.689 2.152 14.524 1.00 91.25 385 GLU A C 1
ATOM 3084 O O . GLU A 1 385 ? 11.482 1.512 13.492 1.00 91.25 385 GLU A O 1
ATOM 3089 N N . MET A 1 386 ? 10.902 2.086 15.593 1.00 91.94 386 MET A N 1
ATOM 3090 C CA . MET A 1 386 ? 9.656 1.347 15.664 1.00 91.94 386 MET A CA 1
ATOM 3091 C C . MET A 1 386 ? 8.493 2.288 15.943 1.00 91.94 386 MET A C 1
ATOM 3093 O O . MET A 1 386 ? 8.521 3.043 16.915 1.00 91.94 386 MET A O 1
ATOM 3097 N N . GLY A 1 387 ? 7.459 2.189 15.116 1.00 90.19 387 GLY A N 1
ATOM 3098 C CA . GLY A 1 387 ? 6.125 2.674 15.430 1.00 90.19 387 GLY A CA 1
ATOM 3099 C C . GLY A 1 387 ? 5.260 1.549 15.986 1.00 90.19 387 GLY A C 1
ATOM 3100 O O . GLY A 1 387 ? 5.287 0.446 15.439 1.00 90.19 387 GLY A O 1
ATOM 3101 N N . LEU A 1 388 ? 4.496 1.835 17.037 1.00 90.25 388 LEU A N 1
ATOM 3102 C CA . LEU A 1 388 ? 3.404 0.978 17.498 1.00 90.25 388 LEU A CA 1
ATOM 3103 C C . LEU A 1 388 ? 2.062 1.558 17.046 1.00 90.25 388 LEU A C 1
ATOM 3105 O O . LEU A 1 388 ? 1.849 2.773 17.084 1.00 90.25 388 LEU A O 1
ATOM 3109 N N . LEU A 1 389 ? 1.183 0.678 16.577 1.00 86.06 389 LEU A N 1
ATOM 3110 C CA . LEU A 1 389 ? -0.097 1.013 15.970 1.00 86.06 389 LEU A CA 1
ATOM 3111 C C . LEU A 1 389 ? -1.195 0.138 16.583 1.00 86.06 389 LEU A C 1
ATOM 3113 O O . LEU A 1 389 ? -1.017 -1.074 16.689 1.00 86.06 389 LEU A O 1
ATOM 3117 N N . ARG A 1 390 ? -2.332 0.729 16.953 1.00 83.38 390 ARG A N 1
ATOM 3118 C CA . ARG A 1 390 ? -3.557 -0.016 17.294 1.00 83.38 390 ARG A CA 1
ATOM 3119 C C . ARG A 1 390 ? -4.517 0.002 16.107 1.00 83.38 390 ARG A C 1
ATOM 3121 O O . ARG A 1 390 ? -4.608 1.018 15.420 1.00 83.38 390 ARG A O 1
ATOM 3128 N N . GLU A 1 391 ? -5.223 -1.102 15.878 1.00 83.75 391 GLU A N 1
ATOM 3129 C CA . GLU A 1 391 ? -6.184 -1.237 14.774 1.00 83.75 391 GLU A CA 1
ATOM 3130 C C . GLU A 1 391 ? -7.636 -1.188 15.271 1.00 83.75 391 GLU A C 1
ATOM 3132 O O . GLU A 1 391 ? -7.968 -1.788 16.298 1.00 83.75 391 GLU A O 1
ATOM 3137 N N . LEU A 1 392 ? -8.505 -0.501 14.524 1.00 82.62 392 LEU A N 1
ATOM 3138 C CA . LEU A 1 392 ? -9.967 -0.548 14.661 1.00 82.62 392 LEU A CA 1
ATOM 3139 C C . LEU A 1 392 ? -10.604 -0.538 13.276 1.00 82.62 392 LEU A C 1
ATOM 3141 O O . LEU A 1 392 ? -10.745 0.508 12.647 1.00 82.62 392 LEU A O 1
ATOM 3145 N N . GLY A 1 393 ? -10.968 -1.727 12.798 1.00 86.69 393 GLY A N 1
ATOM 3146 C CA . GLY A 1 393 ? -11.373 -1.889 11.405 1.00 86.69 393 GLY A CA 1
ATOM 3147 C C . GLY A 1 393 ? -10.226 -1.495 10.478 1.00 86.69 393 GLY A C 1
ATOM 3148 O O . GLY A 1 393 ? -9.135 -2.048 10.601 1.00 86.69 393 GLY A O 1
ATOM 3149 N N . ASP A 1 394 ? -10.463 -0.529 9.593 1.00 87.56 394 ASP A N 1
ATOM 3150 C CA . ASP A 1 394 ? -9.435 -0.011 8.684 1.00 87.56 394 ASP A CA 1
ATOM 3151 C C . ASP A 1 394 ? -8.526 1.046 9.354 1.00 87.56 394 ASP A C 1
ATOM 3153 O O . ASP A 1 394 ? -7.436 1.331 8.857 1.00 87.56 394 ASP A O 1
ATOM 3157 N N . LEU A 1 395 ? -8.948 1.613 10.493 1.00 83.44 395 LEU A N 1
ATOM 3158 C CA . LEU A 1 395 ? -8.257 2.708 11.177 1.00 83.44 395 LEU A CA 1
ATOM 3159 C C . LEU A 1 395 ? -6.999 2.225 11.904 1.00 83.44 395 LEU A C 1
ATOM 3161 O O . LEU A 1 395 ? -7.020 1.211 12.608 1.00 83.44 395 LEU A O 1
ATOM 3165 N N . LYS A 1 396 ? -5.915 3.006 11.808 1.00 80.12 396 LYS A N 1
ATOM 3166 C CA . LYS A 1 396 ? -4.635 2.737 12.487 1.00 80.12 396 LYS A CA 1
ATOM 3167 C C . LYS A 1 396 ? -4.193 3.928 13.336 1.00 80.12 396 LYS A C 1
ATOM 3169 O O . LYS A 1 396 ? -3.755 4.945 12.803 1.00 80.12 396 LYS A O 1
ATOM 3174 N N . ALA A 1 397 ? -4.269 3.785 14.659 1.00 72.50 397 ALA A N 1
ATOM 3175 C CA . ALA A 1 397 ? -3.886 4.817 15.625 1.00 72.50 397 ALA A CA 1
ATOM 3176 C C . ALA A 1 397 ? -2.419 4.658 16.013 1.00 72.50 397 ALA A C 1
ATOM 3178 O O . ALA A 1 397 ? -1.992 3.568 16.393 1.00 72.50 397 ALA A O 1
ATOM 3179 N N . PHE A 1 398 ? -1.647 5.738 15.961 1.00 70.56 398 PHE A N 1
ATOM 3180 C CA . PHE A 1 398 ? -0.231 5.725 16.303 1.00 70.56 398 PHE A CA 1
ATOM 3181 C C . PHE A 1 398 ? -0.026 5.936 17.808 1.00 70.56 398 PHE A C 1
ATOM 3183 O O . PHE A 1 398 ? -0.317 7.022 18.309 1.00 70.56 398 PHE A O 1
ATOM 3190 N N . SER A 1 399 ? 0.529 4.940 18.509 1.00 64.81 399 SER A N 1
ATOM 3191 C CA . SER A 1 399 ? 0.707 4.976 19.970 1.00 64.81 399 SER A CA 1
ATOM 3192 C C . SER A 1 399 ? 2.096 5.440 20.432 1.00 64.81 399 SER A C 1
ATOM 3194 O O . SER A 1 399 ? 2.216 5.999 21.518 1.00 64.81 399 SER A O 1
ATOM 3196 N N . GLY A 1 400 ? 3.157 5.283 19.628 1.00 71.56 400 GLY A N 1
ATOM 3197 C CA . GLY A 1 400 ? 4.503 5.717 20.033 1.00 71.56 400 GLY A CA 1
ATOM 3198 C C . GLY A 1 400 ? 5.616 5.421 19.024 1.00 71.56 400 GLY A C 1
ATOM 3199 O O . GLY A 1 400 ? 5.542 4.441 18.287 1.00 71.56 400 GLY A O 1
ATOM 3200 N N . ASN A 1 401 ? 6.639 6.292 18.980 1.00 81.75 401 ASN A N 1
ATOM 3201 C CA . ASN A 1 401 ? 7.863 6.122 18.179 1.00 81.75 401 ASN A CA 1
ATOM 3202 C C . ASN A 1 401 ? 9.045 5.826 19.106 1.00 81.75 401 ASN A C 1
ATOM 3204 O O . ASN A 1 401 ? 9.324 6.606 20.019 1.00 81.75 401 ASN A O 1
ATOM 3208 N N . TYR A 1 402 ? 9.787 4.762 18.820 1.00 87.50 402 TYR A N 1
ATOM 3209 C CA . TYR A 1 402 ? 10.918 4.321 19.631 1.00 87.50 402 TYR A CA 1
ATOM 3210 C C . TYR A 1 402 ? 12.134 4.073 18.745 1.00 87.50 402 TYR A C 1
ATOM 3212 O O . TYR A 1 402 ? 12.027 3.422 17.715 1.00 87.50 402 TYR A O 1
ATOM 3220 N N . ALA A 1 403 ? 13.303 4.576 19.132 1.00 87.62 403 ALA A N 1
ATOM 3221 C CA . ALA A 1 403 ? 14.544 4.361 18.388 1.00 87.62 403 ALA A CA 1
ATOM 3222 C C . ALA A 1 403 ? 15.396 3.275 19.051 1.00 87.62 403 ALA A C 1
ATOM 3224 O O . ALA A 1 403 ? 15.444 3.181 20.281 1.00 87.62 403 ALA A O 1
ATOM 3225 N N . THR A 1 404 ? 16.094 2.472 18.245 1.00 88.38 404 THR A N 1
ATOM 3226 C CA . THR A 1 404 ? 17.033 1.473 18.771 1.00 88.38 404 THR A CA 1
ATOM 3227 C C . THR A 1 404 ? 18.233 2.132 19.425 1.00 88.38 404 THR A C 1
ATOM 3229 O O . THR A 1 404 ? 18.810 3.056 18.848 1.00 88.38 404 THR A O 1
ATOM 3232 N N . LYS A 1 405 ? 18.663 1.570 20.556 1.00 88.88 405 LYS A N 1
ATOM 3233 C CA . LYS A 1 405 ? 19.957 1.819 21.181 1.00 88.88 405 LYS A CA 1
ATOM 3234 C C . LYS A 1 405 ? 20.709 0.507 21.357 1.00 88.88 405 LYS A C 1
ATOM 3236 O O . LYS A 1 405 ? 20.213 -0.380 22.044 1.00 88.88 405 LYS A O 1
ATOM 3241 N N . ASP A 1 406 ? 21.883 0.398 20.735 1.00 86.88 406 ASP A N 1
ATOM 3242 C CA . ASP A 1 406 ? 22.723 -0.812 20.764 1.00 86.88 406 ASP A CA 1
ATOM 3243 C C . ASP A 1 406 ? 21.929 -2.098 20.422 1.00 86.88 406 ASP A C 1
ATOM 3245 O O . ASP A 1 406 ? 22.002 -3.101 21.129 1.00 86.88 406 ASP A O 1
ATOM 3249 N N . GLY A 1 407 ? 21.098 -2.045 19.371 1.00 88.62 407 GLY A N 1
ATOM 3250 C CA . GLY A 1 407 ? 20.284 -3.183 18.919 1.00 88.62 407 GLY A CA 1
ATOM 3251 C C . GLY A 1 407 ? 19.046 -3.493 19.770 1.00 88.62 407 GLY A C 1
ATOM 3252 O O . GLY A 1 407 ? 18.402 -4.514 19.551 1.00 88.62 407 GLY A O 1
ATOM 3253 N N . VAL A 1 408 ? 18.687 -2.637 20.733 1.00 93.88 408 VAL A N 1
ATOM 3254 C CA . VAL A 1 408 ? 17.512 -2.823 21.600 1.00 93.88 408 VAL A CA 1
ATOM 3255 C C . VAL A 1 408 ? 16.606 -1.595 21.539 1.00 93.88 408 VAL A C 1
ATOM 3257 O O . VAL A 1 408 ? 17.059 -0.461 21.701 1.00 93.88 408 VAL A O 1
ATOM 3260 N N . LEU A 1 409 ? 15.310 -1.802 21.324 1.00 92.81 409 LEU A N 1
ATOM 3261 C CA . LEU A 1 409 ? 14.294 -0.763 21.465 1.00 92.81 409 LEU A CA 1
ATOM 3262 C C . LEU A 1 409 ? 13.939 -0.586 22.943 1.00 92.81 409 LEU A C 1
ATOM 3264 O O . LEU A 1 409 ? 13.583 -1.545 23.626 1.00 92.81 409 LEU A O 1
ATOM 3268 N N . GLN A 1 410 ? 14.026 0.654 23.427 1.00 91.38 410 GLN A N 1
ATOM 3269 C CA . GLN A 1 410 ? 13.578 1.031 24.768 1.00 91.38 410 GLN A CA 1
ATOM 3270 C C . GLN A 1 410 ? 12.152 1.566 24.682 1.00 91.38 410 GLN A C 1
ATOM 3272 O O . GLN A 1 410 ? 11.945 2.752 24.413 1.00 91.38 410 GLN A O 1
ATOM 3277 N N . LEU A 1 411 ? 11.181 0.683 24.885 1.00 91.12 411 LEU A N 1
ATOM 3278 C CA . LEU A 1 411 ? 9.765 1.009 24.808 1.00 91.12 411 LEU A CA 1
ATOM 3279 C C . LEU A 1 411 ? 9.315 1.477 26.184 1.00 91.12 411 LEU A C 1
ATOM 3281 O O . LEU A 1 411 ? 9.260 0.683 27.113 1.00 91.12 411 LEU A O 1
ATOM 3285 N N . ARG A 1 412 ? 9.071 2.776 26.342 1.00 88.38 412 ARG A N 1
ATOM 3286 C CA . ARG A 1 412 ? 8.704 3.351 27.641 1.00 88.38 412 ARG A CA 1
ATOM 3287 C C . ARG A 1 412 ? 7.204 3.522 27.755 1.00 88.38 412 ARG A C 1
ATOM 3289 O O . ARG A 1 412 ? 6.602 4.041 26.815 1.00 88.38 412 ARG A O 1
ATOM 3296 N N . SER A 1 413 ? 6.668 3.157 28.916 1.00 86.69 413 SER A N 1
ATOM 3297 C CA . SER A 1 413 ? 5.260 3.333 29.285 1.00 86.69 413 SER A CA 1
ATOM 3298 C C . SER A 1 413 ? 4.304 2.812 28.206 1.00 86.69 413 SER A C 1
ATOM 3300 O O . SER A 1 413 ? 3.429 3.537 27.746 1.00 86.69 413 SER A O 1
ATOM 3302 N N . VAL A 1 414 ? 4.514 1.570 27.764 1.00 87.31 414 VAL A N 1
ATOM 3303 C CA . VAL A 1 414 ? 3.633 0.908 26.794 1.00 87.31 414 VAL A CA 1
ATOM 3304 C C . VAL A 1 414 ? 2.488 0.249 27.540 1.00 87.31 414 VAL A C 1
ATOM 3306 O O . VAL A 1 414 ? 2.722 -0.541 28.457 1.00 87.31 414 VAL A O 1
ATOM 3309 N N . ASP A 1 415 ? 1.264 0.581 27.146 1.00 84.44 415 ASP A N 1
ATOM 3310 C CA . ASP A 1 415 ? 0.066 -0.050 27.686 1.00 84.44 415 ASP A CA 1
ATOM 3311 C C . ASP A 1 415 ? -0.038 -1.520 27.259 1.00 84.44 415 ASP A C 1
ATOM 3313 O O . ASP A 1 415 ? 0.379 -1.871 26.151 1.00 84.44 415 ASP A O 1
ATOM 3317 N N . PRO A 1 416 ? -0.625 -2.388 28.099 1.00 84.19 416 PRO A N 1
ATOM 3318 C CA . PRO A 1 416 ? -0.889 -3.762 27.711 1.00 84.19 416 PRO A CA 1
ATOM 3319 C C . PRO A 1 416 ? -1.868 -3.840 26.529 1.00 84.19 416 PRO A C 1
ATOM 3321 O O . PRO A 1 416 ? -2.723 -2.969 26.315 1.00 84.19 416 PRO A O 1
ATOM 3324 N N . GLY A 1 417 ? -1.738 -4.916 25.757 1.00 84.69 417 GLY A N 1
ATOM 3325 C CA . GLY A 1 417 ? -2.606 -5.231 24.628 1.00 84.69 417 GLY A CA 1
ATOM 3326 C C . GLY A 1 417 ? -1.859 -5.557 23.341 1.00 84.69 417 GLY A C 1
ATOM 3327 O O . GLY A 1 417 ? -0.628 -5.637 23.298 1.00 84.69 417 GLY A O 1
ATOM 3328 N N . ASP A 1 418 ? -2.647 -5.743 22.286 1.00 88.38 418 ASP A N 1
ATOM 3329 C CA . ASP A 1 418 ? -2.170 -6.103 20.958 1.00 88.38 418 ASP A CA 1
ATOM 3330 C C . ASP A 1 418 ? -1.935 -4.867 20.090 1.00 88.38 418 ASP A C 1
ATOM 3332 O O . ASP A 1 418 ? -2.755 -3.948 20.020 1.00 88.38 418 ASP A O 1
ATOM 3336 N N . TYR A 1 419 ? -0.808 -4.880 19.387 1.00 90.12 419 TYR A N 1
ATOM 3337 C CA . TYR A 1 419 ? -0.383 -3.829 18.479 1.00 90.12 419 TYR A CA 1
ATOM 3338 C C . TYR A 1 419 ? 0.103 -4.429 17.163 1.00 90.12 419 TYR A C 1
ATOM 3340 O O . TYR A 1 419 ? 0.629 -5.543 17.095 1.00 90.12 419 TYR A O 1
ATOM 3348 N N . LEU A 1 420 ? 0.019 -3.629 16.108 1.00 91.19 420 LEU A N 1
ATOM 3349 C CA . LEU A 1 420 ? 0.923 -3.756 14.981 1.00 91.19 420 LEU A CA 1
ATOM 3350 C C . LEU A 1 420 ? 2.195 -2.968 15.271 1.00 91.19 420 LEU A C 1
ATOM 3352 O O . LEU A 1 420 ? 2.142 -1.809 15.685 1.00 91.19 420 LEU A O 1
ATOM 3356 N N . TYR A 1 421 ? 3.347 -3.570 15.001 1.00 92.25 421 TYR A N 1
ATOM 3357 C CA . TYR A 1 421 ? 4.603 -2.842 14.961 1.00 92.25 421 TYR A CA 1
ATOM 3358 C C . TYR A 1 421 ? 5.029 -2.584 13.523 1.00 92.25 421 TYR A C 1
ATOM 3360 O O . TYR A 1 421 ? 4.798 -3.386 12.613 1.00 92.25 421 TYR A O 1
ATOM 3368 N N . ARG A 1 422 ? 5.727 -1.468 13.344 1.00 89.75 422 ARG A N 1
ATOM 3369 C CA . ARG A 1 422 ? 6.414 -1.122 12.108 1.00 89.75 422 ARG A CA 1
ATOM 3370 C C . ARG A 1 422 ? 7.833 -0.683 12.419 1.00 89.75 422 ARG A C 1
ATOM 3372 O O . ARG A 1 422 ? 8.030 0.368 13.017 1.00 89.75 422 ARG A O 1
ATOM 3379 N N . LEU A 1 423 ? 8.805 -1.452 11.955 1.00 90.94 423 LEU A N 1
ATOM 3380 C CA . LEU A 1 423 ? 10.208 -1.077 11.886 1.00 90.94 423 LEU A CA 1
ATOM 3381 C C . LEU A 1 423 ? 10.491 -0.359 10.572 1.00 90.94 423 LEU A C 1
ATOM 3383 O O . LEU A 1 423 ? 10.078 -0.807 9.500 1.00 90.94 423 LEU A O 1
ATOM 3387 N N . TYR A 1 424 ? 11.248 0.723 10.650 1.00 87.44 424 TYR A N 1
ATOM 3388 C CA . TYR A 1 424 ? 11.745 1.438 9.484 1.00 87.44 424 TYR A CA 1
ATOM 3389 C C . TYR A 1 424 ? 13.127 2.024 9.778 1.00 87.44 424 TYR A C 1
ATOM 3391 O O . TYR A 1 424 ? 13.473 2.300 10.928 1.00 87.44 424 TYR A O 1
ATOM 3399 N N . ALA A 1 425 ? 13.938 2.195 8.735 1.00 84.56 425 ALA A N 1
ATOM 3400 C CA . ALA A 1 425 ? 15.268 2.781 8.860 1.00 84.56 425 ALA A CA 1
ATOM 3401 C C . ALA A 1 425 ? 15.209 4.159 9.541 1.00 84.56 425 ALA A C 1
ATOM 3403 O O . ALA A 1 425 ? 14.350 4.992 9.229 1.00 84.56 425 ALA A O 1
ATOM 3404 N N . TYR A 1 426 ? 16.140 4.399 10.465 1.00 79.75 426 TYR A N 1
ATOM 3405 C CA . TYR A 1 426 ? 16.205 5.653 11.211 1.00 79.75 426 TYR A CA 1
ATOM 3406 C C . TYR A 1 426 ? 16.275 6.864 10.266 1.00 79.75 426 TYR A C 1
ATOM 3408 O O . TYR A 1 426 ? 17.025 6.867 9.289 1.00 79.75 426 TYR A O 1
ATOM 3416 N N . GLY A 1 427 ? 15.491 7.905 10.558 1.00 72.25 427 GLY A N 1
ATOM 3417 C CA . GLY A 1 427 ? 15.399 9.102 9.714 1.00 72.25 427 GLY A CA 1
ATOM 3418 C C . GLY A 1 427 ? 14.434 9.007 8.525 1.00 72.25 427 GLY A C 1
ATOM 3419 O O . GLY A 1 427 ? 14.315 9.990 7.801 1.00 72.25 427 GLY A O 1
ATOM 3420 N N . ARG A 1 428 ? 13.719 7.881 8.347 1.00 67.31 428 ARG A N 1
ATOM 3421 C CA . ARG A 1 428 ? 12.586 7.738 7.402 1.00 67.31 428 ARG A CA 1
ATOM 3422 C C . ARG A 1 428 ? 12.908 8.137 5.956 1.00 67.31 428 ARG A C 1
ATOM 3424 O O . ARG A 1 428 ? 12.103 8.771 5.286 1.00 67.31 428 ARG A O 1
ATOM 3431 N N . SER A 1 429 ? 14.093 7.781 5.466 1.00 60.88 429 SER A N 1
ATOM 3432 C CA . SER A 1 429 ? 14.484 8.089 4.089 1.00 60.88 429 SER A CA 1
ATOM 3433 C C . SER A 1 429 ? 13.573 7.390 3.078 1.00 60.88 429 SER A C 1
ATOM 3435 O O . SER A 1 429 ? 13.453 6.160 3.123 1.00 60.88 429 SER A O 1
ATOM 3437 N N . SER A 1 430 ? 13.020 8.146 2.130 1.00 64.94 430 SER A N 1
ATOM 3438 C CA . SER A 1 430 ? 12.340 7.595 0.957 1.00 64.94 430 SER A CA 1
ATOM 3439 C C . SER A 1 430 ? 13.247 6.645 0.170 1.00 64.94 430 SER A C 1
ATOM 3441 O O . SER A 1 430 ? 14.481 6.667 0.295 1.00 64.94 430 SER A O 1
ATOM 3443 N N . TYR A 1 431 ? 12.632 5.801 -0.661 1.00 71.75 431 TYR A N 1
ATOM 3444 C CA . TYR A 1 431 ? 13.389 4.981 -1.597 1.00 71.75 431 TYR A CA 1
ATOM 3445 C C . TYR A 1 431 ? 14.252 5.879 -2.493 1.00 71.75 431 TYR A C 1
ATOM 3447 O O . TYR A 1 431 ? 13.767 6.824 -3.108 1.00 71.75 431 TYR A O 1
ATOM 3455 N N . SER A 1 432 ? 15.541 5.555 -2.568 1.00 68.00 432 SER A N 1
ATOM 3456 C CA . SER A 1 432 ? 16.434 6.053 -3.606 1.00 68.00 432 SER A CA 1
ATOM 3457 C C . SER A 1 432 ? 17.318 4.909 -4.068 1.00 68.00 432 SER A C 1
ATOM 3459 O O . SER A 1 432 ? 17.635 3.995 -3.299 1.00 68.00 432 SER A O 1
ATOM 3461 N N . TYR A 1 433 ? 17.800 5.019 -5.300 1.00 65.31 433 TYR A N 1
ATOM 3462 C CA . TYR A 1 433 ? 18.748 4.083 -5.889 1.00 65.31 433 TYR A CA 1
ATOM 3463 C C . TYR A 1 433 ? 19.939 3.758 -4.946 1.00 65.31 433 TYR A C 1
ATOM 3465 O O . TYR A 1 433 ? 20.352 2.603 -4.810 1.00 65.31 433 TYR A O 1
ATOM 3473 N N . SER A 1 434 ? 20.458 4.766 -4.232 1.00 69.00 434 SER A N 1
ATOM 3474 C CA . SER A 1 434 ? 21.637 4.645 -3.357 1.00 69.00 434 SER A CA 1
ATOM 3475 C C . SER A 1 434 ? 21.345 4.189 -1.923 1.00 69.00 434 SER A C 1
ATOM 3477 O O . SER A 1 434 ? 22.281 3.951 -1.158 1.00 69.00 434 SER A O 1
ATOM 3479 N N . THR A 1 435 ? 20.072 4.080 -1.544 1.00 75.31 435 THR A N 1
ATOM 3480 C CA . THR A 1 435 ? 19.681 3.795 -0.162 1.00 75.31 435 THR A CA 1
ATOM 3481 C C . THR A 1 435 ? 19.671 2.286 0.086 1.00 75.31 435 THR A C 1
ATOM 3483 O O . THR A 1 435 ? 19.061 1.520 -0.664 1.00 75.31 435 THR A O 1
ATOM 3486 N N . LEU A 1 436 ? 20.331 1.860 1.163 1.00 83.44 436 LEU A N 1
ATOM 3487 C CA . LEU A 1 436 ? 20.054 0.591 1.832 1.00 83.44 436 LEU A CA 1
ATOM 3488 C C . LEU A 1 436 ? 19.121 0.903 2.996 1.00 83.44 436 LEU A C 1
ATOM 3490 O O . LEU A 1 436 ? 19.397 1.820 3.770 1.00 83.44 436 LEU A O 1
ATOM 3494 N N . ARG A 1 437 ? 18.016 0.173 3.107 1.00 84.69 437 ARG A N 1
ATOM 3495 C CA . ARG A 1 437 ? 17.023 0.400 4.155 1.00 84.69 437 ARG A CA 1
ATOM 3496 C C . ARG A 1 437 ? 16.634 -0.903 4.821 1.00 84.69 437 ARG A C 1
ATOM 3498 O O . ARG A 1 437 ? 16.686 -1.962 4.209 1.00 84.69 437 ARG A O 1
ATOM 3505 N N . LEU A 1 438 ? 16.252 -0.786 6.084 1.00 88.38 438 LEU A N 1
ATOM 3506 C CA . LEU A 1 438 ? 15.663 -1.851 6.877 1.00 88.38 438 LEU A CA 1
ATOM 3507 C C . LEU A 1 438 ? 14.179 -1.541 7.084 1.00 88.38 438 LEU A C 1
ATOM 3509 O O . LEU A 1 438 ? 13.807 -0.381 7.283 1.00 88.38 438 LEU A O 1
ATOM 3513 N N . LYS A 1 439 ? 13.346 -2.574 7.038 1.00 89.19 439 LYS A N 1
ATOM 3514 C CA . LYS A 1 439 ? 11.913 -2.517 7.314 1.00 89.19 439 LYS A CA 1
ATOM 3515 C C . LYS A 1 439 ? 11.453 -3.797 8.003 1.00 89.19 439 LYS A C 1
ATOM 3517 O O . LYS A 1 439 ? 12.074 -4.847 7.872 1.00 89.19 439 LYS A O 1
ATOM 3522 N N . GLY A 1 440 ? 10.351 -3.728 8.724 1.00 89.31 440 GLY A N 1
ATOM 3523 C CA . GLY A 1 440 ? 9.746 -4.897 9.351 1.00 89.31 440 GLY A CA 1
ATOM 3524 C C . GLY A 1 440 ? 8.349 -4.564 9.830 1.00 89.31 440 GLY A C 1
ATOM 3525 O O . GLY A 1 440 ? 8.097 -3.441 10.251 1.00 89.31 440 GLY A O 1
ATOM 3526 N N . THR A 1 441 ? 7.435 -5.512 9.731 1.00 90.19 441 THR A N 1
ATOM 3527 C CA . THR A 1 441 ? 6.037 -5.336 10.118 1.00 90.19 441 THR A CA 1
ATOM 3528 C C . THR A 1 441 ? 5.558 -6.619 10.769 1.00 90.19 441 THR A C 1
ATOM 3530 O O . THR A 1 441 ? 6.034 -7.713 10.450 1.00 90.19 441 THR A O 1
ATOM 3533 N N . GLY A 1 442 ? 4.637 -6.501 11.715 1.00 92.00 442 GLY A N 1
ATOM 3534 C CA . GLY A 1 442 ? 4.047 -7.668 12.348 1.00 92.00 442 GLY A CA 1
ATOM 3535 C C . GLY A 1 442 ? 3.168 -7.310 13.530 1.00 92.00 442 GLY A C 1
ATOM 3536 O O . GLY A 1 442 ? 2.969 -6.139 13.845 1.00 92.00 442 GLY A O 1
ATOM 3537 N N . LYS A 1 443 ? 2.649 -8.346 14.184 1.00 94.06 443 LYS A N 1
ATOM 3538 C CA . LYS A 1 443 ? 1.898 -8.226 15.433 1.00 94.06 443 LYS A CA 1
ATOM 3539 C C . LYS A 1 443 ? 2.846 -8.334 16.621 1.00 94.06 443 LYS A C 1
ATOM 3541 O O . LYS A 1 443 ? 3.809 -9.101 16.565 1.00 94.06 443 LYS A O 1
ATOM 3546 N N . ILE A 1 444 ? 2.565 -7.566 17.663 1.00 94.81 444 ILE A N 1
ATOM 3547 C CA . ILE A 1 444 ? 3.250 -7.630 18.948 1.00 94.81 444 ILE A CA 1
ATOM 3548 C C . ILE A 1 444 ? 2.234 -7.419 20.068 1.00 94.81 444 ILE A C 1
ATOM 3550 O O . ILE A 1 444 ? 1.373 -6.547 19.971 1.00 94.81 444 ILE A O 1
ATOM 3554 N N . SER A 1 445 ? 2.339 -8.221 21.113 1.00 92.75 445 SER A N 1
ATOM 3555 C CA . SER A 1 445 ? 1.463 -8.197 22.277 1.00 92.75 445 SER A CA 1
ATOM 3556 C C . SER A 1 445 ? 2.287 -7.858 23.509 1.00 92.75 445 SER A C 1
ATOM 3558 O O . SER A 1 445 ? 3.359 -8.431 23.723 1.00 92.75 445 SER A O 1
ATOM 3560 N N . PHE A 1 446 ? 1.785 -6.931 24.317 1.00 89.75 446 PHE A N 1
ATOM 3561 C CA . PHE A 1 446 ? 2.364 -6.572 25.607 1.00 89.75 446 PHE A CA 1
ATOM 3562 C C . PHE A 1 446 ? 1.454 -7.099 26.709 1.00 89.75 446 PHE A C 1
ATOM 3564 O O . PHE A 1 446 ? 0.293 -6.702 26.809 1.00 89.75 446 PHE A O 1
ATOM 3571 N N . VAL A 1 447 ? 1.990 -8.000 27.522 1.00 85.62 447 VAL A N 1
ATOM 3572 C CA . VAL A 1 447 ? 1.354 -8.525 28.736 1.00 85.62 447 VAL A CA 1
ATOM 3573 C C . VAL A 1 447 ? 2.257 -8.178 29.918 1.00 85.62 447 VAL A C 1
ATOM 3575 O O . VAL A 1 447 ? 3.412 -7.806 29.721 1.00 85.62 447 VAL A O 1
ATOM 3578 N N . GLN A 1 448 ? 1.761 -8.256 31.152 1.00 81.56 448 GLN A N 1
ATOM 3579 C CA . GLN A 1 448 ? 2.539 -7.820 32.317 1.00 81.56 448 GLN A CA 1
ATOM 3580 C C . GLN A 1 448 ? 3.940 -8.465 32.355 1.00 81.56 448 GLN A C 1
ATOM 3582 O O . GLN A 1 448 ? 4.080 -9.682 32.462 1.00 81.56 448 GLN A O 1
ATOM 3587 N N . GLY A 1 449 ? 4.982 -7.630 32.287 1.00 81.19 449 GLY A N 1
ATOM 3588 C CA . GLY A 1 449 ? 6.386 -8.032 32.315 1.00 81.19 449 GLY A CA 1
ATOM 3589 C C . GLY A 1 449 ? 6.914 -8.761 31.074 1.00 81.19 449 GLY A C 1
ATOM 3590 O O . GLY A 1 449 ? 8.116 -9.039 31.030 1.00 81.19 449 GLY A O 1
ATOM 3591 N N . GLU A 1 450 ? 6.082 -9.060 30.072 1.00 88.94 450 GLU A N 1
ATOM 3592 C CA . GLU A 1 450 ? 6.477 -9.829 28.888 1.00 88.94 450 GLU A CA 1
ATOM 3593 C C . GLU A 1 450 ? 6.014 -9.174 27.578 1.00 88.94 450 GLU A C 1
ATOM 3595 O O . GLU A 1 450 ? 4.975 -8.525 27.481 1.00 88.94 450 GLU A O 1
ATOM 3600 N N . VAL A 1 451 ? 6.813 -9.365 26.531 1.00 93.31 451 VAL A N 1
ATOM 3601 C CA . VAL A 1 451 ? 6.508 -8.916 25.172 1.00 93.31 451 VAL A CA 1
ATOM 3602 C C . VAL A 1 451 ? 6.556 -10.117 24.236 1.00 93.31 451 VAL A C 1
ATOM 3604 O O . VAL A 1 451 ? 7.470 -10.938 24.328 1.00 93.31 451 VAL A O 1
ATOM 3607 N N . ILE A 1 452 ? 5.550 -10.246 23.371 1.00 94.69 452 ILE A N 1
ATOM 3608 C CA . ILE A 1 452 ? 5.370 -11.395 22.479 1.00 94.69 452 ILE A CA 1
ATOM 3609 C C . ILE A 1 452 ? 5.213 -10.888 21.036 1.00 94.69 452 ILE A C 1
ATOM 3611 O O . ILE A 1 452 ? 4.225 -10.223 20.743 1.00 94.69 452 ILE A O 1
ATOM 3615 N N . PRO A 1 453 ? 6.124 -11.214 20.102 1.00 96.12 453 PRO A N 1
ATOM 3616 C CA . PRO A 1 453 ? 7.362 -11.962 20.319 1.00 96.12 453 PRO A CA 1
ATOM 3617 C C . PRO A 1 453 ? 8.371 -11.194 21.190 1.00 96.12 453 PRO A C 1
ATOM 3619 O O . PRO A 1 453 ? 8.340 -9.967 21.268 1.00 96.12 453 PRO A O 1
ATOM 3622 N N . ASP A 1 454 ? 9.298 -11.929 21.806 1.00 95.69 454 ASP A N 1
ATOM 3623 C CA . ASP A 1 454 ? 10.341 -11.400 22.697 1.00 95.69 454 ASP A CA 1
ATOM 3624 C C . ASP A 1 454 ? 11.496 -10.705 21.954 1.00 95.69 454 ASP A C 1
ATOM 3626 O O . ASP A 1 454 ? 12.375 -10.111 22.576 1.00 95.69 454 ASP A O 1
ATOM 3630 N N . PHE A 1 455 ? 11.482 -10.740 20.620 1.00 95.81 455 PHE A N 1
ATOM 3631 C CA . PHE A 1 455 ? 12.332 -9.960 19.725 1.00 95.81 455 PHE A CA 1
ATOM 3632 C C . PHE A 1 455 ? 11.602 -9.685 18.407 1.00 95.81 455 PHE A C 1
ATOM 3634 O O . PHE A 1 455 ? 10.651 -10.375 18.036 1.00 95.81 455 PHE A O 1
ATOM 3641 N N . VAL A 1 456 ? 12.091 -8.703 17.654 1.00 96.06 456 VAL A N 1
ATOM 3642 C CA . VAL A 1 456 ? 11.618 -8.417 16.293 1.00 96.06 456 VAL A CA 1
ATOM 3643 C C . VAL A 1 456 ? 12.774 -8.439 15.302 1.00 96.06 456 VAL A C 1
ATOM 3645 O O . VAL A 1 456 ? 13.931 -8.224 15.664 1.00 96.06 456 VAL A O 1
ATOM 3648 N N . VAL A 1 457 ? 12.458 -8.711 14.037 1.00 94.25 457 VAL A N 1
ATOM 3649 C CA . VAL A 1 457 ? 13.454 -8.809 12.964 1.00 94.25 457 VAL A CA 1
ATOM 3650 C C . VAL A 1 457 ? 13.300 -7.625 12.021 1.00 94.25 457 VAL A C 1
ATOM 3652 O O . VAL A 1 457 ? 12.238 -7.435 11.424 1.00 94.25 457 VAL A O 1
ATOM 3655 N N . ALA A 1 458 ? 14.365 -6.844 11.860 1.00 93.25 458 ALA A N 1
ATOM 3656 C CA . ALA A 1 458 ? 14.454 -5.850 10.804 1.00 93.25 458 ALA A CA 1
ATOM 3657 C C . ALA A 1 458 ? 15.017 -6.519 9.550 1.00 93.25 458 ALA A C 1
ATOM 3659 O O . ALA A 1 458 ? 16.136 -7.025 9.555 1.00 93.25 458 ALA A O 1
ATOM 3660 N N . ARG A 1 459 ? 14.237 -6.515 8.473 1.00 91.69 459 ARG A N 1
ATOM 3661 C CA . ARG A 1 459 ? 14.615 -7.101 7.190 1.00 91.69 459 ARG A CA 1
ATOM 3662 C C . ARG A 1 459 ? 15.093 -6.027 6.228 1.00 91.69 459 ARG A C 1
ATOM 3664 O O . ARG A 1 459 ? 14.642 -4.885 6.265 1.00 91.69 459 ARG A O 1
ATOM 3671 N N . THR A 1 460 ? 15.956 -6.407 5.315 1.00 90.75 460 THR A N 1
ATOM 3672 C CA . THR A 1 460 ? 16.434 -5.614 4.197 1.00 90.75 460 THR A CA 1
ATOM 3673 C C . THR A 1 460 ? 15.242 -5.239 3.327 1.00 90.75 460 THR A C 1
ATOM 3675 O O . THR A 1 460 ? 14.510 -6.079 2.797 1.00 90.75 460 THR A O 1
ATOM 3678 N N . GLY A 1 461 ? 15.008 -3.936 3.221 1.00 88.31 461 GLY A N 1
ATOM 3679 C CA . GLY A 1 461 ? 13.953 -3.366 2.405 1.00 88.31 461 GLY A CA 1
ATOM 3680 C C . GLY A 1 461 ? 14.221 -3.555 0.916 1.00 88.31 461 GLY A C 1
ATOM 3681 O O . GLY A 1 461 ? 15.361 -3.676 0.482 1.00 88.31 461 GLY A O 1
ATOM 3682 N N . ASP A 1 462 ? 13.143 -3.557 0.133 1.00 87.31 462 ASP A N 1
ATOM 3683 C CA . ASP A 1 462 ? 13.167 -3.534 -1.336 1.00 87.31 462 ASP A CA 1
ATOM 3684 C C . ASP A 1 462 ? 13.837 -4.735 -2.017 1.00 87.31 462 ASP A C 1
ATOM 3686 O O . ASP A 1 462 ? 14.056 -4.704 -3.224 1.00 87.31 462 ASP A O 1
ATOM 3690 N N . ALA A 1 463 ? 14.088 -5.826 -1.281 1.00 88.06 463 ALA A N 1
ATOM 3691 C CA . ALA A 1 463 ? 14.659 -7.066 -1.811 1.00 88.06 463 ALA A CA 1
ATOM 3692 C C . ALA A 1 463 ? 13.970 -7.535 -3.097 1.00 88.06 463 ALA A C 1
ATOM 3694 O O . ALA A 1 463 ? 14.630 -7.741 -4.110 1.00 88.06 463 ALA A O 1
ATOM 3695 N N . PHE A 1 464 ? 12.637 -7.609 -3.084 1.00 89.00 464 PHE A N 1
ATOM 3696 C CA . PHE A 1 464 ? 11.861 -8.007 -4.256 1.00 89.00 464 PHE A CA 1
ATOM 3697 C C . PHE A 1 464 ? 12.117 -7.100 -5.466 1.00 89.00 464 PHE A C 1
ATOM 3699 O O . PHE A 1 464 ? 12.443 -7.601 -6.540 1.00 89.00 464 PHE A O 1
ATOM 3706 N N . LEU A 1 465 ? 12.013 -5.780 -5.272 1.00 89.75 465 LEU A N 1
ATOM 3707 C CA . LEU A 1 465 ? 12.222 -4.769 -6.308 1.00 89.75 465 LEU A CA 1
ATOM 3708 C C . LEU A 1 465 ? 13.619 -4.884 -6.925 1.00 89.75 465 LEU A C 1
ATOM 3710 O O . LEU A 1 465 ? 13.767 -4.888 -8.146 1.00 89.75 465 LEU A O 1
ATOM 3714 N N . GLU A 1 466 ? 14.658 -4.984 -6.100 1.00 88.56 466 GLU A N 1
ATOM 3715 C CA . GLU A 1 466 ? 16.033 -5.012 -6.604 1.00 88.56 466 GLU A CA 1
ATOM 3716 C C . GLU A 1 466 ? 16.342 -6.352 -7.299 1.00 88.56 466 GLU A C 1
ATOM 3718 O O . GLU A 1 466 ? 17.028 -6.379 -8.326 1.00 88.56 466 GLU A O 1
ATOM 3723 N N . SER A 1 467 ? 15.749 -7.456 -6.828 1.00 88.88 467 SER A N 1
ATOM 3724 C CA . SER A 1 467 ? 15.818 -8.768 -7.483 1.00 88.88 467 SER A CA 1
ATOM 3725 C C . SER A 1 467 ? 15.127 -8.799 -8.852 1.00 88.88 467 SER A C 1
ATOM 3727 O O . SER A 1 467 ? 15.663 -9.389 -9.791 1.00 88.88 467 SER A O 1
ATOM 3729 N N . VAL A 1 468 ? 13.951 -8.183 -9.028 1.00 91.12 468 VAL A N 1
ATOM 3730 C CA . VAL A 1 468 ? 13.301 -8.116 -10.357 1.00 91.12 468 VAL A CA 1
ATOM 3731 C C . VAL A 1 468 ? 14.066 -7.209 -11.321 1.00 91.12 468 VAL A C 1
ATOM 3733 O O . VAL A 1 468 ? 14.202 -7.561 -12.493 1.00 91.12 468 VAL A O 1
ATOM 3736 N N . LYS A 1 469 ? 14.645 -6.096 -10.842 1.00 90.19 469 LYS A N 1
ATOM 3737 C CA . LYS A 1 469 ? 15.453 -5.190 -11.676 1.00 90.19 469 LYS A CA 1
ATOM 3738 C C . LYS A 1 469 ? 16.629 -5.902 -12.322 1.00 90.19 469 LYS A C 1
ATOM 3740 O O . LYS A 1 469 ? 16.807 -5.817 -13.535 1.00 90.19 469 LYS A O 1
ATOM 3745 N N . ILE A 1 4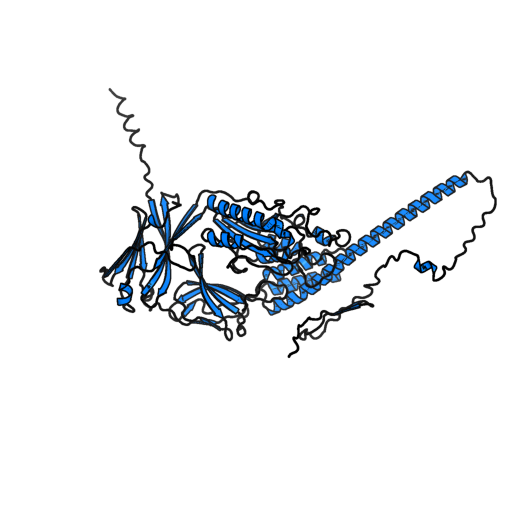70 ? 17.425 -6.628 -11.538 1.00 89.19 470 ILE A N 1
ATOM 3746 C CA . ILE A 1 470 ? 18.586 -7.330 -12.091 1.00 89.19 470 ILE A CA 1
ATOM 3747 C C . ILE A 1 470 ? 18.180 -8.454 -13.054 1.00 89.19 470 ILE A C 1
ATOM 3749 O O . ILE A 1 470 ? 18.845 -8.636 -14.074 1.00 89.19 470 ILE A O 1
ATOM 3753 N N . ARG A 1 471 ? 17.080 -9.171 -12.782 1.00 90.62 471 ARG A N 1
ATOM 3754 C CA . ARG A 1 471 ? 16.558 -10.206 -13.687 1.00 90.62 471 ARG A CA 1
ATOM 3755 C C . ARG A 1 471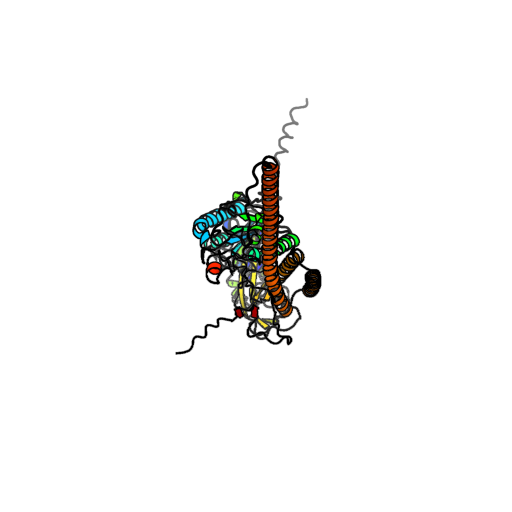 ? 16.154 -9.596 -15.029 1.00 90.62 471 ARG A C 1
ATOM 3757 O O . ARG A 1 471 ? 16.617 -10.055 -16.069 1.00 90.62 471 ARG A O 1
ATOM 3764 N N . GLY A 1 472 ? 15.406 -8.491 -15.004 1.00 92.31 472 GLY A N 1
ATOM 3765 C CA . GLY A 1 472 ? 15.032 -7.761 -16.215 1.00 92.31 472 GLY A CA 1
ATOM 3766 C C . GLY A 1 472 ? 16.232 -7.206 -16.991 1.00 92.31 472 GLY A C 1
ATOM 3767 O O . GLY A 1 472 ? 16.251 -7.278 -18.218 1.00 92.31 472 GLY A O 1
ATOM 3768 N N . LEU A 1 473 ? 17.251 -6.687 -16.301 1.00 90.25 473 LEU A N 1
ATOM 3769 C CA . LEU A 1 473 ? 18.499 -6.235 -16.930 1.00 90.25 473 LEU A CA 1
ATOM 3770 C C . LEU A 1 473 ? 19.236 -7.377 -17.637 1.00 90.25 473 LEU A C 1
ATOM 3772 O O . LEU A 1 473 ? 19.716 -7.198 -18.754 1.00 90.25 473 LEU A O 1
ATOM 3776 N N . MET A 1 474 ? 19.331 -8.543 -16.998 1.00 89.31 474 MET A N 1
ATOM 3777 C CA . MET A 1 474 ? 20.007 -9.713 -17.564 1.00 89.31 474 MET A CA 1
ATOM 3778 C C . MET A 1 474 ? 19.266 -10.277 -18.778 1.00 89.31 474 MET A C 1
ATOM 3780 O O . MET A 1 474 ? 19.908 -10.596 -19.779 1.00 89.31 474 MET A O 1
ATOM 3784 N N . ASP A 1 475 ? 17.935 -10.341 -18.726 1.00 89.62 475 ASP A N 1
ATOM 3785 C CA . ASP A 1 475 ? 17.104 -10.768 -19.856 1.00 89.62 475 ASP A CA 1
ATOM 3786 C C . ASP A 1 475 ? 17.329 -9.874 -21.088 1.00 89.62 475 ASP A C 1
ATOM 3788 O O . ASP A 1 475 ? 17.570 -10.374 -22.194 1.00 89.62 475 ASP A O 1
ATOM 3792 N N . GLU A 1 476 ? 17.313 -8.549 -20.908 1.00 89.00 476 GLU A N 1
ATOM 3793 C CA . GLU A 1 476 ? 17.580 -7.600 -21.998 1.00 89.00 476 GLU A CA 1
ATOM 3794 C C . GLU A 1 476 ? 19.035 -7.671 -22.485 1.00 89.00 476 GLU A C 1
ATOM 3796 O O . GLU A 1 476 ? 19.295 -7.622 -23.690 1.00 89.00 476 GLU A O 1
ATOM 3801 N N . PHE A 1 477 ? 19.988 -7.862 -21.570 1.00 86.62 477 PHE A N 1
ATOM 3802 C CA . PHE A 1 477 ? 21.406 -8.019 -21.893 1.00 86.62 477 PHE A CA 1
ATOM 3803 C C . PHE A 1 477 ? 21.673 -9.237 -22.786 1.00 86.62 477 PHE A C 1
ATOM 3805 O O . PHE A 1 477 ? 22.371 -9.125 -23.796 1.00 86.62 477 PHE A O 1
ATOM 3812 N N . VAL A 1 478 ? 21.080 -10.391 -22.468 1.00 86.62 478 VAL A N 1
ATOM 3813 C CA . VAL A 1 478 ? 21.215 -11.630 -23.259 1.00 86.62 478 VAL A CA 1
ATOM 3814 C C . VAL A 1 478 ? 20.500 -11.534 -24.606 1.00 86.62 478 VAL A C 1
ATOM 3816 O O . VAL A 1 478 ? 20.959 -12.121 -25.594 1.00 86.62 478 VAL A O 1
ATOM 3819 N N . SER A 1 479 ? 19.391 -10.795 -24.651 1.00 86.00 479 SER A N 1
ATOM 3820 C CA . SER A 1 479 ? 18.560 -10.623 -25.846 1.00 86.00 479 SER A CA 1
ATOM 3821 C C . SER A 1 479 ? 19.124 -9.603 -26.840 1.00 86.00 479 SER A C 1
ATOM 3823 O O . SER A 1 479 ? 18.660 -9.527 -27.981 1.00 86.00 479 SER A O 1
ATOM 3825 N N . ASN A 1 480 ? 20.138 -8.828 -26.447 1.00 84.31 480 ASN A N 1
ATOM 3826 C CA . ASN A 1 480 ? 20.740 -7.822 -27.308 1.00 84.31 480 ASN A CA 1
ATOM 3827 C C . ASN A 1 480 ? 21.424 -8.455 -28.542 1.00 84.31 480 ASN A C 1
ATOM 3829 O O . ASN A 1 480 ? 22.155 -9.442 -28.447 1.00 84.31 480 ASN A O 1
ATOM 3833 N N . LYS A 1 481 ? 21.227 -7.856 -29.724 1.00 82.19 481 LYS A N 1
ATOM 3834 C CA . LYS A 1 481 ? 21.706 -8.380 -31.019 1.00 82.19 481 LYS A CA 1
ATOM 3835 C C . LYS A 1 481 ? 23.222 -8.540 -31.110 1.00 82.19 481 LYS A C 1
ATOM 3837 O O . LYS A 1 481 ? 23.691 -9.403 -31.848 1.00 82.19 481 LYS A O 1
ATOM 3842 N N . ILE A 1 482 ? 23.980 -7.714 -30.389 1.00 82.19 482 ILE A N 1
ATOM 3843 C CA . ILE A 1 482 ? 25.447 -7.778 -30.379 1.00 82.19 482 ILE A CA 1
ATOM 3844 C C . ILE A 1 482 ? 26.000 -8.597 -29.203 1.00 82.19 482 ILE A C 1
ATOM 3846 O O . ILE A 1 482 ? 27.215 -8.645 -29.016 1.00 82.19 482 ILE A O 1
ATOM 3850 N N . ALA A 1 483 ? 25.140 -9.253 -28.413 1.00 84.38 483 ALA A N 1
ATOM 3851 C CA . ALA A 1 483 ? 25.569 -10.133 -27.332 1.00 84.38 483 ALA A CA 1
ATOM 3852 C C . ALA A 1 483 ? 26.313 -11.362 -27.880 1.00 84.38 483 ALA A C 1
ATOM 3854 O O . ALA A 1 483 ? 25.780 -12.144 -28.674 1.00 84.38 483 ALA A O 1
ATOM 3855 N N . VAL A 1 484 ? 27.548 -11.551 -27.415 1.00 84.69 484 VAL A N 1
ATOM 3856 C CA . VAL A 1 484 ? 28.395 -12.705 -27.751 1.00 84.69 484 VAL A CA 1
ATOM 3857 C C . VAL A 1 484 ? 28.214 -13.838 -26.737 1.00 84.69 484 VAL A C 1
ATOM 3859 O O . VAL A 1 484 ? 27.581 -13.660 -25.697 1.00 84.69 484 VAL A O 1
ATOM 3862 N N . ASN A 1 485 ? 28.758 -15.023 -27.028 1.00 86.25 485 ASN A N 1
ATOM 3863 C CA . ASN A 1 485 ? 28.605 -16.198 -26.160 1.00 86.25 485 ASN A CA 1
ATOM 3864 C C . ASN A 1 485 ? 29.123 -15.945 -24.739 1.00 86.25 485 ASN A C 1
ATOM 3866 O O . ASN A 1 485 ? 28.492 -16.372 -23.779 1.00 86.25 485 ASN A O 1
ATOM 3870 N N . GLU A 1 486 ? 30.221 -15.206 -24.602 1.00 84.12 486 GLU A N 1
ATOM 3871 C CA . GLU A 1 486 ? 30.811 -14.831 -23.319 1.00 84.12 486 GLU A CA 1
ATOM 3872 C C . GLU A 1 486 ? 29.861 -13.948 -22.494 1.00 84.12 486 GLU A C 1
ATOM 3874 O O . GLU A 1 486 ? 29.733 -14.142 -21.287 1.00 84.12 486 GLU A O 1
ATOM 3879 N N . SER A 1 487 ? 29.142 -13.021 -23.140 1.00 79.94 487 SER A N 1
ATOM 3880 C CA . SER A 1 487 ? 28.113 -12.192 -22.498 1.00 79.94 487 SER A CA 1
ATOM 3881 C C . SER A 1 487 ? 26.943 -13.042 -21.999 1.00 79.94 487 SER A C 1
ATOM 3883 O O . SER A 1 487 ? 26.448 -12.827 -20.895 1.00 79.94 487 SER A O 1
ATOM 3885 N N . LYS A 1 488 ? 26.524 -14.039 -22.787 1.00 84.31 488 LYS A N 1
ATOM 3886 C CA . LYS A 1 488 ? 25.437 -14.955 -22.410 1.00 84.31 488 LYS A CA 1
ATOM 3887 C C . LYS A 1 488 ? 25.838 -15.857 -21.248 1.00 84.31 488 LYS A C 1
ATOM 3889 O O . LYS A 1 488 ? 25.091 -15.975 -20.286 1.00 84.31 488 LYS A O 1
ATOM 3894 N N . GLU A 1 489 ? 27.042 -16.422 -21.295 1.00 87.25 489 GLU A N 1
ATOM 3895 C CA . GLU A 1 489 ? 27.585 -17.234 -20.203 1.00 87.25 489 GLU A CA 1
ATOM 3896 C C . GLU A 1 489 ? 27.742 -16.412 -18.913 1.00 87.25 489 GLU A C 1
ATOM 3898 O O . GLU A 1 489 ? 27.450 -16.912 -17.825 1.00 87.25 489 GLU A O 1
ATOM 3903 N N . PHE A 1 490 ? 28.178 -15.151 -19.020 1.00 85.19 490 PHE A N 1
ATOM 3904 C CA . PHE A 1 490 ? 28.219 -14.225 -17.889 1.00 85.19 490 PHE A CA 1
ATOM 3905 C C . PHE A 1 490 ? 26.827 -14.035 -17.280 1.00 85.19 490 PHE A C 1
ATOM 3907 O O . PHE A 1 490 ? 26.664 -14.275 -16.086 1.00 85.19 490 PHE A O 1
ATOM 3914 N N . ALA A 1 491 ? 25.824 -13.686 -18.089 1.00 85.12 491 ALA A N 1
ATOM 3915 C CA . ALA A 1 491 ? 24.467 -13.460 -17.604 1.00 85.12 491 ALA A CA 1
ATOM 3916 C C . ALA A 1 491 ? 23.848 -14.717 -16.974 1.00 85.12 491 ALA A C 1
ATOM 3918 O O . ALA A 1 491 ? 23.285 -14.637 -15.887 1.00 85.12 491 ALA A O 1
ATOM 3919 N N . GLU A 1 492 ? 24.021 -15.894 -17.584 1.00 85.25 492 GLU A N 1
ATOM 3920 C CA . GLU A 1 492 ? 23.558 -17.166 -17.016 1.00 85.25 492 GLU A CA 1
ATOM 3921 C C . GLU A 1 492 ? 24.199 -17.465 -15.652 1.00 85.25 492 GLU A C 1
ATOM 3923 O O . GLU A 1 492 ? 23.527 -17.935 -14.731 1.00 85.25 492 GLU A O 1
ATOM 3928 N N . LYS A 1 493 ? 25.506 -17.208 -15.499 1.00 86.69 493 LYS A N 1
ATOM 3929 C CA . LYS A 1 493 ? 26.207 -17.383 -14.217 1.00 86.69 493 LYS A CA 1
ATOM 3930 C C . LYS A 1 493 ? 25.754 -16.358 -13.183 1.00 86.69 493 LYS A C 1
ATOM 3932 O O . LYS A 1 493 ? 25.567 -16.728 -12.026 1.00 86.69 493 LYS A O 1
ATOM 3937 N N . SER A 1 494 ? 25.573 -15.103 -13.588 1.00 84.00 494 SER A N 1
ATOM 3938 C CA . SER A 1 494 ? 25.090 -14.038 -12.712 1.00 84.00 494 SER A CA 1
ATOM 3939 C C . SER A 1 494 ? 23.673 -14.312 -12.228 1.00 84.00 494 SER A C 1
ATOM 3941 O O . SER A 1 494 ? 23.446 -14.210 -11.032 1.00 84.00 494 SER A O 1
ATOM 3943 N N . LEU A 1 495 ? 22.756 -14.729 -13.106 1.00 83.88 495 LEU A N 1
ATOM 3944 C CA . LEU A 1 495 ? 21.389 -15.108 -12.733 1.00 83.88 495 LEU A CA 1
ATOM 3945 C C . LEU A 1 495 ? 21.378 -16.266 -11.735 1.00 83.88 495 LEU A C 1
ATOM 3947 O O . LEU A 1 495 ? 20.766 -16.145 -10.685 1.00 83.88 495 LEU A O 1
ATOM 3951 N N . LYS A 1 496 ? 22.154 -17.331 -11.979 1.00 85.50 496 LYS A N 1
ATOM 3952 C CA . LYS A 1 496 ? 22.286 -18.434 -11.008 1.00 85.50 496 LYS A CA 1
ATOM 3953 C C . LYS A 1 496 ? 22.815 -17.976 -9.652 1.00 85.50 496 LYS A C 1
ATOM 3955 O O . LYS A 1 496 ? 22.398 -18.510 -8.632 1.00 85.50 496 LYS A O 1
ATOM 3960 N N . TRP A 1 497 ? 23.761 -17.037 -9.639 1.00 84.12 497 TRP A N 1
ATOM 3961 C CA . TRP A 1 497 ? 24.264 -16.455 -8.397 1.00 84.12 497 TRP A CA 1
ATOM 3962 C C . TRP A 1 497 ? 23.186 -15.614 -7.703 1.00 84.12 497 TRP A C 1
ATOM 3964 O O . TRP A 1 497 ? 22.973 -15.800 -6.514 1.00 84.12 497 TRP A O 1
ATOM 3974 N N . ILE A 1 498 ? 22.468 -14.761 -8.437 1.00 81.12 498 ILE A N 1
ATOM 3975 C CA . ILE A 1 498 ? 21.369 -13.941 -7.905 1.00 81.12 498 ILE A CA 1
ATOM 3976 C C . ILE A 1 498 ? 20.277 -14.825 -7.311 1.00 81.12 498 ILE A C 1
ATOM 3978 O O . ILE A 1 498 ? 19.865 -14.581 -6.186 1.00 81.12 498 ILE A O 1
ATOM 3982 N N . ASP A 1 499 ? 19.850 -15.865 -8.026 1.00 81.56 499 ASP A N 1
ATOM 3983 C CA . ASP A 1 499 ? 18.819 -16.793 -7.558 1.00 81.56 499 ASP A CA 1
ATOM 3984 C C . ASP A 1 499 ? 19.274 -17.538 -6.297 1.00 81.56 499 ASP A C 1
ATOM 3986 O O . ASP A 1 499 ? 18.485 -17.729 -5.376 1.00 81.56 499 ASP A O 1
ATOM 3990 N N . ALA A 1 500 ? 20.553 -17.926 -6.226 1.00 81.12 500 ALA A N 1
ATOM 3991 C CA . ALA A 1 500 ? 21.122 -18.584 -5.051 1.00 81.12 500 ALA A CA 1
ATOM 3992 C C . ALA A 1 500 ? 21.265 -17.648 -3.842 1.00 81.12 500 ALA A C 1
ATOM 3994 O O . ALA A 1 500 ? 21.175 -18.109 -2.712 1.00 81.12 500 ALA A O 1
ATOM 3995 N N . VAL A 1 501 ? 21.514 -16.355 -4.065 1.00 75.88 501 VAL A N 1
ATOM 3996 C CA . VAL A 1 501 ? 21.589 -15.352 -2.992 1.00 75.88 501 VAL A CA 1
ATOM 3997 C C . VAL A 1 501 ? 20.185 -14.931 -2.550 1.00 75.88 501 VAL A C 1
ATOM 3999 O O . VAL A 1 501 ? 19.948 -14.727 -1.372 1.00 75.88 501 VAL A O 1
ATOM 4002 N N . ALA A 1 502 ? 19.227 -14.839 -3.472 1.00 73.56 502 ALA A N 1
ATOM 4003 C CA . ALA A 1 502 ? 17.861 -14.425 -3.170 1.00 73.56 502 ALA A CA 1
ATOM 4004 C C . ALA A 1 502 ? 16.976 -15.555 -2.611 1.00 73.56 502 ALA A C 1
ATOM 4006 O O . ALA A 1 502 ? 15.902 -15.259 -2.086 1.00 73.56 502 ALA A O 1
ATOM 4007 N N . SER A 1 503 ? 17.386 -16.829 -2.712 1.00 71.25 503 SER A N 1
ATOM 4008 C CA . SER A 1 503 ? 16.550 -17.976 -2.321 1.00 71.25 503 SER A CA 1
ATOM 4009 C C . SER A 1 503 ? 16.166 -17.990 -0.842 1.00 71.25 503 SER A C 1
ATOM 4011 O O . SER A 1 503 ? 15.080 -18.464 -0.516 1.00 71.25 503 SER A O 1
ATOM 4013 N N . ASP A 1 504 ? 17.018 -17.432 0.023 1.00 69.88 504 ASP A N 1
ATOM 4014 C CA . ASP A 1 504 ? 16.791 -17.334 1.471 1.00 69.88 504 ASP A CA 1
ATOM 4015 C C . ASP A 1 504 ? 16.479 -15.885 1.922 1.00 69.88 504 ASP A C 1
ATOM 4017 O O . ASP A 1 504 ? 16.462 -15.582 3.115 1.00 69.88 504 ASP A O 1
ATOM 4021 N N . GLY A 1 505 ? 16.181 -14.989 0.969 1.00 75.44 505 GLY A N 1
ATOM 4022 C CA . GLY A 1 505 ? 16.089 -13.540 1.183 1.00 75.44 505 GLY A CA 1
ATOM 4023 C C . GLY A 1 505 ? 17.440 -12.832 1.013 1.00 75.44 505 GLY A C 1
ATOM 4024 O O . GLY A 1 505 ? 18.481 -13.470 1.006 1.00 75.44 505 GLY A O 1
ATOM 4025 N N . LEU A 1 506 ? 17.424 -11.504 0.841 1.00 85.94 506 LEU A N 1
ATOM 4026 C CA . LEU A 1 506 ? 18.647 -10.697 0.718 1.00 85.94 506 LEU A CA 1
ATOM 4027 C C . LEU A 1 506 ? 18.953 -10.019 2.049 1.00 85.94 506 LEU A C 1
ATOM 4029 O O . LEU A 1 506 ? 18.119 -9.246 2.507 1.00 85.94 506 LEU A O 1
ATOM 4033 N N . ASN A 1 507 ? 20.141 -10.230 2.619 1.00 88.88 507 ASN A N 1
ATOM 4034 C CA . ASN A 1 507 ? 20.633 -9.390 3.717 1.00 88.88 507 ASN A CA 1
ATOM 4035 C C . ASN A 1 507 ? 21.224 -8.061 3.184 1.00 88.88 507 ASN A C 1
ATOM 4037 O O . ASN A 1 507 ? 21.400 -7.864 1.977 1.00 88.88 507 ASN A O 1
ATOM 4041 N N . LEU A 1 508 ? 21.598 -7.135 4.077 1.00 86.19 508 LEU A N 1
ATOM 4042 C CA . LEU A 1 508 ? 22.141 -5.824 3.686 1.00 86.19 508 LEU A CA 1
ATOM 4043 C C . LEU A 1 508 ? 23.426 -5.903 2.842 1.00 86.19 508 LEU A C 1
ATOM 4045 O O . LEU A 1 508 ? 23.623 -5.072 1.953 1.00 86.19 508 LEU A O 1
ATOM 4049 N N . ARG A 1 509 ? 24.313 -6.870 3.112 1.00 85.69 509 ARG A N 1
ATOM 4050 C CA . ARG A 1 509 ? 25.582 -7.032 2.377 1.00 85.69 509 ARG A CA 1
ATOM 4051 C C . ARG A 1 509 ? 25.339 -7.586 0.980 1.00 85.69 509 ARG A C 1
ATOM 4053 O O . ARG A 1 509 ? 25.946 -7.124 0.017 1.00 85.69 509 ARG A O 1
ATOM 4060 N N . GLU A 1 510 ? 24.448 -8.559 0.871 1.00 87.94 510 GLU A N 1
ATOM 4061 C CA . GLU A 1 510 ? 24.019 -9.150 -0.392 1.00 87.94 510 GLU A CA 1
ATOM 4062 C C . GLU A 1 510 ? 23.271 -8.134 -1.243 1.00 87.94 510 GLU A C 1
ATOM 4064 O O . GLU A 1 510 ? 23.557 -8.007 -2.430 1.00 87.94 510 GLU A O 1
ATOM 4069 N N . MET A 1 511 ? 22.398 -7.336 -0.627 1.00 87.94 511 MET A N 1
ATOM 4070 C CA . MET A 1 511 ? 21.744 -6.206 -1.274 1.00 87.94 511 MET A CA 1
ATOM 4071 C C . MET A 1 511 ? 22.761 -5.177 -1.774 1.00 87.94 511 MET A C 1
ATOM 4073 O O . MET A 1 511 ? 22.669 -4.724 -2.912 1.00 87.94 511 MET A O 1
ATOM 4077 N N . GLU A 1 512 ? 23.770 -4.819 -0.977 1.00 85.88 512 GLU A N 1
ATOM 4078 C CA . GLU A 1 512 ? 24.840 -3.928 -1.431 1.00 85.88 512 GLU A CA 1
ATOM 4079 C C . GLU A 1 512 ? 25.594 -4.517 -2.637 1.00 85.88 512 GLU A C 1
ATOM 4081 O O . GLU A 1 512 ? 25.841 -3.817 -3.624 1.00 85.88 512 GLU A O 1
ATOM 4086 N N . ALA A 1 513 ? 25.945 -5.804 -2.584 1.00 83.88 513 ALA A N 1
ATOM 4087 C CA . ALA A 1 513 ? 26.624 -6.497 -3.674 1.00 83.88 513 ALA A CA 1
ATOM 4088 C C . ALA A 1 513 ? 25.759 -6.534 -4.944 1.00 83.88 513 ALA A C 1
ATOM 4090 O O . ALA A 1 513 ? 26.237 -6.163 -6.019 1.00 83.88 513 ALA A O 1
ATOM 4091 N N . LEU A 1 514 ? 24.478 -6.891 -4.815 1.00 85.19 514 LEU A N 1
ATOM 4092 C CA . LEU A 1 514 ? 23.488 -6.859 -5.890 1.00 85.19 514 LEU A CA 1
ATOM 4093 C C . LEU A 1 514 ? 23.414 -5.462 -6.508 1.00 85.19 514 LEU A C 1
ATOM 4095 O O . LEU A 1 514 ? 23.522 -5.311 -7.730 1.00 85.19 514 LEU A O 1
ATOM 4099 N N . LYS A 1 515 ? 23.348 -4.434 -5.651 1.00 82.88 515 LYS A N 1
ATOM 4100 C CA . LYS A 1 515 ? 23.290 -3.042 -6.083 1.00 82.88 515 LYS A CA 1
ATOM 4101 C C . LYS A 1 515 ? 24.562 -2.573 -6.802 1.00 82.88 515 LYS A C 1
ATOM 4103 O O . LYS A 1 515 ? 24.533 -1.699 -7.664 1.00 82.88 515 LYS A O 1
ATOM 4108 N N . ARG A 1 516 ? 25.721 -3.153 -6.509 1.00 78.88 516 ARG A N 1
ATOM 4109 C CA . ARG A 1 516 ? 26.960 -2.862 -7.256 1.00 78.88 516 ARG A CA 1
ATOM 4110 C C . ARG A 1 516 ? 26.975 -3.554 -8.622 1.00 78.88 516 ARG A C 1
ATOM 4112 O O . ARG A 1 516 ? 27.458 -2.980 -9.603 1.00 78.88 516 ARG A O 1
ATOM 4119 N N . VAL A 1 517 ? 26.426 -4.767 -8.698 1.00 79.25 517 VAL A N 1
ATOM 4120 C CA . VAL A 1 517 ? 26.366 -5.560 -9.932 1.00 79.25 517 VAL A CA 1
ATOM 4121 C C . VAL A 1 517 ? 25.407 -4.936 -10.943 1.00 79.25 517 VAL A C 1
ATOM 4123 O O . VAL A 1 517 ? 25.823 -4.649 -12.066 1.00 79.25 517 VAL A O 1
ATOM 4126 N N . TYR A 1 518 ? 24.154 -4.673 -10.566 1.00 80.50 518 TYR A N 1
ATOM 4127 C CA . TYR A 1 518 ? 23.138 -4.226 -11.528 1.00 80.50 518 TYR A CA 1
ATOM 4128 C C . TYR A 1 518 ? 23.413 -2.843 -12.151 1.00 80.50 518 TYR A C 1
ATOM 4130 O O . TYR A 1 518 ? 23.069 -2.639 -13.308 1.00 80.50 518 TYR A O 1
ATOM 4138 N N . VAL A 1 519 ? 24.151 -1.938 -11.488 1.00 76.62 519 VAL A N 1
ATOM 4139 C CA . VAL A 1 519 ? 24.637 -0.682 -12.111 1.00 76.62 519 VAL A CA 1
ATOM 4140 C C . VAL A 1 519 ? 25.595 -0.959 -13.238 1.00 76.62 519 VAL A C 1
ATOM 4142 O O . VAL A 1 519 ? 25.506 -0.357 -14.303 1.00 76.62 519 VAL A O 1
ATOM 4145 N N . SER A 1 520 ? 26.550 -1.847 -12.976 1.00 77.50 520 SER A N 1
ATOM 4146 C CA . SER A 1 520 ? 27.575 -2.188 -13.950 1.00 77.50 520 SER A CA 1
ATOM 4147 C C . SER A 1 520 ? 26.909 -2.818 -15.170 1.00 77.50 520 SER A C 1
ATOM 4149 O O . SER A 1 520 ? 27.185 -2.427 -16.300 1.00 77.50 520 SER A O 1
ATOM 4151 N N . VAL A 1 521 ? 25.961 -3.727 -14.932 1.00 83.12 521 VAL A N 1
ATOM 4152 C CA . VAL A 1 521 ? 25.157 -4.376 -15.975 1.00 83.12 521 VAL A CA 1
ATOM 4153 C C . VAL A 1 521 ? 24.307 -3.358 -16.732 1.00 83.12 521 VAL A C 1
ATOM 4155 O O . VAL A 1 521 ? 24.306 -3.382 -17.957 1.00 83.12 521 VAL A O 1
ATOM 4158 N N . GLY A 1 522 ? 23.652 -2.424 -16.040 1.00 83.19 522 GLY A N 1
ATOM 4159 C CA . GLY A 1 522 ? 22.870 -1.361 -16.669 1.00 83.19 522 GLY A CA 1
ATOM 4160 C C . GLY A 1 522 ? 23.716 -0.464 -17.571 1.00 83.19 522 GLY A C 1
ATOM 4161 O O . GLY A 1 522 ? 23.344 -0.208 -18.714 1.00 83.19 522 GLY A O 1
ATOM 4162 N N . ALA A 1 523 ? 24.911 -0.074 -17.121 1.00 79.62 523 ALA A N 1
ATOM 4163 C CA . ALA A 1 523 ? 25.854 0.679 -17.944 1.00 79.62 523 ALA A CA 1
ATOM 4164 C C . ALA A 1 523 ? 26.310 -0.115 -19.184 1.00 79.62 523 ALA A C 1
ATOM 4166 O O . ALA A 1 523 ? 26.397 0.449 -20.278 1.00 79.62 523 ALA A O 1
ATOM 4167 N N . PHE A 1 524 ? 26.570 -1.421 -19.044 1.00 80.56 524 PHE A N 1
ATOM 4168 C CA . PHE A 1 524 ? 26.899 -2.274 -20.188 1.00 80.56 524 PHE A CA 1
ATOM 4169 C C . PHE A 1 524 ? 25.732 -2.404 -21.166 1.00 80.56 524 PHE A C 1
ATOM 4171 O O . PHE A 1 524 ? 25.944 -2.269 -22.369 1.00 80.56 524 PHE A O 1
ATOM 4178 N N . LEU A 1 525 ? 24.515 -2.629 -20.669 1.00 84.88 525 LEU A N 1
ATOM 4179 C CA . LEU A 1 525 ? 23.315 -2.741 -21.490 1.00 84.88 525 LEU A CA 1
ATOM 4180 C C . LEU A 1 525 ? 23.055 -1.450 -22.274 1.00 84.88 525 LEU A C 1
ATOM 4182 O O . LEU A 1 525 ? 22.854 -1.519 -23.486 1.00 84.88 525 LEU A O 1
ATOM 4186 N N . ASN A 1 526 ? 23.153 -0.287 -21.622 1.00 83.31 526 ASN A N 1
ATOM 4187 C CA . ASN A 1 526 ? 23.038 1.018 -22.276 1.00 83.31 526 ASN A CA 1
ATOM 4188 C C . ASN A 1 526 ? 24.049 1.162 -23.429 1.00 83.31 526 ASN A C 1
ATOM 4190 O O . ASN A 1 526 ? 23.680 1.468 -24.564 1.00 83.31 526 ASN A O 1
ATOM 4194 N N . GLY A 1 527 ? 25.325 0.859 -23.163 1.00 80.56 527 GLY A N 1
ATOM 4195 C CA . GLY A 1 527 ? 26.380 0.915 -24.176 1.00 80.56 527 GLY A CA 1
ATOM 4196 C C . GLY A 1 527 ? 26.185 -0.093 -25.314 1.00 80.56 527 GLY A C 1
ATOM 4197 O O . GLY A 1 527 ? 26.455 0.223 -26.475 1.00 80.56 527 GLY A O 1
ATOM 4198 N N . MET A 1 528 ? 25.688 -1.294 -25.008 1.00 83.06 528 MET A N 1
ATOM 4199 C CA . MET A 1 528 ? 25.395 -2.317 -26.010 1.00 83.06 528 MET A CA 1
ATOM 4200 C C . MET A 1 528 ? 24.215 -1.934 -26.898 1.00 83.06 528 MET A C 1
ATOM 4202 O O . MET A 1 528 ? 24.276 -2.142 -28.108 1.00 83.06 528 MET A O 1
ATOM 4206 N N . ALA A 1 529 ? 23.153 -1.371 -26.326 1.00 82.06 529 ALA A N 1
ATOM 4207 C CA . ALA A 1 529 ? 22.003 -0.882 -27.076 1.00 82.06 529 ALA A CA 1
ATOM 4208 C C . ALA A 1 529 ? 22.418 0.238 -28.04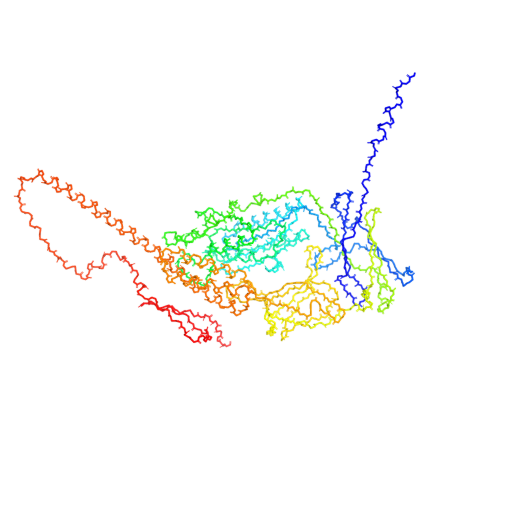4 1.00 82.06 529 ALA A C 1
ATOM 4210 O O . ALA A 1 529 ? 22.129 0.149 -29.239 1.00 82.06 529 ALA A O 1
ATOM 4211 N N . TYR A 1 530 ? 23.215 1.205 -27.574 1.00 82.75 530 TYR A N 1
ATOM 4212 C CA . TYR A 1 530 ? 23.811 2.226 -28.437 1.00 82.75 530 TYR A CA 1
ATOM 4213 C C . TYR A 1 530 ? 24.629 1.612 -29.586 1.00 82.75 530 TYR A C 1
ATOM 4215 O O . TYR A 1 530 ? 24.410 1.925 -30.758 1.00 82.75 530 TYR A O 1
ATOM 4223 N N . ALA A 1 531 ? 25.554 0.701 -29.268 1.00 83.50 531 ALA A N 1
ATOM 4224 C CA . ALA A 1 531 ? 26.425 0.077 -30.260 1.00 83.50 531 ALA A CA 1
ATOM 4225 C C . ALA A 1 531 ? 25.651 -0.766 -31.289 1.00 83.50 531 ALA A C 1
ATOM 4227 O O . ALA A 1 531 ? 25.998 -0.752 -32.472 1.00 83.50 531 ALA A O 1
ATOM 4228 N N . ALA A 1 532 ? 24.593 -1.463 -30.867 1.00 84.38 532 ALA A N 1
ATOM 4229 C CA . ALA A 1 532 ? 23.714 -2.206 -31.765 1.00 84.38 532 ALA A CA 1
ATOM 4230 C C . ALA A 1 532 ? 23.051 -1.271 -32.788 1.00 84.38 532 ALA A C 1
ATOM 4232 O O . ALA A 1 532 ? 23.073 -1.550 -33.986 1.00 84.38 532 ALA A O 1
ATOM 4233 N N . ILE A 1 533 ? 22.541 -0.126 -32.335 1.00 82.62 533 ILE A N 1
ATOM 4234 C CA . ILE A 1 533 ? 21.859 0.846 -33.196 1.00 82.62 533 ILE A CA 1
ATOM 4235 C C . ILE A 1 533 ? 22.828 1.515 -34.170 1.00 82.62 533 ILE A C 1
ATOM 4237 O O . ILE A 1 533 ? 22.520 1.639 -35.356 1.00 82.62 533 ILE A O 1
ATOM 4241 N N . GLU A 1 534 ? 24.025 1.902 -33.723 1.00 83.06 534 GLU A N 1
ATOM 4242 C CA . GLU A 1 534 ? 25.040 2.434 -34.640 1.00 83.06 534 GLU A CA 1
ATOM 4243 C C . GLU A 1 534 ? 25.492 1.384 -35.665 1.00 83.06 534 GLU A C 1
ATOM 4245 O O . GLU A 1 534 ? 25.678 1.706 -36.840 1.00 83.06 534 GLU A O 1
ATOM 4250 N N . SER A 1 535 ? 25.611 0.115 -35.259 1.00 84.44 535 SER A N 1
ATOM 4251 C CA . SER A 1 535 ? 25.921 -0.984 -36.178 1.00 84.44 535 SER A CA 1
ATOM 4252 C C . SER A 1 535 ? 24.848 -1.132 -37.262 1.00 84.44 535 SER A C 1
ATOM 4254 O O . SER A 1 535 ? 25.183 -1.249 -38.441 1.00 84.44 535 SER A O 1
ATOM 4256 N N . GLU A 1 536 ? 23.566 -1.070 -36.894 1.00 85.00 536 GLU A N 1
ATOM 4257 C CA . GLU A 1 536 ? 22.449 -1.128 -37.847 1.00 85.00 536 GLU A CA 1
ATOM 4258 C C . GLU A 1 536 ? 22.446 0.057 -38.819 1.00 85.00 536 GLU A C 1
ATOM 4260 O O . GLU A 1 536 ? 22.223 -0.124 -40.020 1.00 85.00 536 GLU A O 1
ATOM 4265 N N . ARG A 1 537 ? 22.745 1.271 -38.338 1.00 83.69 537 ARG A N 1
ATOM 4266 C CA . ARG A 1 537 ? 22.863 2.452 -39.209 1.00 83.69 537 ARG A CA 1
ATOM 4267 C C . ARG A 1 537 ? 23.985 2.288 -40.226 1.00 83.69 537 ARG A C 1
ATOM 4269 O O . ARG A 1 537 ? 23.768 2.524 -41.414 1.00 83.69 537 ARG A O 1
ATOM 4276 N N . VAL A 1 538 ? 25.159 1.835 -39.783 1.00 84.62 538 VAL A N 1
ATOM 4277 C CA . VAL A 1 538 ? 26.299 1.575 -40.673 1.00 84.62 538 VAL A CA 1
ATOM 4278 C C . VAL A 1 538 ? 25.955 0.498 -41.704 1.00 84.62 538 VAL A C 1
ATOM 4280 O O . VAL A 1 538 ? 26.265 0.663 -42.885 1.00 84.62 538 VAL A O 1
ATOM 4283 N N . GLU A 1 539 ? 25.291 -0.586 -41.298 1.00 85.12 539 GLU A N 1
ATOM 4284 C CA . GLU A 1 539 ? 24.846 -1.636 -42.219 1.00 85.12 539 GLU A CA 1
ATOM 4285 C C . GLU A 1 539 ? 23.873 -1.088 -43.276 1.00 85.12 539 GLU A C 1
ATOM 4287 O O . GLU A 1 539 ? 24.054 -1.327 -44.476 1.00 85.12 539 GLU A O 1
ATOM 4292 N N . SER A 1 540 ? 22.882 -0.298 -42.854 1.00 85.38 540 SER A N 1
ATOM 4293 C CA . SER A 1 540 ? 21.912 0.344 -43.746 1.00 85.38 540 SER A CA 1
ATOM 4294 C C . SER A 1 540 ? 22.585 1.283 -44.754 1.00 85.38 540 SER A C 1
ATOM 4296 O O . SER A 1 540 ? 22.316 1.202 -45.958 1.00 85.38 540 SER A O 1
ATOM 4298 N N . ASP A 1 541 ? 23.514 2.123 -44.295 1.00 83.25 541 ASP A N 1
ATOM 4299 C CA . ASP A 1 541 ? 24.259 3.046 -45.151 1.00 83.25 541 ASP A CA 1
ATOM 4300 C C . ASP A 1 541 ? 25.119 2.296 -46.174 1.00 83.25 541 ASP A C 1
ATOM 4302 O O . ASP A 1 541 ? 25.118 2.633 -47.362 1.00 83.25 541 ASP A O 1
ATOM 4306 N N . LEU A 1 542 ? 25.804 1.226 -45.759 1.00 84.38 542 LEU A N 1
ATOM 4307 C CA . LEU A 1 542 ? 26.581 0.377 -46.664 1.00 84.38 542 LEU A CA 1
ATOM 4308 C C . LEU A 1 542 ? 25.690 -0.291 -47.718 1.00 84.38 542 LEU A C 1
ATOM 4310 O O . LEU A 1 542 ? 26.028 -0.290 -48.908 1.00 84.38 542 LEU A O 1
ATOM 4314 N N . LEU A 1 543 ? 24.529 -0.819 -47.321 1.00 87.38 543 LEU A N 1
ATOM 4315 C CA . LEU A 1 543 ? 23.550 -1.385 -48.251 1.00 87.38 543 LEU A CA 1
ATOM 4316 C C . LEU A 1 543 ? 23.061 -0.336 -49.256 1.00 87.38 543 LEU A C 1
ATOM 4318 O O . LEU A 1 543 ? 22.939 -0.635 -50.452 1.00 87.38 543 LEU A O 1
ATOM 4322 N N . GLN A 1 544 ? 22.818 0.894 -48.805 1.00 87.25 544 GLN A N 1
ATOM 4323 C CA . GLN A 1 544 ? 22.408 1.989 -49.674 1.00 87.25 544 GLN A CA 1
ATOM 4324 C C . GLN A 1 544 ? 23.525 2.383 -50.653 1.00 87.25 544 GLN A C 1
ATOM 4326 O O . GLN A 1 544 ? 23.275 2.463 -51.858 1.00 87.25 544 GLN A O 1
ATOM 4331 N N . MET A 1 545 ? 24.776 2.489 -50.193 1.00 85.44 545 MET A N 1
ATOM 4332 C CA . MET A 1 545 ? 25.940 2.735 -51.058 1.00 85.44 545 MET A CA 1
ATOM 4333 C C . MET A 1 545 ? 26.106 1.649 -52.131 1.00 85.44 545 MET A C 1
ATOM 4335 O O . MET A 1 545 ? 26.404 1.953 -53.293 1.00 85.44 545 MET A O 1
ATOM 4339 N N . VAL A 1 546 ? 25.881 0.376 -51.785 1.00 87.94 546 VAL A N 1
ATOM 4340 C CA . VAL A 1 546 ? 25.914 -0.739 -52.746 1.00 87.94 546 VAL A CA 1
ATOM 4341 C C . VAL A 1 546 ? 24.788 -0.612 -53.778 1.00 87.94 546 VAL A C 1
ATOM 4343 O O . VAL A 1 546 ? 25.030 -0.782 -54.980 1.00 87.94 546 VAL A O 1
ATOM 4346 N N . ARG A 1 547 ? 23.563 -0.276 -53.350 1.00 87.62 547 ARG A N 1
ATOM 4347 C CA . ARG A 1 547 ? 22.413 -0.045 -54.248 1.00 87.62 547 ARG A CA 1
ATOM 4348 C C . ARG A 1 547 ? 22.674 1.113 -55.211 1.00 87.62 547 ARG A C 1
ATOM 4350 O O . ARG A 1 547 ? 22.443 0.967 -56.417 1.00 87.62 547 ARG A O 1
ATOM 4357 N N . ASP A 1 548 ? 23.216 2.215 -54.709 1.00 87.19 548 ASP A N 1
ATOM 4358 C CA . ASP A 1 548 ? 23.552 3.392 -55.507 1.00 87.19 548 ASP A CA 1
ATOM 4359 C C . ASP A 1 548 ? 24.671 3.088 -56.502 1.00 87.19 548 ASP A C 1
ATOM 4361 O O . ASP A 1 548 ? 24.544 3.398 -57.691 1.00 87.19 548 ASP A O 1
ATOM 4365 N N . THR A 1 549 ? 25.709 2.366 -56.069 1.00 87.12 549 THR A N 1
ATOM 4366 C CA . THR A 1 549 ? 26.787 1.889 -56.946 1.00 87.12 549 THR A CA 1
ATOM 4367 C C . THR A 1 549 ? 26.241 1.016 -58.070 1.00 87.12 549 THR A C 1
ATOM 4369 O O . THR A 1 549 ? 26.519 1.272 -59.242 1.00 87.12 549 THR A O 1
ATOM 4372 N N . ARG A 1 550 ? 25.371 0.047 -57.760 1.00 83.50 550 ARG A N 1
ATOM 4373 C CA . ARG A 1 550 ? 24.720 -0.805 -58.769 1.00 83.50 550 ARG A CA 1
ATOM 4374 C C . ARG A 1 550 ? 23.881 0.011 -59.756 1.00 83.50 550 ARG A C 1
ATOM 4376 O O . ARG A 1 550 ? 23.905 -0.259 -60.960 1.00 83.50 550 ARG A O 1
ATOM 4383 N N . SER A 1 551 ? 23.153 1.017 -59.271 1.00 84.75 551 SER A N 1
ATOM 4384 C CA . SER A 1 551 ? 22.370 1.937 -60.106 1.00 84.75 551 SER A CA 1
ATOM 4385 C C . SER A 1 551 ? 23.267 2.742 -61.051 1.00 84.75 551 SER A C 1
ATOM 4387 O O . SER A 1 551 ? 22.970 2.839 -62.247 1.00 84.75 551 SER A O 1
ATOM 4389 N N . MET A 1 552 ? 24.398 3.254 -60.552 1.00 82.62 552 MET A N 1
ATOM 4390 C CA . MET A 1 552 ? 25.408 3.946 -61.357 1.00 82.62 552 MET A CA 1
ATOM 4391 C C . MET A 1 552 ? 26.007 3.028 -62.424 1.00 82.62 552 MET A C 1
ATOM 4393 O O . MET A 1 552 ? 26.024 3.407 -63.596 1.00 82.62 552 MET A O 1
ATOM 4397 N N . THR A 1 553 ? 26.422 1.808 -62.065 1.00 82.81 553 THR A N 1
ATOM 4398 C CA . THR A 1 553 ? 26.961 0.823 -63.015 1.00 82.81 553 THR A CA 1
ATOM 4399 C C . THR A 1 553 ? 25.939 0.477 -64.096 1.00 82.81 553 THR A C 1
ATOM 4401 O O . THR A 1 553 ? 26.279 0.454 -65.277 1.00 82.81 553 THR A O 1
ATOM 4404 N N . ARG A 1 554 ? 24.662 0.289 -63.735 1.00 79.88 554 ARG A N 1
ATOM 4405 C CA . ARG A 1 554 ? 23.583 0.040 -64.704 1.00 79.88 554 ARG A CA 1
ATOM 4406 C C . ARG A 1 554 ? 23.386 1.224 -65.655 1.00 79.88 554 ARG A C 1
ATOM 4408 O O . ARG A 1 554 ? 23.302 1.030 -66.865 1.00 79.88 554 ARG A O 1
ATOM 4415 N N . LYS A 1 555 ? 23.345 2.457 -65.135 1.00 80.19 555 LYS A N 1
ATOM 4416 C CA . LYS A 1 555 ? 23.244 3.681 -65.954 1.00 80.19 555 LYS A CA 1
ATOM 4417 C C . LYS A 1 555 ? 24.450 3.840 -66.887 1.00 80.19 555 LYS A C 1
ATOM 4419 O O . LYS A 1 555 ? 24.268 4.209 -68.045 1.00 80.19 555 LYS A O 1
ATOM 4424 N N . ALA A 1 556 ? 25.660 3.540 -66.414 1.00 76.06 556 ALA A N 1
ATOM 4425 C CA . ALA A 1 556 ? 26.869 3.535 -67.236 1.00 76.06 556 ALA A CA 1
ATOM 4426 C C . ALA A 1 556 ? 26.796 2.469 -68.343 1.00 76.06 556 ALA A C 1
ATOM 4428 O O . ALA A 1 556 ? 27.070 2.778 -69.500 1.00 76.06 556 ALA A O 1
ATOM 4429 N N . GLY A 1 557 ? 26.332 1.257 -68.022 1.00 72.25 557 GLY A N 1
ATOM 4430 C CA . GLY A 1 557 ? 26.092 0.186 -68.993 1.00 72.25 557 GLY A CA 1
ATOM 4431 C C . GLY A 1 557 ? 25.093 0.579 -70.086 1.00 72.25 557 GLY A C 1
ATOM 4432 O O . GLY A 1 557 ? 25.382 0.404 -71.267 1.00 72.25 557 GLY A O 1
ATOM 4433 N N . HIS A 1 558 ? 23.967 1.203 -69.727 1.00 75.00 558 HIS A N 1
ATOM 4434 C CA . HIS A 1 558 ? 23.006 1.724 -70.710 1.00 75.00 558 HIS A CA 1
ATOM 4435 C C . HIS A 1 558 ? 23.599 2.827 -71.596 1.00 75.00 558 HIS A C 1
ATOM 4437 O O . HIS A 1 558 ? 23.321 2.866 -72.793 1.00 75.00 558 HIS A O 1
ATOM 4443 N N . ARG A 1 559 ? 24.444 3.710 -71.046 1.00 65.38 559 ARG A N 1
ATOM 4444 C CA . ARG A 1 559 ? 25.152 4.729 -71.841 1.00 65.38 559 ARG A CA 1
ATOM 4445 C C . ARG A 1 559 ? 26.148 4.101 -72.814 1.00 65.38 559 ARG A C 1
ATOM 4447 O O . ARG A 1 559 ? 26.204 4.533 -73.958 1.00 65.38 559 ARG A O 1
ATOM 4454 N N . LEU A 1 560 ? 26.874 3.064 -72.398 1.00 62.50 560 LEU A N 1
ATOM 4455 C CA . LEU A 1 560 ? 27.797 2.323 -73.263 1.00 62.50 560 LEU A CA 1
ATOM 4456 C C . LEU A 1 560 ? 27.061 1.545 -74.366 1.00 62.50 560 LEU A C 1
ATOM 4458 O O . LEU A 1 560 ? 27.502 1.559 -75.510 1.00 62.50 560 LEU A O 1
ATOM 4462 N N . GLN A 1 561 ? 25.900 0.951 -74.074 1.00 59.09 561 GLN A N 1
ATOM 4463 C CA . GLN A 1 561 ? 25.035 0.339 -75.094 1.00 59.09 561 GLN A CA 1
ATOM 4464 C C . GLN A 1 561 ? 24.455 1.380 -76.065 1.00 59.09 561 GLN A C 1
ATOM 4466 O O . GLN A 1 561 ? 24.410 1.139 -77.268 1.00 59.09 561 GLN A O 1
ATOM 4471 N N . GLY A 1 562 ? 24.093 2.570 -75.573 1.00 53.38 562 GLY A N 1
ATOM 4472 C CA . GLY A 1 562 ? 23.720 3.708 -76.419 1.00 53.38 562 GLY A CA 1
ATOM 4473 C C . GLY A 1 562 ? 24.874 4.214 -77.295 1.00 53.38 562 GLY A C 1
ATOM 4474 O O . GLY A 1 562 ? 24.645 4.670 -78.413 1.00 53.38 562 GLY A O 1
ATOM 4475 N N . MET A 1 563 ? 26.123 4.081 -76.840 1.00 48.16 563 MET A N 1
ATOM 4476 C CA . MET A 1 563 ? 27.328 4.396 -77.619 1.00 48.16 563 MET A CA 1
ATOM 4477 C C . MET A 1 563 ? 27.699 3.307 -78.636 1.00 48.16 563 MET A C 1
ATOM 4479 O O . MET A 1 563 ? 28.317 3.635 -79.644 1.00 48.16 563 MET A O 1
ATOM 4483 N N . GLY A 1 564 ? 27.251 2.061 -78.449 1.00 44.44 564 GLY A N 1
ATOM 4484 C CA . GLY A 1 564 ? 27.336 0.997 -79.461 1.00 44.44 564 GLY A CA 1
ATOM 4485 C C . GLY A 1 564 ? 26.523 1.277 -80.736 1.00 44.44 564 GLY A C 1
ATOM 4486 O O . GLY A 1 564 ? 26.728 0.621 -81.746 1.00 44.44 564 GLY A O 1
ATOM 4487 N N . SER A 1 565 ? 25.645 2.290 -80.723 1.00 45.28 565 SER A N 1
ATOM 4488 C CA . SER A 1 565 ? 24.973 2.820 -81.925 1.00 45.28 565 SER A CA 1
ATOM 4489 C C . SER A 1 565 ? 25.715 3.992 -82.595 1.00 45.28 565 SER A C 1
ATOM 4491 O O . SER A 1 565 ? 25.246 4.541 -83.587 1.00 45.28 565 SER A O 1
ATOM 4493 N N . ARG A 1 566 ? 26.872 4.401 -82.056 1.00 44.38 566 ARG A N 1
ATOM 4494 C CA . ARG A 1 566 ? 27.694 5.532 -82.525 1.00 44.38 566 ARG A CA 1
ATOM 4495 C C . ARG A 1 566 ? 29.132 5.110 -82.829 1.00 44.38 566 ARG A C 1
ATOM 4497 O O . ARG A 1 566 ? 30.076 5.859 -82.588 1.00 44.38 566 ARG A O 1
ATOM 4504 N N . GLU A 1 567 ? 29.310 3.932 -83.413 1.00 41.16 567 GLU A N 1
ATOM 4505 C CA . GLU A 1 567 ? 30.611 3.457 -83.899 1.00 41.16 567 GLU A CA 1
ATOM 4506 C C . GLU A 1 567 ? 31.050 4.127 -85.223 1.00 41.16 567 GLU A C 1
ATOM 4508 O O . GLU A 1 567 ? 31.797 3.545 -86.000 1.00 41.16 567 GLU A O 1
ATOM 4513 N N . GLU A 1 568 ? 30.628 5.372 -85.482 1.00 40.38 568 GLU A N 1
ATOM 4514 C CA . GLU A 1 568 ? 30.952 6.091 -86.725 1.00 40.38 568 GLU A CA 1
ATOM 4515 C C . GLU A 1 568 ? 31.652 7.444 -86.545 1.00 40.38 568 GLU A C 1
ATOM 4517 O O . GLU A 1 568 ? 31.914 8.122 -87.528 1.00 40.38 568 GLU A O 1
ATOM 4522 N N . ASN A 1 569 ? 32.049 7.852 -85.335 1.00 36.28 569 ASN A N 1
ATOM 4523 C CA . ASN A 1 569 ? 32.919 9.029 -85.199 1.00 36.28 569 ASN A CA 1
ATOM 4524 C C . ASN A 1 569 ? 33.958 8.862 -84.089 1.00 36.28 569 ASN A C 1
ATOM 4526 O O . ASN A 1 569 ? 33.831 9.369 -82.975 1.00 36.28 569 ASN A O 1
ATOM 4530 N N . ARG A 1 570 ? 35.037 8.151 -84.434 1.00 38.47 570 ARG A N 1
ATOM 4531 C CA . ARG A 1 570 ? 36.311 8.202 -83.712 1.00 38.47 570 ARG A CA 1
ATOM 4532 C C . ARG A 1 570 ? 36.969 9.566 -83.936 1.00 38.47 570 ARG A C 1
ATOM 4534 O O . ARG A 1 570 ? 37.622 9.778 -84.952 1.00 38.47 570 ARG A O 1
ATOM 4541 N N . GLN A 1 571 ? 36.907 10.435 -82.933 1.00 35.53 571 GLN A N 1
ATOM 4542 C CA . GLN A 1 571 ? 38.019 11.332 -82.623 1.00 35.53 571 GLN A CA 1
ATOM 4543 C C . GLN A 1 571 ? 38.373 11.201 -81.141 1.00 35.53 571 GLN A C 1
ATOM 4545 O O . GLN A 1 571 ? 37.520 11.151 -80.260 1.00 35.53 571 GLN A O 1
ATOM 4550 N N . SER A 1 572 ? 39.671 11.048 -80.918 1.00 37.19 572 SER A N 1
ATOM 4551 C CA . SER A 1 572 ? 40.363 10.785 -79.664 1.00 37.19 572 SER A CA 1
ATOM 4552 C C . SER A 1 572 ? 39.904 11.665 -78.498 1.00 37.19 572 SER A C 1
ATOM 4554 O O . SER A 1 572 ? 40.208 12.857 -78.468 1.00 37.19 572 SER A O 1
ATOM 4556 N N . ILE A 1 573 ? 39.299 11.057 -77.477 1.00 31.38 573 ILE A N 1
ATOM 4557 C CA . ILE A 1 573 ? 39.348 11.594 -76.114 1.00 31.38 573 ILE A CA 1
ATOM 4558 C C . ILE A 1 573 ? 40.330 10.724 -75.338 1.00 31.38 573 ILE A C 1
ATOM 4560 O O . ILE A 1 573 ? 40.030 9.610 -74.914 1.00 31.38 573 ILE A O 1
ATOM 4564 N N . GLN A 1 574 ? 41.544 11.243 -75.204 1.00 30.09 574 GLN A N 1
ATOM 4565 C CA . GLN A 1 574 ? 42.562 10.721 -74.312 1.00 30.09 574 GLN A CA 1
ATOM 4566 C C . GLN A 1 574 ? 42.126 11.078 -72.882 1.00 30.09 574 GLN A C 1
ATOM 4568 O O . GLN A 1 574 ? 42.312 12.207 -72.433 1.00 30.09 574 GLN A O 1
ATOM 4573 N N . VAL A 1 575 ? 41.486 10.148 -72.170 1.00 27.36 575 VAL A N 1
ATOM 4574 C CA . VAL A 1 575 ? 41.220 10.328 -70.736 1.00 27.36 575 VAL A CA 1
ATOM 4575 C C . VAL A 1 575 ? 42.531 10.068 -70.003 1.00 27.36 575 VAL A C 1
ATOM 4577 O O . VAL A 1 575 ? 42.932 8.923 -69.803 1.00 27.36 575 VAL A O 1
ATOM 4580 N N . SER A 1 576 ? 43.231 11.140 -69.636 1.00 25.53 576 SER A N 1
ATOM 4581 C CA . SER A 1 576 ? 44.315 11.049 -68.668 1.00 25.53 576 SER A CA 1
ATOM 4582 C C . SER A 1 576 ? 43.701 10.868 -67.278 1.00 25.53 576 SER A C 1
ATOM 4584 O O . SER A 1 576 ? 42.955 11.712 -66.782 1.00 25.53 576 SER A O 1
ATOM 4586 N N . MET A 1 577 ? 44.001 9.747 -66.627 1.00 24.88 577 MET A N 1
ATOM 4587 C CA . MET A 1 577 ? 43.809 9.619 -65.186 1.00 24.88 577 MET A CA 1
ATOM 4588 C C . MET A 1 577 ? 44.956 10.380 -64.510 1.00 24.88 577 MET A C 1
ATOM 4590 O O . MET A 1 577 ? 45.968 9.806 -64.117 1.00 24.88 577 MET A O 1
ATOM 4594 N N . GLN A 1 578 ? 44.839 11.706 -64.423 1.00 25.44 578 GLN A N 1
ATOM 4595 C CA . GLN A 1 578 ? 45.648 12.460 -63.473 1.00 25.44 578 GLN A CA 1
ATOM 4596 C C . GLN A 1 578 ? 45.053 12.250 -62.081 1.00 25.44 578 GLN A C 1
ATOM 4598 O O . GLN A 1 578 ? 44.053 12.869 -61.723 1.00 25.44 578 GLN A O 1
ATOM 4603 N N . LEU A 1 579 ? 45.693 11.397 -61.278 1.00 26.53 579 LEU A N 1
ATOM 4604 C CA . LEU A 1 579 ? 45.569 11.454 -59.824 1.00 26.53 579 LEU A CA 1
ATOM 4605 C C . LEU A 1 579 ? 46.080 12.827 -59.372 1.00 26.53 579 LEU A C 1
ATOM 4607 O O . LEU A 1 579 ? 47.275 13.024 -59.145 1.00 26.53 579 LEU A O 1
ATOM 4611 N N . ARG A 1 580 ? 45.181 13.812 -59.280 1.00 26.61 580 ARG A N 1
ATOM 4612 C CA . ARG A 1 580 ? 45.485 15.064 -58.591 1.00 26.61 580 ARG A CA 1
ATOM 4613 C C . ARG A 1 580 ? 45.647 14.735 -57.114 1.00 26.61 580 ARG A C 1
ATOM 4615 O O . ARG A 1 580 ? 44.687 14.378 -56.440 1.00 26.61 580 ARG A O 1
ATOM 4622 N N . LYS A 1 581 ? 46.875 14.874 -56.618 1.00 31.98 581 LYS A N 1
ATOM 4623 C CA . LYS A 1 581 ? 47.156 15.018 -55.190 1.00 31.98 581 LYS A CA 1
ATOM 4624 C C . LYS A 1 581 ? 46.339 16.218 -54.701 1.00 31.98 581 LYS A C 1
ATOM 4626 O O . LYS A 1 581 ? 46.668 17.354 -55.039 1.00 31.98 581 LYS A O 1
ATOM 4631 N N . LEU A 1 582 ? 45.253 15.963 -53.975 1.00 28.62 582 LEU A N 1
ATOM 4632 C CA . LEU A 1 582 ? 44.532 17.010 -53.256 1.00 28.62 582 LEU A CA 1
ATOM 4633 C C . LEU A 1 582 ? 45.521 17.686 -52.304 1.00 28.62 582 LEU A C 1
ATOM 4635 O O . LEU A 1 582 ? 46.250 17.016 -51.566 1.00 28.62 582 LEU A O 1
ATOM 4639 N N . SER A 1 583 ? 45.597 19.013 -52.369 1.00 40.44 583 SER A N 1
ATOM 4640 C CA . SER A 1 583 ? 46.392 19.774 -51.414 1.00 40.44 583 SER A CA 1
ATOM 4641 C C . SER A 1 583 ? 45.727 19.675 -50.037 1.00 40.44 583 SER A C 1
ATOM 4643 O O . SER A 1 583 ? 44.502 19.579 -49.943 1.00 40.44 583 SER A O 1
ATOM 4645 N N . ARG A 1 584 ? 46.514 19.726 -48.954 1.00 34.94 584 ARG A N 1
ATOM 4646 C CA . ARG A 1 584 ? 46.011 19.685 -47.563 1.00 34.94 584 ARG A CA 1
ATOM 4647 C C . ARG A 1 584 ? 44.915 20.724 -47.259 1.00 34.94 584 ARG A C 1
ATOM 4649 O O . ARG A 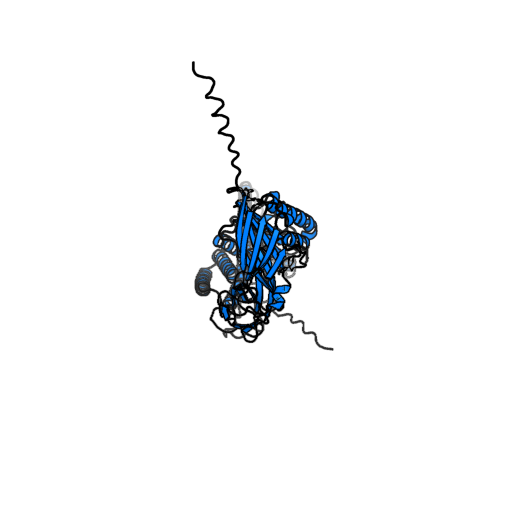1 584 ? 44.236 20.586 -46.252 1.00 34.94 584 ARG A O 1
ATOM 4656 N N . HIS A 1 585 ? 44.744 21.747 -48.097 1.00 33.19 585 HIS A N 1
ATOM 4657 C CA . HIS A 1 585 ? 43.725 22.782 -47.929 1.00 33.19 585 HIS A CA 1
ATOM 4658 C C . HIS A 1 585 ? 42.338 22.406 -48.477 1.00 33.19 585 HIS A C 1
ATOM 4660 O O . HIS A 1 585 ? 41.345 22.920 -47.973 1.00 33.19 585 HIS A O 1
ATOM 4666 N N . ASP A 1 586 ? 42.236 21.485 -49.442 1.00 34.22 586 ASP A N 1
ATOM 4667 C CA . ASP A 1 586 ? 40.941 21.094 -50.029 1.00 34.22 586 ASP A CA 1
ATOM 4668 C C . ASP A 1 586 ? 40.241 19.971 -49.241 1.00 34.22 586 ASP A C 1
ATOM 4670 O O . ASP A 1 586 ? 39.027 19.807 -49.337 1.00 34.22 586 ASP A O 1
ATOM 4674 N N . PHE A 1 587 ? 40.981 19.242 -48.397 1.00 31.36 587 PHE A N 1
ATOM 4675 C CA . PHE A 1 587 ? 40.431 18.218 -47.494 1.00 31.36 587 PHE A CA 1
ATOM 4676 C C . PHE A 1 587 ? 39.576 18.822 -46.361 1.00 31.36 587 PHE A C 1
ATOM 4678 O O . PHE A 1 587 ? 38.704 18.153 -45.823 1.00 31.36 587 PHE A O 1
ATOM 4685 N N . LEU A 1 588 ? 39.784 20.105 -46.039 1.00 32.88 588 LEU A N 1
ATOM 4686 C CA . LEU A 1 588 ? 39.059 20.846 -44.996 1.00 32.88 588 LEU A CA 1
ATOM 4687 C C . LEU A 1 588 ? 37.710 21.425 -45.466 1.00 32.88 588 LEU A C 1
ATOM 4689 O O . LEU A 1 588 ? 37.026 22.081 -44.688 1.00 32.88 588 LEU A O 1
ATOM 4693 N N . LYS A 1 589 ? 37.330 21.226 -46.737 1.00 30.33 589 LYS A N 1
ATOM 4694 C CA . LYS A 1 589 ? 36.051 21.700 -47.304 1.00 30.33 589 LYS A CA 1
ATOM 4695 C C . LYS A 1 589 ? 35.039 20.582 -47.574 1.00 30.33 589 LYS A C 1
ATOM 4697 O O . LYS A 1 589 ? 33.959 20.858 -48.090 1.00 30.33 589 LYS A O 1
ATOM 4702 N N . LEU A 1 590 ? 35.371 19.335 -47.240 1.00 27.83 590 LEU A N 1
ATOM 4703 C CA . LEU A 1 590 ? 34.396 18.247 -47.201 1.00 27.83 590 LEU A CA 1
ATOM 4704 C C . LEU A 1 590 ? 33.588 18.361 -45.898 1.00 27.83 590 LEU A C 1
ATOM 4706 O O . LEU A 1 590 ? 34.181 18.669 -44.862 1.00 27.83 590 LEU A O 1
ATOM 4710 N N . PRO A 1 591 ? 32.261 18.137 -45.918 1.00 24.53 591 PRO A N 1
ATOM 4711 C CA . PRO A 1 591 ? 31.484 18.087 -44.689 1.00 24.53 591 PRO A CA 1
ATOM 4712 C C . PRO A 1 591 ? 32.085 16.999 -43.798 1.00 24.53 591 PRO A C 1
ATOM 4714 O O . PRO A 1 591 ? 32.198 15.841 -44.200 1.00 24.53 591 PRO A O 1
ATOM 4717 N N . HIS A 1 592 ? 32.546 17.402 -42.616 1.00 25.44 592 HIS A N 1
ATOM 4718 C CA . HIS A 1 592 ? 33.086 16.502 -41.610 1.00 25.44 592 HIS A CA 1
ATOM 4719 C C . HIS A 1 592 ? 31.965 15.569 -41.133 1.00 25.44 592 HIS A C 1
ATOM 4721 O O . HIS A 1 592 ? 31.241 15.893 -40.197 1.00 25.44 592 HIS A O 1
ATOM 4727 N N . PHE A 1 593 ? 31.831 14.398 -41.754 1.00 24.45 593 PHE A N 1
ATOM 4728 C CA . PHE A 1 593 ? 31.248 13.242 -41.082 1.00 24.45 593 PHE A CA 1
ATOM 4729 C C . PHE A 1 593 ? 32.272 12.785 -40.044 1.00 24.45 593 PHE A C 1
ATOM 4731 O O . PHE A 1 593 ? 33.240 12.089 -40.351 1.00 24.45 593 PHE A O 1
ATOM 4738 N N . VAL A 1 594 ? 32.113 13.280 -38.819 1.00 23.25 594 VAL A N 1
ATOM 4739 C CA . VAL A 1 594 ? 32.846 12.783 -37.660 1.00 23.25 594 VAL A CA 1
ATOM 4740 C C . VAL A 1 594 ? 32.256 11.417 -37.335 1.00 23.25 594 VAL A C 1
ATOM 4742 O O . VAL A 1 594 ? 31.206 11.334 -36.716 1.00 23.25 594 VAL A O 1
ATOM 4745 N N . ILE A 1 595 ? 32.925 10.348 -37.767 1.00 24.83 595 ILE A N 1
ATOM 4746 C CA . ILE A 1 595 ? 32.840 9.063 -37.071 1.00 24.83 595 ILE A CA 1
ATOM 4747 C C . ILE A 1 595 ? 33.620 9.280 -35.772 1.00 24.83 595 ILE A C 1
ATOM 4749 O O . ILE A 1 595 ? 34.830 9.537 -35.845 1.00 2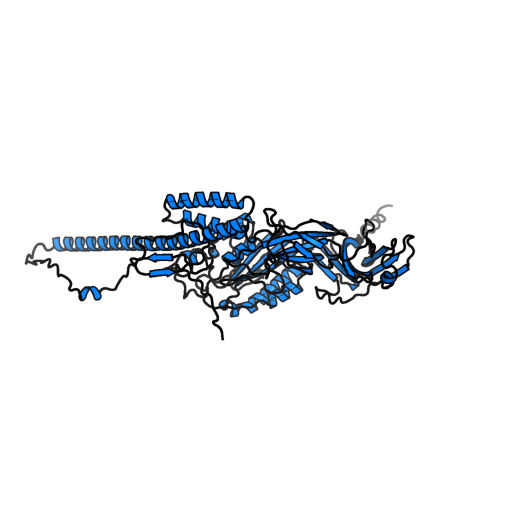4.83 595 ILE A O 1
ATOM 4753 N N . PRO A 1 596 ? 32.993 9.246 -34.587 1.00 25.28 596 PRO A N 1
ATOM 4754 C CA . PRO A 1 596 ? 33.748 9.308 -33.354 1.00 25.28 596 PRO A CA 1
ATOM 4755 C C . PRO A 1 596 ? 34.594 8.034 -33.263 1.00 25.28 596 PRO A C 1
ATOM 4757 O O . PRO A 1 596 ? 34.072 6.927 -33.179 1.00 25.28 596 PRO A O 1
ATOM 4760 N N . ASN A 1 597 ? 35.918 8.182 -33.270 1.00 24.73 597 ASN A N 1
ATOM 4761 C CA . ASN A 1 597 ? 36.897 7.119 -32.998 1.00 24.73 597 ASN A CA 1
ATOM 4762 C C . ASN A 1 597 ? 36.857 6.657 -31.513 1.00 24.73 597 ASN A C 1
ATOM 4764 O O . ASN A 1 597 ? 37.884 6.313 -30.936 1.00 24.73 597 ASN A O 1
ATOM 4768 N N . SER A 1 598 ? 35.691 6.692 -30.861 1.00 29.27 598 SER A N 1
ATOM 4769 C CA . SER A 1 598 ? 35.565 6.755 -29.399 1.00 29.27 598 SER A CA 1
ATOM 4770 C C . SER A 1 598 ? 35.748 5.431 -28.657 1.00 29.27 598 SER A C 1
ATOM 4772 O O . SER A 1 598 ? 35.898 5.473 -27.440 1.00 29.27 598 SER A O 1
ATOM 4774 N N . PHE A 1 599 ? 35.769 4.276 -29.327 1.00 33.41 599 PHE A N 1
ATOM 4775 C CA . PHE A 1 599 ? 35.788 2.977 -28.638 1.00 33.41 599 PHE A CA 1
ATOM 4776 C C . PHE A 1 599 ? 36.674 1.951 -29.334 1.00 33.41 599 PHE A C 1
ATOM 4778 O O . PHE A 1 599 ? 36.208 0.885 -29.725 1.00 33.41 599 PHE A O 1
ATOM 4785 N N . ARG A 1 600 ? 37.963 2.265 -29.514 1.00 26.20 600 ARG A N 1
ATOM 4786 C CA . ARG A 1 600 ? 38.901 1.241 -29.988 1.00 26.20 600 ARG A CA 1
ATOM 4787 C C . ARG A 1 600 ? 39.443 0.314 -28.903 1.00 26.20 600 ARG A C 1
ATOM 4789 O O . ARG A 1 600 ? 39.945 -0.719 -29.298 1.00 26.20 600 ARG A O 1
ATOM 4796 N N . ASP A 1 601 ? 39.273 0.629 -27.616 1.00 28.05 601 ASP A N 1
ATOM 4797 C CA . ASP A 1 601 ? 39.520 -0.278 -26.481 1.00 28.05 601 ASP A CA 1
ATOM 4798 C C . ASP A 1 601 ? 38.923 0.336 -25.192 1.00 28.05 601 ASP A C 1
ATOM 4800 O O . ASP A 1 601 ? 39.530 1.247 -24.623 1.00 28.05 601 ASP A O 1
ATOM 4804 N N . PRO A 1 602 ? 37.740 -0.079 -24.698 1.00 32.41 602 PRO A N 1
ATOM 4805 C CA . PRO A 1 602 ? 37.325 0.281 -23.347 1.00 32.41 602 PRO A CA 1
ATOM 4806 C C . PRO A 1 602 ? 38.109 -0.571 -22.336 1.00 32.41 602 PRO A C 1
ATOM 4808 O O . PRO A 1 602 ? 37.824 -1.748 -22.134 1.00 32.41 602 PRO A O 1
ATOM 4811 N N . GLY A 1 603 ? 39.113 0.027 -21.694 1.00 25.92 603 GLY A N 1
ATOM 4812 C CA . GLY A 1 603 ? 39.775 -0.560 -20.529 1.00 25.92 603 GLY A CA 1
ATOM 4813 C C . GLY A 1 603 ? 38.995 -0.240 -19.255 1.00 25.92 603 GLY A C 1
ATOM 4814 O O . GLY A 1 603 ? 38.956 0.916 -18.835 1.00 25.92 603 GLY A O 1
ATOM 4815 N N . LEU A 1 604 ? 38.383 -1.252 -18.639 1.00 35.44 604 LEU A N 1
ATOM 4816 C CA . LEU A 1 604 ? 37.817 -1.159 -17.294 1.00 35.44 604 LEU A CA 1
ATOM 4817 C C . LEU A 1 604 ? 38.948 -1.362 -16.274 1.00 35.44 604 LEU A C 1
ATOM 4819 O O . LEU A 1 604 ? 39.564 -2.425 -16.243 1.00 35.44 604 LEU A O 1
ATOM 4823 N N . ILE A 1 605 ? 39.225 -0.359 -15.439 1.00 32.00 605 ILE A N 1
ATOM 4824 C CA . ILE A 1 605 ? 40.134 -0.513 -14.296 1.00 32.00 605 ILE A CA 1
ATOM 4825 C C . ILE A 1 605 ? 39.269 -0.804 -13.068 1.00 32.00 605 ILE A C 1
ATOM 4827 O O . ILE A 1 605 ? 38.690 0.109 -12.481 1.00 32.00 605 ILE A O 1
ATOM 4831 N N . LEU A 1 606 ? 39.162 -2.080 -12.702 1.00 32.19 606 LEU A N 1
ATOM 4832 C CA . LEU A 1 606 ? 38.645 -2.502 -11.401 1.00 32.19 606 LEU A CA 1
ATOM 4833 C C . LEU A 1 606 ? 39.830 -2.657 -10.445 1.00 32.19 606 LEU A C 1
ATOM 4835 O O . LEU A 1 606 ? 40.865 -3.200 -10.826 1.00 32.19 606 LEU A O 1
ATOM 4839 N N . SER A 1 607 ? 39.688 -2.177 -9.211 1.00 32.06 607 SER A N 1
ATOM 4840 C CA . SER A 1 607 ? 40.632 -2.520 -8.145 1.00 32.06 607 SER A CA 1
ATOM 4841 C C . SER A 1 607 ? 40.475 -4.010 -7.825 1.00 32.06 607 SER A C 1
ATOM 4843 O O . SER A 1 607 ? 39.385 -4.426 -7.434 1.00 32.06 607 SER A O 1
ATOM 4845 N N . GLU A 1 608 ? 41.532 -4.805 -8.008 1.00 28.56 608 GLU A N 1
ATOM 4846 C CA . GLU A 1 608 ? 41.545 -6.261 -7.762 1.00 28.56 608 GLU A CA 1
ATOM 4847 C C . GLU A 1 608 ? 41.340 -6.635 -6.277 1.00 28.56 608 GLU A C 1
ATOM 4849 O O . GLU A 1 608 ? 41.024 -7.783 -5.974 1.00 28.56 608 GLU A O 1
ATOM 4854 N N . ASP A 1 609 ? 41.438 -5.675 -5.348 1.00 28.48 609 ASP A N 1
ATOM 4855 C CA . ASP A 1 609 ? 41.680 -5.987 -3.932 1.00 28.48 609 ASP A CA 1
ATOM 4856 C C . ASP A 1 609 ? 40.456 -5.845 -3.004 1.00 28.48 609 ASP A C 1
ATOM 4858 O O . ASP A 1 609 ? 40.593 -5.967 -1.788 1.00 28.48 609 ASP A O 1
ATOM 4862 N N . GLY A 1 610 ? 39.254 -5.557 -3.522 1.00 31.52 610 GLY A N 1
ATOM 4863 C CA . GLY A 1 610 ? 38.021 -5.526 -2.707 1.00 31.52 610 GLY A CA 1
ATOM 4864 C C . GLY A 1 610 ? 38.011 -4.524 -1.535 1.00 31.52 610 GLY A C 1
ATOM 4865 O O . GLY A 1 610 ? 37.194 -4.646 -0.624 1.00 31.52 610 GLY A O 1
ATOM 4866 N N . GLY A 1 611 ? 38.914 -3.538 -1.526 1.00 28.12 611 GLY A N 1
ATOM 4867 C CA . GLY A 1 611 ? 38.953 -2.476 -0.517 1.00 28.12 611 GLY A CA 1
ATOM 4868 C C . GLY A 1 611 ? 37.782 -1.486 -0.638 1.00 28.12 611 GLY A C 1
ATOM 4869 O O . GLY A 1 611 ? 37.105 -1.448 -1.670 1.00 28.12 611 GLY A O 1
ATOM 4870 N N . PRO A 1 612 ? 37.534 -0.650 0.392 1.00 26.58 612 PRO A N 1
ATOM 4871 C CA . PRO A 1 612 ? 36.463 0.337 0.356 1.00 26.58 612 PRO A CA 1
ATOM 4872 C C . PRO A 1 612 ? 36.691 1.292 -0.819 1.00 26.58 612 PRO A C 1
ATOM 4874 O O . PRO A 1 612 ? 37.682 2.020 -0.860 1.00 26.58 612 PRO A O 1
ATOM 4877 N N . LEU A 1 613 ? 35.761 1.285 -1.776 1.00 38.78 613 LEU A N 1
ATOM 4878 C CA . LEU A 1 613 ? 35.693 2.237 -2.885 1.00 38.78 613 LEU A CA 1
ATOM 4879 C C . LEU A 1 613 ? 35.288 3.620 -2.356 1.00 38.78 613 LEU A C 1
ATOM 4881 O O . LEU A 1 613 ? 34.205 4.131 -2.637 1.00 38.78 613 LEU A O 1
ATOM 4885 N N . THR A 1 614 ? 36.164 4.242 -1.575 1.00 31.67 614 THR A N 1
ATOM 4886 C CA . THR A 1 614 ? 36.245 5.695 -1.566 1.00 31.67 614 THR A CA 1
ATOM 4887 C C . THR A 1 614 ? 37.071 6.087 -2.783 1.00 31.67 614 THR A C 1
ATOM 4889 O O . THR A 1 614 ? 38.290 5.948 -2.789 1.00 31.67 614 THR A O 1
ATOM 4892 N N . ASP A 1 615 ? 36.357 6.565 -3.797 1.00 31.78 615 ASP A N 1
ATOM 4893 C CA . ASP A 1 615 ? 36.844 7.353 -4.928 1.00 31.78 615 ASP A CA 1
ATOM 4894 C C . ASP A 1 615 ? 37.223 6.584 -6.217 1.00 31.78 615 ASP A C 1
ATOM 4896 O O . ASP A 1 615 ? 38.329 6.078 -6.388 1.00 31.78 615 ASP A O 1
ATOM 4900 N N . ASN A 1 616 ? 36.312 6.718 -7.197 1.00 33.34 616 ASN A N 1
ATOM 4901 C CA . ASN A 1 616 ? 36.488 6.664 -8.659 1.00 33.34 616 ASN A CA 1
ATOM 4902 C C . ASN A 1 616 ? 36.290 5.305 -9.366 1.00 33.34 616 ASN A C 1
ATOM 4904 O O . ASN A 1 616 ? 37.134 4.419 -9.313 1.00 33.34 616 ASN A O 1
ATOM 4908 N N . VAL A 1 617 ? 35.226 5.221 -10.176 1.00 33.31 617 VAL A N 1
ATOM 4909 C CA . VAL A 1 617 ? 35.193 4.391 -11.394 1.00 33.31 617 VAL A CA 1
ATOM 4910 C C . VAL A 1 617 ? 35.610 5.296 -12.551 1.00 33.31 617 VAL A C 1
ATOM 4912 O O . VAL A 1 617 ? 35.079 6.407 -12.678 1.00 33.31 617 VAL A O 1
ATOM 4915 N N . ALA A 1 618 ? 36.576 4.852 -13.359 1.00 32.06 618 ALA A N 1
ATOM 4916 C CA . ALA A 1 618 ? 37.069 5.614 -14.498 1.00 32.06 618 ALA A CA 1
ATOM 4917 C C . ALA A 1 618 ? 36.884 4.861 -15.816 1.00 32.06 618 ALA A C 1
ATOM 4919 O O . ALA A 1 618 ? 37.374 3.745 -15.974 1.00 32.06 618 ALA A O 1
ATOM 4920 N N . PHE A 1 619 ? 36.220 5.509 -16.775 1.00 35.00 619 PHE A N 1
ATOM 4921 C CA . PHE A 1 619 ? 36.203 5.079 -18.171 1.00 35.00 619 PHE A CA 1
ATOM 4922 C C . PHE A 1 619 ? 37.245 5.901 -18.926 1.00 35.00 619 PHE A C 1
ATOM 4924 O O . PHE A 1 619 ? 37.188 7.134 -18.928 1.00 35.00 619 PHE A O 1
ATOM 4931 N N . SER A 1 620 ? 38.210 5.226 -19.547 1.00 30.34 620 SER A N 1
ATOM 4932 C CA . SER A 1 620 ? 39.208 5.862 -20.404 1.00 30.34 620 SER A CA 1
ATOM 4933 C C . SER A 1 620 ? 38.915 5.530 -21.861 1.00 30.34 620 SER A C 1
ATOM 4935 O O . SER A 1 620 ? 38.939 4.370 -22.259 1.00 30.34 620 SER A O 1
ATOM 4937 N N . SER A 1 621 ? 38.677 6.568 -22.654 1.00 32.12 621 SER A N 1
ATOM 4938 C CA . SER A 1 621 ? 38.812 6.558 -24.112 1.00 32.12 621 SER A CA 1
ATOM 4939 C C . SER A 1 621 ? 39.880 7.596 -24.451 1.00 32.12 621 SER A C 1
ATOM 4941 O O . SER A 1 621 ? 39.960 8.612 -23.759 1.00 32.12 621 SER A O 1
ATOM 4943 N N . ASP A 1 622 ? 40.699 7.362 -25.480 1.00 33.34 622 ASP A N 1
ATOM 4944 C CA . ASP A 1 622 ? 41.958 8.074 -25.797 1.00 33.34 622 ASP A CA 1
ATOM 4945 C C . ASP A 1 622 ? 41.867 9.611 -25.983 1.00 33.34 622 ASP A C 1
ATOM 4947 O O . ASP A 1 622 ? 42.850 10.257 -26.346 1.00 33.34 622 ASP A O 1
ATOM 4951 N N . GLN A 1 623 ? 40.719 10.243 -25.704 1.00 27.50 623 GLN A N 1
ATOM 4952 C CA . GLN A 1 623 ? 40.604 11.695 -25.544 1.00 27.50 623 GLN A CA 1
ATOM 4953 C C . GLN A 1 623 ? 39.800 12.207 -24.333 1.00 27.50 623 GLN A C 1
ATOM 4955 O O . GLN A 1 623 ? 39.738 13.427 -24.173 1.00 27.50 623 GLN A O 1
ATOM 4960 N N . ARG A 1 624 ? 39.219 11.373 -23.452 1.00 29.28 624 ARG A N 1
ATOM 4961 C CA . ARG A 1 624 ? 38.562 11.833 -22.204 1.00 29.28 624 ARG A CA 1
ATOM 4962 C C . ARG A 1 624 ? 38.622 10.776 -21.097 1.00 29.28 624 ARG A C 1
ATOM 4964 O O . ARG A 1 624 ? 38.249 9.627 -21.306 1.00 29.28 624 ARG A O 1
ATOM 4971 N N . VAL A 1 625 ? 39.032 11.216 -19.907 1.00 30.03 625 VAL A N 1
ATOM 4972 C CA . VAL A 1 625 ? 38.930 10.456 -18.655 1.00 30.03 625 VAL A CA 1
ATOM 4973 C C . VAL A 1 625 ? 37.594 10.812 -18.006 1.00 30.03 625 VAL A C 1
ATOM 4975 O O . VAL A 1 625 ? 37.380 11.973 -17.656 1.00 30.03 625 VAL A O 1
ATOM 4978 N N . PHE A 1 626 ? 36.700 9.840 -17.840 1.00 33.53 626 PHE A N 1
ATOM 4979 C CA . PHE A 1 626 ? 35.535 9.995 -16.970 1.00 33.53 626 PHE A CA 1
ATOM 4980 C C . PHE A 1 626 ? 35.954 9.667 -15.542 1.00 33.53 626 PHE A C 1
ATOM 4982 O O . PHE A 1 626 ? 36.538 8.619 -15.305 1.00 33.53 626 PHE A O 1
ATOM 4989 N N . VAL A 1 627 ? 35.678 10.564 -14.598 1.00 29.05 627 VAL A N 1
ATOM 4990 C CA . VAL A 1 627 ? 35.897 10.337 -13.166 1.00 29.05 627 VAL A CA 1
ATOM 4991 C C . VAL A 1 627 ? 34.561 10.550 -12.470 1.00 29.05 627 VAL A C 1
ATOM 4993 O O . VAL A 1 627 ? 34.054 11.672 -12.449 1.00 29.05 627 VAL A O 1
ATOM 4996 N N . LEU A 1 628 ? 33.993 9.494 -11.888 1.00 30.03 628 LEU A N 1
ATOM 4997 C CA . LEU A 1 628 ? 32.883 9.615 -10.940 1.00 30.03 628 LEU A CA 1
ATOM 4998 C C . LEU A 1 628 ? 33.416 10.235 -9.642 1.00 30.03 628 LEU A C 1
ATOM 5000 O O . LEU A 1 628 ? 33.937 9.533 -8.778 1.00 30.03 628 LEU A O 1
ATOM 5004 N N . LYS A 1 629 ? 33.325 11.566 -9.523 1.00 25.88 629 LYS A N 1
ATOM 5005 C CA . LYS A 1 629 ? 33.734 12.303 -8.323 1.00 25.88 629 LYS A CA 1
ATOM 5006 C C . LYS A 1 629 ? 32.507 12.742 -7.527 1.00 25.88 629 LYS A C 1
ATOM 5008 O O . LYS A 1 629 ? 31.642 13.438 -8.052 1.00 25.88 629 LYS A O 1
ATOM 5013 N N . ARG A 1 630 ? 32.466 12.398 -6.238 1.00 26.58 630 ARG A N 1
ATOM 5014 C CA . ARG A 1 630 ? 31.492 12.935 -5.277 1.00 26.58 630 ARG A CA 1
ATOM 5015 C C . ARG A 1 630 ? 31.704 14.452 -5.156 1.00 26.58 630 ARG A C 1
ATOM 5017 O O . ARG A 1 630 ? 32.791 14.893 -4.775 1.00 26.58 630 ARG A O 1
ATOM 5024 N N . ALA A 1 631 ? 30.688 15.263 -5.447 1.00 24.27 631 ALA A N 1
ATOM 5025 C CA . ALA A 1 631 ? 30.687 16.676 -5.077 1.00 24.27 631 ALA A CA 1
ATOM 5026 C C . ALA A 1 631 ? 30.333 16.796 -3.585 1.00 24.27 631 ALA A C 1
ATOM 5028 O O . ALA A 1 631 ? 29.180 16.981 -3.212 1.00 24.27 631 ALA A O 1
ATOM 5029 N N . ALA A 1 632 ? 31.329 16.656 -2.710 1.00 23.89 632 ALA A N 1
ATOM 5030 C CA . ALA A 1 632 ? 31.180 17.046 -1.314 1.00 23.89 632 ALA A CA 1
ATOM 5031 C C . ALA A 1 632 ? 31.251 18.579 -1.221 1.00 23.89 632 ALA A C 1
ATOM 5033 O O . ALA A 1 632 ? 32.310 19.176 -1.432 1.00 23.89 632 ALA A O 1
ATOM 5034 N N . ALA A 1 633 ? 30.129 19.223 -0.892 1.00 25.52 633 ALA A N 1
ATOM 5035 C CA . ALA A 1 633 ? 30.093 20.626 -0.499 1.00 25.52 633 ALA A CA 1
ATOM 5036 C C . ALA A 1 633 ? 30.766 20.798 0.876 1.00 25.52 633 ALA A C 1
ATOM 5038 O O . ALA A 1 633 ? 30.121 20.849 1.920 1.00 25.52 633 ALA A O 1
ATOM 5039 N N . LEU A 1 634 ? 32.096 20.888 0.882 1.00 23.41 634 LEU A N 1
ATOM 5040 C CA . LEU A 1 634 ? 32.861 21.376 2.025 1.00 23.41 634 LEU A CA 1
ATOM 5041 C C . LEU A 1 634 ? 32.656 22.893 2.135 1.00 23.41 634 LEU A C 1
ATOM 5043 O O . LEU A 1 634 ? 33.350 23.673 1.479 1.00 23.41 634 LEU A O 1
ATOM 5047 N N . ARG A 1 635 ? 31.725 23.320 2.999 1.00 24.19 635 ARG A N 1
ATOM 5048 C CA . ARG A 1 635 ? 31.773 24.666 3.589 1.00 24.19 635 ARG A CA 1
ATOM 5049 C C . ARG A 1 635 ? 33.119 24.804 4.306 1.00 24.19 635 ARG A C 1
ATOM 5051 O O . ARG A 1 635 ? 33.336 24.209 5.358 1.00 24.19 635 ARG A O 1
ATOM 5058 N N . ARG A 1 636 ? 34.040 25.572 3.721 1.00 25.28 636 ARG A N 1
ATOM 5059 C CA . ARG A 1 636 ? 35.213 26.087 4.436 1.00 25.28 636 ARG A CA 1
ATOM 5060 C C . ARG A 1 636 ? 34.743 27.184 5.385 1.00 25.28 636 ARG A C 1
ATOM 5062 O O . ARG A 1 636 ? 33.989 28.059 4.972 1.00 25.28 636 ARG A O 1
ATOM 5069 N N . GLY A 1 637 ? 35.181 27.101 6.636 1.00 27.80 637 GLY A N 1
ATOM 5070 C CA . GLY A 1 637 ? 34.850 28.069 7.672 1.00 27.80 637 GLY A CA 1
ATOM 5071 C C . GLY A 1 637 ? 35.315 29.489 7.348 1.00 27.80 637 GLY A C 1
ATOM 5072 O O . GLY A 1 637 ? 36.428 29.687 6.860 1.00 27.80 637 GLY A O 1
ATOM 5073 N N . CYS A 1 638 ? 34.439 30.440 7.654 1.00 31.47 638 CYS A N 1
ATOM 5074 C CA . CYS A 1 638 ? 34.630 31.437 8.705 1.00 31.47 638 CYS A CA 1
ATOM 5075 C C . CYS A 1 638 ? 33.314 31.551 9.476 1.00 31.47 638 CYS A C 1
ATOM 5077 O O . CYS A 1 638 ? 32.256 31.479 8.808 1.00 31.47 638 CYS A O 1
#

InterPro domains:
  IPR002035 von Willebrand factor, type A [PF00092] (107-221)
  IPR002035 von Willebrand factor, type A [PS50234] (107-220)
  IPR036465 von Willebrand factor A-like domain superfamily [G3DSA:3.40.50.410] (104-229)
  IPR036465 von Willebrand factor A-like domain superfamily [SSF53300] (105-224)

Sequence (638 aa):
MKRIGFLFLLFSLFLITTVYSKTLELKSWQIWDFSYNGIHGVCCAVSVKNGEIPVTGLSFEDFTITETLVDEYGNVLSKAEIAPEQREDQFGGIGFWERSVSSSKIDLVFLIDKTGSMADQIESIKSELKEFVNRLEADACDFRVAVLLFEAALLEEPGRKPPDHPFYGAMEMDELLLAIEEIETAGEWHINTWSYDAILFSSQLEFREDSRAVLVVITDTLPETVHGPFWYFSGGSVATKRAVEIALEERGIELEYFQPEESELAHMENYNRLINPALSESNFDHLAGAVSLGWPFKQDLIKVDALPVSESIYYLSWNSGLDEITDYYRKEGFKVEVDVKCGDEHVSLSYSPFFDEEGYLQSSEDYHLPVLDEEGNQLPDKAVEMGLLRELGDLKAFSGNYATKDGVLQLRSVDPGDYLYRLYAYGRSSYSYSTLRLKGTGKISFVQGEVIPDFVVARTGDAFLESVKIRGLMDEFVSNKIAVNESKEFAEKSLKWIDAVASDGLNLREMEALKRVYVSVGAFLNGMAYAAIESERVESDLLQMVRDTRSMTRKAGHRLQGMGSREENRQSIQVSMQLRKLSRHDFLKLPHFVIPNSFRDPGLILSEDGGPLTDNVAFSSDQRVFVLKRAAALRRGC

Organism: NCBI:txid660470

Foldseek 3Di:
DDDDPPPVVVVVVPPPPPQQDKAKAWDDKDFDDFDLLLWTWIKTKIWIDRNQHTDDDDDCVLKKKKKFKAFLVRDTPDIDIFDQDQPPDPLRGSQKFKQWADPAEAEEEEEEEQAPQCQVPLVVVLVQVLVLLVVCVVLRHFYWYFYWYWFFWFIDFQADDALQARIDGPRCSVRVNNSSVRRHHDDDQADAIQVLLVLLSVLPHDDDPSHQAEYEYAAQAFHAELQGQQLDDDQTHPFDLQLSLVSCVVSVYAAEYEYEDPVRRGNCVSHDCLRGVRRVCSGQVNRPRYHYPYDDDHSVSDDGDRDHGSTMMMMGIDIDPCSCSSVCNPPPRMKMKMWMDRPPYIDIDMDDSQQDPVGDGFWFAKAKAAEAEPVRHADAFQQKKKWKWDDDPSDTDTDDIFGDHRRITTHGRHTFAKTKMKIWGGPSDGDGLPDWIWIFIDMWGDDVPDIVVSYGYTYTPSQSSLLSSQVSLLVLQCVQPPDDPVSVVVSVVVNVVSCVCPVSHHHSVNSVVSSVVSSVSSSVSNVSSSVSSVVVVVVVVVVVVVVVVVVVVVVVVVVVVVCVVVPDDDDDDPDDPPPPPDDPVVVVPPPDPDPPPFPPDFDFDDDPPPDPPPFFGWTDTPPDIDTPDDPDPPPDDD